Protein AF-A0A3M1R1G3-F1 (afdb_monomer)

Foldseek 3Di:
DDDDDDDDDDDDDPPDFDFPDLLDDVVNLCLLPFFFHRPLCLLLQLLLCVVVVFPPRSVLSVCLRVVRRFPLLFFFPDWDLADPDPQFPFQDLDDPPDDGPDLFLDSGQRWPLQVQVRPNDHDQSTDRPPPPDRDHGAFFDLPLPPDGDGRHTTRHTPPDPNSVVRGHHGFQVSVCSNVVNPLQQQFFFFDLDPQWFPQNPDQVCQVCLPHDRRNPCSQQPDDPSATQDALQFFDPDPDHSDDRPDPSNHGAPCVPDVLVPDDDPCSDCVQVVAAGPCVQQVFKTFFQAEWADFWFDIFTWGADAQRATFGDFDPPSRGDPPDPVSSVLRCLLHIYGFQWAWAQSDAANQLAHLDWFPDPNTHTFGFRNHKYFFKFQPCLLVQDWFFFPAPNRPAIFRCQFQLCLCLPDCNVVSCVSSVVAPDHSSLSRRQELVCLPPPDVSSVNSNLRRLHGHTFQFRNSLQQDDPQAGRQPDPQAPHSRRHGDAPDRTTGGRLSRRQVRQSVVLSSQSSNVHDSPDRSGDHDDDSLSMAGETDDQQQSSLQSQLLVLVPDDPVCSVLSNQRSVFGFGGNRRGGNDRTGTPPSCSRHCNVPDPCCAFACVHSQNRWTWHFDWDWDQDVPRGIGTFGKKAKKKFQNSVSSNVNVPDHSVCSSVVVDRRHLPPPLVGMFIQPDIAGCDSPRQNDDSHDDGCQDCNRCHRSPDHSCCEVSNVRRITIHIYGDIDIGGSCSNNSDDSVVGHDDPVD

Solvent-accessible surface area (backbone atoms only — not comparable to full-atom values): 40317 Å² total; per-residue (Å²): 133,84,88,82,88,84,90,78,95,73,76,92,70,95,78,82,87,63,79,55,68,88,53,66,52,76,71,55,63,36,31,84,84,30,23,32,35,53,66,64,46,29,57,41,42,18,52,30,27,49,74,74,62,29,56,64,18,58,60,53,20,50,49,54,31,64,72,25,54,49,61,43,67,49,22,17,76,46,65,44,77,59,64,97,56,96,62,56,57,47,65,64,80,62,56,101,86,53,84,71,94,62,91,42,50,56,74,51,52,38,37,38,34,48,20,84,89,53,85,74,53,62,40,53,68,37,32,68,87,61,83,83,54,53,73,36,55,60,55,38,34,80,88,68,85,82,56,65,78,35,55,44,82,24,54,40,69,42,78,45,68,64,19,66,76,29,59,51,78,64,32,39,69,41,56,36,76,62,67,57,77,39,78,54,10,66,78,49,29,59,61,84,32,77,68,43,16,55,53,60,73,29,67,71,42,10,52,68,32,73,31,87,58,8,40,59,44,42,69,33,41,70,56,97,91,32,46,32,79,29,33,73,54,39,54,88,60,97,73,66,77,42,58,81,81,38,83,77,14,66,57,60,72,66,80,81,41,59,55,91,75,46,78,66,85,70,51,33,63,91,38,59,73,44,36,36,70,44,43,36,30,41,52,58,25,36,22,40,29,32,42,37,41,40,55,35,44,75,50,51,25,17,36,48,94,84,61,47,68,20,58,58,61,57,68,51,81,60,53,43,95,75,61,73,67,59,55,54,45,47,42,68,65,16,45,37,70,52,48,49,37,31,36,62,45,53,52,46,100,66,14,31,52,78,40,41,69,84,40,86,84,31,20,35,33,33,14,45,61,31,39,31,25,43,41,29,38,38,56,32,40,69,49,50,68,39,66,37,59,28,80,88,37,75,43,70,39,39,61,36,12,37,30,35,50,48,36,36,83,66,37,18,53,51,35,36,67,50,68,73,38,103,43,56,38,69,56,54,25,36,55,41,72,71,26,64,76,46,94,48,66,69,47,26,52,52,21,52,25,36,43,32,57,19,74,58,59,59,30,54,37,65,31,39,60,58,96,78,30,32,18,52,86,43,95,51,35,62,40,83,79,4,40,67,38,75,87,52,86,74,73,27,44,46,56,62,4,32,44,46,28,53,50,58,56,33,50,46,19,58,42,65,74,42,58,77,85,51,70,77,61,86,80,76,90,49,68,80,44,46,37,23,33,48,33,42,37,30,43,72,58,40,39,52,50,50,58,57,37,70,74,43,60,81,89,52,30,65,62,50,53,50,20,49,68,40,40,45,37,33,18,46,15,41,40,55,58,93,66,41,38,28,59,60,70,68,20,62,49,57,83,74,42,73,46,55,42,24,20,87,82,8,62,38,46,38,63,41,48,20,46,39,64,46,80,45,81,39,91,100,69,48,76,44,58,31,38,30,26,27,46,34,32,35,23,50,50,60,47,51,34,56,28,77,71,52,58,61,69,41,44,64,69,61,75,48,79,61,62,41,66,89,34,75,77,36,31,37,53,26,74,44,73,32,47,58,35,55,90,51,28,53,44,90,56,39,76,69,59,74,62,37,71,67,40,29,31,81,44,85,58,54,48,55,42,23,34,95,49,72,40,46,27,32,63,33,40,32,65,40,64,47,73,41,32,25,37,39,37,46,41,46,54,68,82,80,61,39,64,53,98,89,114

Sequence (743 aa):
LRCDGRGRRSAPDARCRRNYTNDVELDECGKCHVGRYMPMMEGAFAGMFEQMGVPNAQQQATDLVNAGIDCLICHAENYRSVPDKPNMQVSVRATDEAPSPTATGDARLARDDTDFDGDGAPDPLLDMDGDGVADTPLMYDADGDGAPDTPWPTVAQDRSFQAVSSIGETNDETCLRCHEHARTGYKRGTLFREGHDIHATSDAVAALGGGEHRHCVACHTASHHKFVRGDLVGGDLMASDYEVGSAENQLTCESCHDASALPGIYHKTFHTDVIACETCHIPYATGTTYSLYGHGGQLNFGRNEQGMDTKLITADHYMTDLADEDVETDWQAFRLRPTLMWFDGRVSFLAQSLSVRGTPGAKITPFKPMANGMVFDARFFDGVMTSNAAMDGAYQYNAYSMYRFQAGGSNADIFAALDFLDLTPDEARSVTLNDFFSDNPDRQAMALMQIFPNMLLFEKTTYGYVRYIVGANQPWARDELGQIAPGQHFVFDMLAAANAGLRKLQGFNAPMGLPADYEWYPPLESTDQLITMKVPDGTLIKMFLGMQGMNLPADQQPAFFNAIASYPAFSNGITLGGHGVRPKEEALGAGVSCVDCHASGGALDHPVPVTQTVARDVPGMGTLEFPLYRWRYYNIHALTDLGVTTNDEDIAAGLVNIDVAGDANYVRDSENTIVVNYMNPAGEGSFRLPDHPDALAGTGLSAGDLIAGGGSWMPVLEPVVDYVPNYQILGYTKNEILFLDDQ

Secondary structure (DSSP, 8-state):
-------------S-----------HHHHHHHHH-SS-TTHHHHHHHHHHHHT-TTHHHHHHHHHHHT--SHHHHBSS--SS---TT--S-----TT---S-SS--S---B-TT-SS-SSSPPEEE-SSSSSS--EE-EE-SSSSSS--EEPP-B----SHHHHHTB----HHHHHHHH---SS-SS--S--STTTBSSTT-HHHHHHTTSTT--HHHHS-EETTEE---SS--SS-S--SS-TT-GGG---GGGTS-GGG--SSTTSHHHHTTB-HHHHH---B--EEEEEEETTEEEEEEE-TT--EEE---SSTT--SS-HHHHHHHHHHH-BPPEEEEESS-B-TTS-B---TT-TT-EEEEE--BEEEEEEEGGGGGT-EEE-SGGGGT-EEETTBHHHHHHSTTHHHHHHHTT--SS-HHHHHT--GGGGG-S-HHHHHHHHHTTSBPBPP--HHHHTEETTEE-TTSTTBSSTT-PBPTT------HHHHHHHHHHHHHTTTTTTT--TT--SSPPP-SGGGEEEEEE--SHHHHHHHHHHHHTS-TTTHHHHHHHHTT-BSSB---B--SPPBSSGGGSTTTTS-THHHHSTTSGGG-EEEEE-EEEEEETTTEEEEEEEEEEEEEEHHHHHHHHHH--HHHHHTTS-----TT-TTTEEE-SS-EE--TTSTTSTT----TTSHHHHTTTT--GGGBGGGTSSEEEEEEE-EEEEEHHHHTT--HHHH---TT-

Radius of gyration: 26.78 Å; Cα contacts (8 Å, |Δi|>4): 1505; chains: 1; bounding box: 81×79×65 Å

Nearest PDB structures (foldseek):
  7dfe-assembly1_B  TM=6.076E-01  e=7.559E+00  Trichonephila antipodiana

Structure (mmCIF, N/CA/C/O backbone):
data_AF-A0A3M1R1G3-F1
#
_entry.id   AF-A0A3M1R1G3-F1
#
loop_
_atom_site.group_PDB
_atom_site.id
_atom_site.type_symbol
_atom_site.label_atom_id
_atom_site.label_alt_id
_atom_site.label_comp_id
_atom_site.label_asym_id
_atom_site.label_entity_id
_atom_site.label_seq_id
_atom_site.pdbx_PDB_ins_code
_atom_site.Cartn_x
_atom_site.Cartn_y
_atom_site.Cartn_z
_atom_site.occupancy
_atom_site.B_iso_or_equiv
_atom_site.auth_seq_id
_atom_site.auth_comp_id
_atom_site.auth_asym_id
_atom_site.auth_atom_id
_atom_site.pdbx_PDB_model_num
ATOM 1 N N . LEU A 1 1 ? 49.928 -16.981 10.172 1.00 25.50 1 LEU A N 1
ATOM 2 C CA . LEU A 1 1 ? 50.699 -17.894 11.055 1.00 25.50 1 LEU A CA 1
ATOM 3 C C . LEU A 1 1 ? 49.706 -18.805 11.764 1.00 25.50 1 LEU A C 1
ATOM 5 O O . LEU A 1 1 ? 48.659 -18.321 12.163 1.00 25.50 1 LEU A O 1
ATOM 9 N N . ARG A 1 2 ? 50.000 -20.109 11.802 1.00 19.34 2 ARG A N 1
ATOM 10 C CA . ARG A 1 2 ? 49.109 -21.196 12.238 1.00 19.34 2 ARG A CA 1
ATOM 11 C C . ARG A 1 2 ? 48.547 -20.998 13.651 1.00 19.34 2 ARG A C 1
ATOM 13 O O . ARG A 1 2 ? 49.281 -20.604 14.551 1.00 19.34 2 ARG A O 1
ATOM 20 N N . CYS A 1 3 ? 47.282 -21.383 13.808 1.00 21.12 3 CYS A N 1
ATOM 21 C CA . CYS A 1 3 ? 46.650 -21.754 15.067 1.00 21.12 3 CYS A CA 1
ATOM 22 C C . CYS A 1 3 ? 47.476 -22.830 15.790 1.00 21.12 3 CYS A C 1
ATOM 24 O O . CYS A 1 3 ? 47.887 -23.807 15.163 1.00 21.12 3 CYS A O 1
ATOM 26 N N . ASP A 1 4 ? 47.649 -22.690 17.103 1.00 24.58 4 ASP A N 1
ATOM 27 C CA . ASP A 1 4 ? 47.930 -23.824 17.981 1.00 24.58 4 ASP A CA 1
ATOM 28 C C . ASP A 1 4 ? 47.122 -23.670 19.274 1.00 24.58 4 ASP A C 1
ATOM 30 O O . ASP A 1 4 ? 46.970 -22.570 19.811 1.00 24.58 4 ASP A O 1
ATOM 34 N N . GLY A 1 5 ? 46.520 -24.774 19.705 1.00 25.17 5 GLY A N 1
ATOM 35 C CA . GLY A 1 5 ? 45.484 -24.805 20.726 1.00 25.17 5 GLY A CA 1
ATOM 36 C C . GLY A 1 5 ? 46.002 -25.013 22.146 1.00 25.17 5 GLY A C 1
ATOM 37 O O . GLY A 1 5 ? 47.061 -25.599 22.373 1.00 25.17 5 GLY A O 1
ATOM 38 N N . ARG A 1 6 ? 45.179 -24.609 23.121 1.00 23.91 6 ARG A N 1
ATOM 39 C CA . ARG A 1 6 ? 44.843 -25.378 24.336 1.00 23.91 6 ARG A CA 1
ATOM 40 C C . ARG A 1 6 ? 43.815 -24.606 25.167 1.00 23.91 6 ARG A C 1
ATOM 42 O O . ARG A 1 6 ? 44.009 -23.439 25.478 1.00 23.91 6 ARG A O 1
ATOM 49 N N . GLY A 1 7 ? 42.699 -25.269 25.464 1.00 23.95 7 GLY A N 1
ATOM 50 C CA . GLY A 1 7 ? 41.468 -24.623 25.906 1.00 23.95 7 GLY A CA 1
ATOM 51 C C . GLY A 1 7 ? 41.298 -24.393 27.403 1.00 23.95 7 GLY A C 1
ATOM 52 O O . GLY A 1 7 ? 42.152 -24.735 28.217 1.00 23.95 7 GLY A O 1
ATOM 53 N N . ARG A 1 8 ? 40.105 -23.889 27.730 1.00 23.55 8 ARG A N 1
ATOM 54 C CA . ARG A 1 8 ? 39.291 -24.221 28.907 1.00 23.55 8 ARG A CA 1
ATOM 55 C C . ARG A 1 8 ? 37.874 -23.703 28.660 1.00 23.55 8 ARG A C 1
ATOM 57 O O . ARG A 1 8 ? 37.693 -22.558 28.276 1.00 23.55 8 ARG A O 1
ATOM 64 N N . ARG A 1 9 ? 36.890 -24.583 28.859 1.00 29.88 9 ARG A N 1
ATOM 65 C CA . ARG A 1 9 ? 35.465 -24.248 28.886 1.00 29.88 9 ARG A CA 1
ATOM 66 C C . ARG A 1 9 ? 35.179 -23.384 30.113 1.00 29.88 9 ARG A C 1
ATOM 68 O O . ARG A 1 9 ? 35.478 -23.812 31.226 1.00 29.88 9 ARG A O 1
ATOM 75 N N . SER A 1 10 ? 34.540 -22.246 29.897 1.00 23.59 10 SER A N 1
ATOM 76 C CA . SER A 1 10 ? 33.695 -21.555 30.871 1.00 23.59 10 SER A CA 1
ATOM 77 C C . SER A 1 10 ? 32.774 -20.622 30.090 1.00 23.59 10 SER A C 1
ATOM 79 O O . SER A 1 10 ? 33.305 -19.755 29.412 1.00 23.59 10 SER A O 1
ATOM 81 N N . ALA A 1 11 ? 31.463 -20.881 30.187 1.00 21.61 11 ALA A N 1
ATOM 82 C CA . ALA A 1 11 ? 30.292 -20.056 29.846 1.00 21.61 11 ALA A CA 1
ATOM 83 C C . ALA A 1 11 ? 30.330 -19.223 28.538 1.00 21.61 11 ALA A C 1
ATOM 85 O O . ALA A 1 11 ? 31.233 -18.407 28.374 1.00 21.61 11 ALA A O 1
ATOM 86 N N . PRO A 1 12 ? 29.336 -19.343 27.632 1.00 24.11 12 PRO A N 1
ATOM 87 C CA . PRO A 1 12 ? 29.182 -18.369 26.559 1.00 24.11 12 PRO A CA 1
ATOM 88 C C . PRO A 1 12 ? 28.838 -17.021 27.200 1.00 24.11 12 PRO A C 1
ATOM 90 O O . PRO A 1 12 ? 27.756 -16.812 27.742 1.00 24.11 12 PRO A O 1
ATOM 93 N N . ASP A 1 13 ? 29.838 -16.152 27.231 1.00 23.70 13 ASP A N 1
ATOM 94 C CA . ASP A 1 13 ? 29.730 -14.771 27.656 1.00 23.70 13 ASP A CA 1
ATOM 95 C C . ASP A 1 13 ? 28.913 -14.024 26.599 1.00 23.70 13 ASP A C 1
ATOM 97 O O . ASP A 1 13 ? 29.229 -14.065 25.408 1.00 23.70 13 ASP A O 1
ATOM 101 N N . ALA A 1 14 ? 27.834 -13.397 27.058 1.00 26.53 14 ALA A N 1
ATOM 102 C CA . ALA A 1 14 ? 26.826 -12.672 26.299 1.00 26.53 14 ALA A CA 1
ATOM 103 C C . ALA A 1 14 ? 27.389 -11.366 25.708 1.00 26.53 14 ALA A C 1
ATOM 105 O O . ALA A 1 14 ? 26.944 -10.267 26.032 1.00 26.53 14 ALA A O 1
ATOM 106 N N . ARG A 1 15 ? 28.401 -11.481 24.846 1.00 24.17 15 ARG A N 1
ATOM 107 C CA . ARG A 1 15 ? 29.099 -10.358 24.214 1.00 24.17 15 ARG A CA 1
ATOM 108 C C . ARG A 1 15 ? 29.243 -10.575 22.712 1.00 24.17 15 ARG A C 1
ATOM 110 O O . ARG A 1 15 ? 30.345 -10.674 22.192 1.00 24.17 15 ARG A O 1
ATOM 117 N N . CYS A 1 16 ? 28.102 -10.622 22.037 1.00 22.33 16 CYS A N 1
ATOM 118 C CA . CYS A 1 16 ? 27.921 -10.222 20.640 1.00 22.33 16 CYS A CA 1
ATOM 119 C C . CYS A 1 16 ? 26.430 -9.934 20.436 1.00 22.33 16 CYS A C 1
ATOM 121 O O . CYS A 1 16 ? 25.691 -10.756 19.921 1.00 22.33 16 CYS A O 1
ATOM 123 N N . ARG A 1 17 ? 25.972 -8.773 20.912 1.00 25.61 17 ARG A N 1
ATOM 124 C CA . ARG A 1 17 ? 24.694 -8.187 20.490 1.00 25.61 17 ARG A CA 1
ATOM 125 C C . ARG A 1 17 ? 25.028 -6.950 19.668 1.00 25.61 17 ARG A C 1
ATOM 127 O O . ARG A 1 17 ? 25.112 -5.849 20.205 1.00 25.61 17 ARG A O 1
ATOM 134 N N . ARG A 1 18 ? 25.366 -7.164 18.396 1.00 21.67 18 ARG A N 1
ATOM 135 C CA . ARG A 1 18 ? 25.371 -6.098 17.394 1.00 21.67 18 ARG A CA 1
ATOM 136 C C . ARG A 1 18 ? 24.011 -6.153 16.717 1.00 21.67 18 ARG A C 1
ATOM 138 O O . ARG A 1 18 ? 23.679 -7.161 16.114 1.00 21.67 18 ARG A O 1
ATOM 145 N N . ASN A 1 19 ? 23.235 -5.093 16.902 1.00 23.23 19 ASN A N 1
ATOM 146 C CA . ASN A 1 19 ? 21.949 -4.905 16.254 1.00 23.23 19 ASN A CA 1
ATOM 147 C C . ASN A 1 19 ? 22.237 -4.494 14.801 1.00 23.23 19 ASN A C 1
ATOM 149 O O . ASN A 1 19 ? 22.656 -3.360 14.553 1.00 23.23 19 ASN A O 1
ATOM 153 N N . TYR A 1 20 ? 22.107 -5.418 13.853 1.00 25.38 20 TYR A N 1
ATOM 154 C CA . TYR A 1 20 ? 22.136 -5.088 12.429 1.00 25.38 20 TYR A CA 1
ATOM 155 C C . TYR A 1 20 ? 20.715 -4.733 11.998 1.00 25.38 20 TYR A C 1
ATOM 157 O O . TYR A 1 20 ? 20.004 -5.536 11.405 1.00 25.38 20 TYR A O 1
ATOM 165 N N . THR A 1 21 ? 20.288 -3.519 12.342 1.00 26.19 21 THR A N 1
ATOM 166 C CA . THR A 1 21 ? 19.041 -2.952 11.834 1.00 26.19 21 THR A CA 1
ATOM 167 C C . THR A 1 21 ? 19.318 -2.218 10.525 1.00 26.19 21 THR A C 1
ATOM 169 O O . THR A 1 21 ? 20.059 -1.232 10.492 1.00 26.19 21 THR A O 1
ATOM 172 N N . ASN A 1 22 ? 18.714 -2.703 9.439 1.00 26.89 22 ASN A N 1
ATOM 173 C CA . ASN A 1 22 ? 18.411 -1.879 8.273 1.00 26.89 22 ASN A CA 1
ATOM 174 C C . ASN A 1 22 ? 17.196 -1.012 8.675 1.00 26.89 22 ASN A C 1
ATOM 176 O O . ASN A 1 22 ? 16.044 -1.351 8.396 1.00 26.89 22 ASN A O 1
ATOM 180 N N . ASP A 1 23 ? 17.457 0.034 9.466 1.00 35.44 23 ASP A N 1
ATOM 181 C CA . ASP A 1 23 ? 16.465 1.006 9.947 1.00 35.44 23 ASP A CA 1
ATOM 182 C C . ASP A 1 23 ? 16.187 2.048 8.872 1.00 35.44 23 ASP A C 1
ATOM 184 O O . ASP A 1 23 ? 16.581 3.205 8.967 1.00 35.44 23 ASP A O 1
ATOM 188 N N . VAL A 1 24 ? 15.485 1.616 7.837 1.00 32.50 24 VAL A N 1
ATOM 189 C CA . VAL A 1 24 ? 14.915 2.542 6.871 1.00 32.50 24 VAL A CA 1
ATOM 190 C C . VAL A 1 24 ? 13.449 2.719 7.220 1.00 32.50 24 VAL A C 1
ATOM 192 O O . VAL A 1 24 ? 12.569 1.911 6.881 1.00 32.50 24 VAL A O 1
ATOM 195 N N . GLU A 1 25 ? 13.197 3.772 7.992 1.00 37.00 25 GLU A N 1
ATOM 196 C CA . GLU A 1 25 ? 11.916 4.468 7.962 1.00 37.00 25 GLU A CA 1
ATOM 197 C C . GLU A 1 25 ? 11.614 4.845 6.501 1.00 37.00 25 GLU A C 1
ATOM 199 O O . GLU A 1 25 ? 12.535 5.080 5.729 1.00 37.00 25 GLU A O 1
ATOM 204 N N . LEU A 1 26 ? 10.346 4.904 6.082 1.00 37.00 26 LEU A N 1
ATOM 205 C CA . LEU A 1 26 ? 9.975 5.291 4.704 1.00 37.00 26 LEU A CA 1
ATOM 206 C C . LEU A 1 26 ? 10.676 6.585 4.231 1.00 37.00 26 LEU A C 1
ATOM 208 O O . LEU A 1 26 ? 10.920 6.749 3.037 1.00 37.00 26 LEU A O 1
ATOM 212 N N . ASP A 1 27 ? 11.059 7.438 5.178 1.00 41.59 27 ASP A N 1
ATOM 213 C CA . ASP A 1 27 ? 11.828 8.664 5.005 1.00 41.59 27 ASP A CA 1
ATOM 214 C C . ASP A 1 27 ? 13.227 8.428 4.384 1.00 41.59 27 ASP A C 1
ATOM 216 O O . ASP A 1 27 ? 13.694 9.271 3.618 1.00 41.59 27 ASP A O 1
ATOM 220 N N . GLU A 1 28 ? 13.899 7.283 4.613 1.00 44.19 28 GLU A N 1
ATOM 221 C CA . GLU A 1 28 ? 15.194 7.010 3.960 1.00 44.19 28 GLU A CA 1
ATOM 222 C C . GLU A 1 28 ? 15.057 6.557 2.505 1.00 44.19 28 GLU A C 1
ATOM 224 O O . GLU A 1 28 ? 15.927 6.875 1.696 1.00 44.19 28 GLU A O 1
ATOM 229 N N . CYS A 1 29 ? 13.943 5.906 2.136 1.00 48.19 29 CYS A N 1
ATOM 230 C CA . CYS A 1 29 ? 13.643 5.592 0.733 1.00 48.19 29 CYS A CA 1
ATOM 231 C C . CYS A 1 29 ? 13.535 6.871 -0.117 1.00 48.19 29 CYS A C 1
ATOM 233 O O . CYS A 1 29 ? 13.822 6.846 -1.313 1.00 48.19 29 CYS A O 1
ATOM 235 N N . GLY A 1 30 ? 13.146 7.989 0.505 1.00 53.34 30 GLY A N 1
ATOM 236 C CA . GLY A 1 30 ? 13.089 9.299 -0.130 1.00 53.34 30 GLY A CA 1
ATOM 237 C C . GLY A 1 30 ? 14.461 9.927 -0.389 1.00 53.34 30 GLY A C 1
ATOM 238 O O . GLY A 1 30 ? 14.586 10.662 -1.361 1.00 53.34 30 GLY A O 1
ATOM 239 N N . LYS A 1 31 ? 15.512 9.629 0.396 1.00 57.62 31 LYS A N 1
ATOM 240 C CA . LYS A 1 31 ? 16.801 10.368 0.354 1.00 57.62 31 LYS A CA 1
ATOM 241 C C . LYS A 1 31 ? 17.411 10.473 -1.051 1.00 57.62 31 LYS A C 1
ATOM 243 O O . LYS A 1 31 ? 17.992 11.507 -1.372 1.00 57.62 31 LYS A O 1
ATOM 248 N N . CYS A 1 32 ? 17.229 9.453 -1.895 1.00 59.41 32 CYS A N 1
ATOM 249 C CA . CYS A 1 32 ? 17.711 9.441 -3.281 1.00 59.41 32 CYS A CA 1
ATOM 250 C C . CYS A 1 32 ? 16.972 10.428 -4.209 1.00 59.41 32 CYS A C 1
ATOM 252 O O . CYS A 1 32 ? 17.592 10.995 -5.103 1.00 59.41 32 CYS A O 1
ATOM 254 N N . HIS A 1 33 ? 15.665 10.633 -4.014 1.00 58.47 33 HIS A N 1
ATOM 255 C CA . HIS A 1 33 ? 14.826 11.473 -4.886 1.00 58.47 33 HIS A CA 1
ATOM 256 C C . HIS A 1 33 ? 14.486 12.840 -4.276 1.00 58.47 33 HIS A C 1
ATOM 258 O O . HIS A 1 33 ? 14.041 13.743 -4.978 1.00 58.47 33 HIS A O 1
ATOM 264 N N . VAL A 1 34 ? 14.658 12.978 -2.963 1.00 62.62 34 VAL A N 1
ATOM 265 C CA . VAL A 1 34 ? 14.045 14.036 -2.159 1.00 62.62 34 VAL A CA 1
ATOM 266 C C . VAL A 1 34 ? 15.111 14.931 -1.517 1.00 62.62 34 VAL A C 1
ATOM 268 O O . VAL A 1 34 ? 14.917 16.133 -1.447 1.00 62.62 34 VAL A O 1
ATOM 271 N N . GLY A 1 35 ? 16.266 14.393 -1.102 1.00 68.06 35 GLY A N 1
ATOM 272 C CA . GLY A 1 35 ? 17.258 15.154 -0.330 1.00 68.06 35 GLY A CA 1
ATOM 273 C C . GLY A 1 35 ? 16.831 15.406 1.127 1.00 68.06 35 GLY A C 1
ATOM 274 O O . GLY A 1 35 ? 16.100 14.609 1.708 1.00 68.06 35 GLY A O 1
ATOM 275 N N . ARG A 1 36 ? 17.323 16.496 1.739 1.00 75.00 36 ARG A N 1
ATOM 276 C CA . ARG A 1 36 ? 17.031 16.919 3.129 1.00 75.00 36 ARG A CA 1
ATOM 277 C C . ARG A 1 36 ? 15.612 17.449 3.311 1.00 75.00 36 ARG A C 1
ATOM 279 O O . ARG A 1 36 ? 15.039 17.255 4.378 1.00 75.00 36 ARG A O 1
ATOM 286 N N . TYR A 1 37 ? 15.080 18.109 2.285 1.00 76.06 37 TYR A N 1
ATOM 287 C CA . TYR A 1 37 ? 13.740 18.690 2.253 1.00 76.06 37 TYR A CA 1
ATOM 288 C C . TYR A 1 37 ? 12.981 18.122 1.075 1.00 76.06 37 TYR A C 1
ATOM 290 O O . TYR A 1 37 ? 13.545 18.009 -0.006 1.00 76.06 37 TYR A O 1
ATOM 298 N N . MET A 1 38 ? 11.697 17.814 1.247 1.00 69.00 38 MET A N 1
ATOM 299 C CA . MET A 1 38 ? 10.936 17.281 0.124 1.00 69.00 38 MET A CA 1
ATOM 300 C C . MET A 1 38 ? 10.775 18.313 -0.994 1.00 69.00 38 MET A C 1
ATOM 302 O O . MET A 1 38 ? 10.485 19.461 -0.671 1.00 69.00 38 MET A O 1
ATOM 306 N N . PRO A 1 39 ? 10.897 17.938 -2.287 1.00 67.69 39 PRO A N 1
ATOM 307 C CA . PRO A 1 39 ? 10.723 18.874 -3.400 1.00 67.69 39 PRO A CA 1
ATOM 308 C C . PRO A 1 39 ? 9.412 19.668 -3.327 1.00 67.69 39 PRO A C 1
ATOM 310 O O . PRO A 1 39 ? 9.387 20.874 -3.538 1.00 67.69 39 PRO A O 1
ATOM 313 N N . MET A 1 40 ? 8.335 19.008 -2.897 1.00 65.56 40 MET A N 1
ATOM 314 C CA . MET A 1 40 ? 7.022 19.608 -2.615 1.00 65.56 40 MET A CA 1
ATOM 315 C C . MET A 1 40 ? 7.028 20.730 -1.564 1.00 65.56 40 MET A C 1
ATOM 317 O O . MET A 1 40 ? 6.108 21.541 -1.530 1.00 65.56 40 MET A O 1
ATOM 321 N N . MET A 1 41 ? 8.045 20.801 -0.703 1.00 71.94 41 MET A N 1
ATOM 322 C CA . MET A 1 41 ? 8.168 21.861 0.298 1.00 71.94 41 MET A CA 1
ATOM 323 C C . MET A 1 41 ? 8.597 23.191 -0.314 1.00 71.94 41 MET A C 1
ATOM 325 O O . MET A 1 41 ? 8.462 24.205 0.359 1.00 71.94 41 MET A O 1
ATOM 329 N N . GLU A 1 42 ? 9.069 23.224 -1.567 1.00 78.00 42 GLU A N 1
ATOM 330 C CA . GLU A 1 42 ? 9.498 24.466 -2.219 1.00 78.00 42 GLU A CA 1
ATOM 331 C C . GLU A 1 42 ? 8.386 25.521 -2.203 1.00 78.00 42 GLU A C 1
ATOM 333 O O . GLU A 1 42 ? 8.616 26.650 -1.775 1.00 78.00 42 GLU A O 1
ATOM 338 N N . GLY A 1 43 ? 7.162 25.151 -2.594 1.00 69.44 43 GLY A N 1
ATOM 339 C CA . GLY A 1 43 ? 6.023 26.073 -2.584 1.00 69.44 43 GLY A CA 1
ATOM 340 C C . GLY A 1 43 ? 5.652 26.542 -1.173 1.00 69.44 43 GLY A C 1
ATOM 341 O O . GLY A 1 43 ? 5.385 27.725 -0.960 1.00 69.44 43 GLY A O 1
ATOM 342 N N . ALA A 1 44 ? 5.695 25.632 -0.194 1.00 71.88 44 ALA A N 1
ATOM 343 C CA . ALA A 1 44 ? 5.425 25.957 1.206 1.00 71.88 44 ALA A CA 1
ATOM 344 C C . ALA A 1 44 ? 6.476 26.924 1.777 1.00 71.88 44 ALA A C 1
ATOM 346 O O . ALA A 1 44 ? 6.128 27.919 2.409 1.00 71.88 44 ALA A O 1
ATOM 347 N N . PHE A 1 45 ? 7.759 26.678 1.507 1.00 81.50 45 PHE A N 1
ATOM 348 C CA . PHE A 1 45 ? 8.844 27.563 1.914 1.00 81.50 45 PHE A CA 1
ATOM 349 C C . PHE A 1 45 ? 8.767 28.913 1.214 1.00 81.50 45 PHE A C 1
ATOM 351 O O . PHE A 1 45 ? 8.897 29.930 1.883 1.00 81.50 45 PHE A O 1
ATOM 358 N N . ALA A 1 46 ? 8.478 28.954 -0.087 1.00 80.25 46 ALA A N 1
ATOM 359 C CA . ALA A 1 46 ? 8.333 30.210 -0.815 1.00 80.25 46 ALA A CA 1
ATOM 360 C C . ALA A 1 46 ? 7.242 31.100 -0.197 1.00 80.25 46 ALA A C 1
ATOM 362 O O . ALA A 1 46 ? 7.486 32.280 0.064 1.00 80.25 46 ALA A O 1
ATOM 363 N N . GLY A 1 47 ? 6.074 30.524 0.109 1.00 70.62 47 GLY A N 1
ATOM 364 C CA . GLY A 1 47 ? 4.984 31.237 0.778 1.00 70.62 47 GLY A CA 1
ATOM 365 C C . GLY A 1 47 ? 5.348 31.699 2.192 1.00 70.62 47 GLY A C 1
ATOM 366 O O . GLY A 1 47 ? 5.070 32.843 2.560 1.00 70.62 47 GLY A O 1
ATOM 367 N N . MET A 1 48 ? 6.014 30.846 2.974 1.00 76.12 48 MET A N 1
ATOM 368 C CA . MET A 1 48 ? 6.481 31.185 4.322 1.00 76.12 48 MET A CA 1
ATOM 369 C C . MET A 1 48 ? 7.512 32.323 4.297 1.00 76.12 48 MET A C 1
ATOM 371 O O . MET A 1 48 ? 7.403 33.290 5.049 1.00 76.12 48 MET A O 1
ATOM 375 N N . PHE A 1 49 ? 8.486 32.246 3.394 1.00 86.19 49 PHE A N 1
ATOM 376 C CA . PHE A 1 49 ? 9.549 33.235 3.233 1.00 86.19 49 PHE A CA 1
ATOM 377 C C . PHE A 1 49 ? 8.986 34.587 2.790 1.00 86.19 49 PHE A C 1
ATOM 379 O O . PHE A 1 49 ? 9.395 35.625 3.310 1.00 86.19 49 PHE A O 1
ATOM 386 N N . GLU A 1 50 ? 7.986 34.592 1.905 1.00 79.88 50 GLU A N 1
ATOM 387 C CA . GLU A 1 50 ? 7.288 35.817 1.510 1.00 79.88 50 GLU A CA 1
ATOM 388 C C . GLU A 1 50 ? 6.589 36.484 2.707 1.00 79.88 50 GLU A C 1
ATOM 390 O O . GLU A 1 50 ? 6.716 37.695 2.900 1.00 79.88 50 GLU A O 1
ATOM 395 N N . GLN A 1 51 ? 5.921 35.706 3.565 1.00 74.00 51 GLN A N 1
ATOM 396 C CA . GLN A 1 51 ? 5.264 36.223 4.775 1.00 74.00 51 GLN A CA 1
ATOM 397 C C . GLN A 1 51 ? 6.256 36.757 5.812 1.00 74.00 51 GLN A C 1
ATOM 399 O O . GLN A 1 51 ? 5.985 37.764 6.471 1.00 74.00 51 GLN A O 1
ATOM 404 N N . MET A 1 52 ? 7.414 36.112 5.935 1.00 79.44 52 MET A N 1
ATOM 405 C CA . MET A 1 52 ? 8.512 36.553 6.798 1.00 79.44 52 MET A CA 1
ATOM 406 C C . MET A 1 52 ? 9.219 37.813 6.271 1.00 79.44 52 MET A C 1
ATOM 408 O O . MET A 1 52 ? 10.003 38.423 6.997 1.00 79.44 52 MET A O 1
ATOM 412 N N . GLY A 1 53 ? 8.943 38.225 5.028 1.00 84.19 53 GLY A N 1
ATOM 413 C CA . GLY A 1 53 ? 9.618 39.346 4.378 1.00 84.19 53 GLY A CA 1
ATOM 414 C C . GLY A 1 53 ? 11.036 39.017 3.906 1.00 84.19 53 GLY A C 1
ATOM 415 O O . GLY A 1 53 ? 11.829 39.938 3.713 1.00 84.19 53 GLY A O 1
ATOM 416 N N . VAL A 1 54 ? 11.348 37.732 3.719 1.00 88.88 54 VAL A N 1
ATOM 417 C CA . VAL A 1 54 ? 12.630 37.253 3.190 1.00 88.88 54 VAL A CA 1
ATOM 418 C C . VAL A 1 54 ? 12.816 37.780 1.756 1.00 88.88 54 VAL A C 1
ATOM 420 O O . VAL A 1 54 ? 11.949 37.567 0.896 1.00 88.88 54 VAL A O 1
ATOM 423 N N . PRO A 1 55 ? 13.932 38.459 1.442 1.00 90.88 55 PRO A N 1
ATOM 424 C CA . PRO A 1 55 ? 14.237 38.887 0.081 1.00 90.88 55 PRO A CA 1
ATOM 425 C C . PRO A 1 55 ? 14.336 37.702 -0.892 1.00 90.88 55 PRO A C 1
ATOM 427 O O . PRO A 1 55 ? 14.966 36.697 -0.595 1.00 90.88 55 PRO A O 1
ATOM 430 N N . ASN A 1 56 ? 13.771 37.818 -2.098 1.00 92.19 56 ASN A N 1
ATOM 431 C CA . ASN A 1 56 ? 13.805 36.747 -3.112 1.00 92.19 56 ASN A CA 1
ATOM 432 C C . ASN A 1 56 ? 13.269 35.387 -2.608 1.00 92.19 56 ASN A C 1
ATOM 434 O O . ASN A 1 56 ? 13.789 34.346 -3.002 1.00 92.19 56 ASN A O 1
ATOM 438 N N . ALA A 1 57 ? 12.224 35.404 -1.774 1.00 86.88 57 ALA A N 1
ATOM 439 C CA . ALA A 1 57 ? 11.599 34.237 -1.142 1.00 86.88 57 ALA A CA 1
ATOM 440 C C . ALA A 1 57 ? 11.514 32.977 -2.027 1.00 86.88 57 ALA A C 1
ATOM 442 O O . ALA A 1 57 ? 11.983 31.917 -1.623 1.00 86.88 57 ALA A O 1
ATOM 443 N N . GLN A 1 58 ? 10.994 33.095 -3.256 1.00 88.38 58 GLN A N 1
ATOM 444 C CA . GLN A 1 58 ? 10.914 31.960 -4.182 1.00 88.38 58 GLN A CA 1
ATOM 445 C C . GLN A 1 58 ? 12.291 31.359 -4.489 1.00 88.38 58 GLN A C 1
ATOM 447 O O . GLN A 1 58 ? 12.459 30.150 -4.416 1.00 88.38 58 GLN A O 1
ATOM 452 N N . GLN A 1 59 ? 13.278 32.197 -4.818 1.00 91.62 59 GLN A N 1
ATOM 453 C CA . GLN A 1 59 ? 14.620 31.726 -5.156 1.00 91.62 59 GLN A CA 1
ATOM 454 C C . GLN A 1 59 ? 15.288 31.062 -3.948 1.00 91.62 59 GLN A C 1
ATOM 456 O O . GLN A 1 59 ? 15.872 29.998 -4.106 1.00 91.62 59 GLN A O 1
ATOM 461 N N . GLN A 1 60 ? 15.156 31.640 -2.747 1.00 92.50 60 GLN A N 1
ATOM 462 C CA . GLN A 1 60 ? 15.708 31.032 -1.532 1.00 92.50 60 GLN A CA 1
ATOM 463 C C . GLN A 1 60 ? 15.054 29.677 -1.220 1.00 92.50 60 GLN A C 1
ATOM 465 O O . GLN A 1 60 ? 15.750 28.743 -0.838 1.00 92.50 60 GLN A O 1
ATOM 470 N N . ALA A 1 61 ? 13.741 29.532 -1.434 1.00 87.69 61 ALA A N 1
ATOM 471 C CA . ALA A 1 61 ? 13.047 28.253 -1.283 1.00 87.69 61 ALA A CA 1
ATOM 472 C C . ALA A 1 61 ? 13.546 27.199 -2.282 1.00 87.69 61 ALA A C 1
ATOM 474 O O . ALA A 1 61 ? 13.867 26.078 -1.881 1.00 87.69 61 ALA A O 1
ATOM 475 N N . THR A 1 62 ? 13.678 27.575 -3.558 1.00 86.88 62 THR A N 1
ATOM 476 C CA . THR A 1 62 ? 14.257 26.717 -4.599 1.00 86.88 62 THR A CA 1
ATOM 477 C C . THR A 1 62 ? 15.690 26.305 -4.242 1.00 86.88 62 THR A C 1
ATOM 479 O O . THR A 1 62 ? 16.046 25.131 -4.349 1.00 86.88 62 THR A O 1
ATOM 482 N N . ASP A 1 63 ? 16.527 27.243 -3.796 1.00 88.12 63 ASP A N 1
ATOM 483 C CA . ASP A 1 63 ? 17.927 26.977 -3.449 1.00 88.12 63 ASP A CA 1
ATOM 484 C C . ASP A 1 63 ? 18.041 26.064 -2.222 1.00 88.12 63 ASP A C 1
ATOM 486 O O . ASP A 1 63 ? 18.832 25.121 -2.235 1.00 88.12 63 ASP A O 1
ATOM 490 N N . LEU A 1 64 ? 17.214 26.288 -1.197 1.00 87.06 64 LEU A N 1
ATOM 491 C CA . LEU A 1 64 ? 17.172 25.483 0.022 1.00 87.06 64 LEU A CA 1
ATOM 492 C C . LEU A 1 64 ? 16.811 24.019 -0.264 1.00 87.06 64 LEU A C 1
ATOM 494 O O . LEU A 1 64 ? 17.498 23.105 0.197 1.00 87.06 64 LEU A O 1
ATOM 498 N N . VAL A 1 65 ? 15.750 23.791 -1.042 1.00 81.06 65 VAL A N 1
ATOM 499 C CA . VAL A 1 65 ? 15.309 22.441 -1.421 1.00 81.06 65 VAL A CA 1
ATOM 500 C C . VAL A 1 65 ? 16.383 21.743 -2.261 1.00 81.06 65 VAL A C 1
ATOM 502 O O . VAL A 1 65 ? 16.753 20.603 -1.971 1.00 81.06 65 VAL A O 1
ATOM 505 N N . ASN A 1 66 ? 16.974 22.442 -3.235 1.00 79.12 66 ASN A N 1
ATOM 506 C CA . ASN A 1 66 ? 18.007 21.876 -4.108 1.00 79.12 66 ASN A CA 1
ATOM 507 C C . ASN A 1 66 ? 19.347 21.613 -3.397 1.00 79.12 66 ASN A C 1
ATOM 509 O O . ASN A 1 66 ? 20.027 20.633 -3.707 1.00 79.12 66 ASN A O 1
ATOM 513 N N . ALA A 1 67 ? 19.737 22.446 -2.427 1.00 75.25 67 ALA A N 1
ATOM 514 C CA . ALA A 1 67 ? 20.953 22.256 -1.628 1.00 75.25 67 ALA A CA 1
ATOM 515 C C . ALA A 1 67 ? 20.877 21.024 -0.705 1.00 75.25 67 ALA A C 1
ATOM 517 O O . ALA A 1 67 ? 21.896 20.569 -0.174 1.00 75.25 67 ALA A O 1
ATOM 518 N N . GLY A 1 68 ? 19.672 20.475 -0.524 1.00 70.25 68 GLY A N 1
ATOM 519 C CA . GLY A 1 68 ? 19.397 19.321 0.314 1.00 70.25 68 GLY A CA 1
ATOM 520 C C . GLY A 1 68 ? 19.726 17.963 -0.304 1.00 70.25 68 GLY A C 1
ATOM 521 O O . GLY A 1 68 ? 19.701 16.980 0.427 1.00 70.25 68 GLY A O 1
ATOM 522 N N . ILE A 1 69 ? 20.024 17.851 -1.600 1.00 74.38 69 ILE A N 1
ATOM 523 C CA . ILE A 1 69 ? 20.205 16.544 -2.261 1.00 74.38 69 ILE A CA 1
ATOM 524 C C . ILE A 1 69 ? 21.421 15.795 -1.688 1.00 74.38 69 ILE A C 1
ATOM 526 O O . ILE A 1 69 ? 22.528 16.333 -1.619 1.00 74.38 69 ILE A O 1
ATOM 530 N N . ASP A 1 70 ? 21.228 14.536 -1.279 1.00 76.75 70 ASP A N 1
ATOM 531 C CA . ASP A 1 70 ? 22.320 13.682 -0.804 1.00 76.75 70 ASP A CA 1
ATOM 532 C C . ASP A 1 70 ? 22.977 12.945 -1.971 1.00 76.75 70 ASP A C 1
ATOM 534 O O . ASP A 1 70 ? 22.592 11.836 -2.324 1.00 76.75 70 ASP A O 1
ATOM 538 N N . CYS A 1 71 ? 23.998 13.529 -2.586 1.00 80.12 71 CYS A N 1
ATOM 539 C CA . CYS A 1 71 ? 24.726 12.813 -3.633 1.00 80.12 71 CYS A CA 1
ATOM 540 C C . CYS A 1 71 ? 25.544 11.633 -3.069 1.00 80.12 71 CYS A C 1
ATOM 542 O O . CYS A 1 71 ? 25.836 10.677 -3.789 1.00 80.12 71 CYS A O 1
ATOM 544 N N . LEU A 1 72 ? 25.949 11.680 -1.795 1.00 78.56 72 LEU A N 1
ATOM 545 C CA . LEU A 1 72 ? 26.851 10.690 -1.202 1.00 78.56 72 LEU A CA 1
ATOM 546 C C . LEU A 1 72 ? 26.135 9.374 -0.914 1.00 78.56 72 LEU A C 1
ATOM 548 O O . LEU A 1 72 ? 26.761 8.322 -1.040 1.00 78.56 72 LEU A O 1
ATOM 552 N N . ILE A 1 73 ? 24.825 9.402 -0.653 1.00 76.62 73 ILE A N 1
ATOM 553 C CA . ILE A 1 73 ? 24.035 8.170 -0.544 1.00 76.62 73 ILE A CA 1
ATOM 554 C C . ILE A 1 73 ? 24.117 7.318 -1.813 1.00 76.62 73 ILE A C 1
ATOM 556 O O . ILE A 1 73 ? 24.045 6.097 -1.712 1.00 76.62 73 ILE A O 1
ATOM 560 N N . CYS A 1 74 ? 24.334 7.946 -2.976 1.00 77.75 74 CYS A N 1
ATOM 561 C CA . CYS A 1 74 ? 24.424 7.287 -4.278 1.00 77.75 74 CYS A CA 1
ATOM 562 C C . CYS A 1 74 ? 25.866 7.061 -4.763 1.00 77.75 74 CYS A C 1
ATOM 564 O O . CYS A 1 74 ? 26.136 6.125 -5.522 1.00 77.75 74 CYS A O 1
ATOM 566 N N . HIS A 1 75 ? 26.789 7.929 -4.353 1.00 86.00 75 HIS A N 1
ATOM 567 C CA . HIS A 1 75 ? 28.141 7.967 -4.904 1.00 86.00 75 HIS A CA 1
ATOM 568 C C . HIS A 1 75 ? 29.233 7.539 -3.929 1.00 86.00 75 HIS A C 1
ATOM 570 O O . HIS A 1 75 ? 30.320 7.221 -4.382 1.00 86.00 75 HIS A O 1
ATOM 576 N N . ALA A 1 76 ? 29.005 7.507 -2.618 1.00 79.25 76 ALA A N 1
ATOM 577 C CA . ALA A 1 76 ? 30.023 7.044 -1.680 1.00 79.25 76 ALA A CA 1
ATOM 578 C C . ALA A 1 76 ? 30.000 5.514 -1.566 1.00 79.25 76 ALA A C 1
ATOM 580 O O . ALA A 1 76 ? 28.953 4.941 -1.268 1.00 79.25 76 ALA A O 1
ATOM 581 N N . GLU A 1 77 ? 31.148 4.849 -1.724 1.00 75.25 77 GLU A N 1
ATOM 582 C CA . GLU A 1 77 ? 31.300 3.415 -1.427 1.00 75.25 77 GLU A CA 1
ATOM 583 C C . GLU A 1 77 ? 31.125 3.147 0.074 1.00 75.25 77 GLU A C 1
ATOM 585 O O . GLU A 1 77 ? 30.474 2.187 0.479 1.00 75.25 77 GLU A O 1
ATOM 590 N N . ASN A 1 78 ? 31.661 4.035 0.913 1.00 70.56 78 ASN A N 1
ATOM 591 C CA . ASN A 1 78 ? 31.488 3.998 2.356 1.00 70.56 78 ASN A CA 1
ATOM 592 C C . ASN A 1 78 ? 30.462 5.053 2.746 1.00 70.56 78 ASN A C 1
ATOM 594 O O . ASN A 1 78 ? 30.779 6.232 2.780 1.00 70.56 78 ASN A O 1
ATOM 598 N N . TYR A 1 79 ? 29.247 4.645 3.071 1.00 68.94 79 TYR A N 1
ATOM 599 C CA . TYR A 1 79 ? 28.212 5.564 3.526 1.00 68.94 79 TYR A CA 1
ATOM 600 C C . TYR A 1 79 ? 27.579 5.007 4.786 1.00 68.94 79 TYR A C 1
ATOM 602 O O . TYR A 1 79 ? 27.281 3.814 4.869 1.00 68.94 79 TYR A O 1
ATOM 610 N N . ARG A 1 80 ? 27.365 5.865 5.772 1.00 60.59 80 ARG A N 1
ATOM 611 C CA . ARG A 1 80 ? 26.636 5.516 6.981 1.00 60.59 80 ARG A CA 1
ATOM 612 C C . ARG A 1 80 ? 25.252 6.130 6.889 1.00 60.59 80 ARG A C 1
ATOM 614 O O . ARG A 1 80 ? 25.127 7.335 6.743 1.00 60.59 80 ARG A O 1
ATOM 621 N N . SER A 1 81 ? 24.198 5.333 7.053 1.00 52.66 81 SER A N 1
ATOM 622 C CA . SER A 1 81 ? 22.841 5.889 7.186 1.00 52.66 81 SER A CA 1
ATOM 623 C C . SER A 1 81 ? 22.744 6.914 8.324 1.00 52.66 81 SER A C 1
ATOM 625 O O . SER A 1 81 ? 21.910 7.814 8.268 1.00 52.66 81 SER A O 1
ATOM 627 N N . VAL A 1 82 ? 23.661 6.816 9.298 1.00 48.50 82 VAL A N 1
ATOM 628 C CA . VAL A 1 82 ? 23.829 7.714 10.438 1.00 48.50 82 VAL A CA 1
ATOM 629 C C . VAL A 1 82 ? 25.325 8.041 10.652 1.00 48.50 82 VAL A C 1
ATOM 631 O O . VAL A 1 82 ? 26.113 7.118 10.877 1.00 48.50 82 VAL A O 1
ATOM 634 N N . PRO A 1 83 ? 25.760 9.313 10.602 1.00 48.22 83 PRO A N 1
ATOM 635 C CA . PRO A 1 83 ? 27.159 9.677 10.865 1.00 48.22 83 PRO A CA 1
ATOM 636 C C . PRO A 1 83 ? 27.615 9.415 12.321 1.00 48.22 83 PRO A C 1
ATOM 638 O O . PRO A 1 83 ? 26.855 9.604 13.264 1.00 48.22 83 PRO A O 1
ATOM 641 N N . ASP A 1 84 ? 28.891 9.057 12.539 1.00 50.22 84 ASP A N 1
ATOM 642 C CA . ASP A 1 84 ? 29.479 8.986 13.897 1.00 50.22 84 ASP A CA 1
ATOM 643 C C . ASP A 1 84 ? 29.733 10.410 14.424 1.00 50.22 84 ASP A C 1
ATOM 645 O O . ASP A 1 84 ? 30.773 11.003 14.115 1.00 50.22 84 ASP A O 1
ATOM 649 N N . LYS A 1 85 ? 28.818 10.978 15.223 1.00 49.97 85 LYS A N 1
ATOM 650 C CA . LYS A 1 85 ? 29.022 12.292 15.866 1.00 49.97 85 LYS A CA 1
ATOM 651 C C . LYS A 1 85 ? 28.582 12.314 17.345 1.00 49.97 85 LYS A C 1
ATOM 653 O O . LYS A 1 85 ? 27.607 11.652 17.687 1.00 49.97 85 LYS A O 1
ATOM 658 N N . PRO A 1 86 ? 29.252 13.097 18.224 1.00 40.47 86 PRO A N 1
ATOM 659 C CA . PRO A 1 86 ? 28.923 13.186 19.656 1.00 40.47 86 PRO A CA 1
ATOM 660 C C . PRO A 1 86 ? 27.559 13.815 19.985 1.00 40.47 86 PRO A C 1
ATOM 662 O O . PRO A 1 86 ? 27.005 13.502 21.033 1.00 40.47 86 PRO A O 1
ATOM 665 N N . ASN A 1 87 ? 27.046 14.691 19.113 1.00 39.38 87 ASN A N 1
ATOM 666 C CA . ASN A 1 87 ? 25.838 15.498 19.346 1.00 39.38 87 ASN A CA 1
ATOM 667 C C . ASN A 1 87 ? 24.671 15.123 18.425 1.00 39.38 87 ASN A C 1
ATOM 669 O O . ASN A 1 87 ? 23.619 15.751 18.475 1.00 39.38 87 ASN A O 1
ATOM 673 N N . MET A 1 88 ? 24.845 14.108 17.577 1.00 38.09 88 MET A N 1
ATOM 674 C CA . MET A 1 88 ? 23.769 13.661 16.709 1.00 38.09 88 MET A CA 1
ATOM 675 C C . MET A 1 88 ? 22.667 13.025 17.549 1.00 38.09 88 MET A C 1
ATOM 677 O O . MET A 1 88 ? 22.933 12.088 18.308 1.00 38.09 88 MET A O 1
ATOM 681 N N . GLN A 1 89 ? 21.431 13.487 17.358 1.00 34.16 89 GLN A N 1
ATOM 682 C CA . GLN A 1 89 ? 20.235 12.793 17.828 1.00 34.16 89 GLN A CA 1
ATOM 683 C C . GLN A 1 89 ? 19.965 11.580 16.934 1.00 34.16 89 GLN A C 1
ATOM 685 O O . GLN A 1 89 ? 18.947 11.445 16.272 1.00 34.16 89 GLN A O 1
ATOM 690 N N . VAL A 1 90 ? 20.918 10.654 16.924 1.00 33.38 90 VAL A N 1
ATOM 691 C CA . VAL A 1 90 ? 20.582 9.249 16.723 1.00 33.38 90 VAL A CA 1
ATOM 692 C C . VAL A 1 90 ? 19.733 8.873 17.927 1.00 33.38 90 VAL A C 1
ATOM 694 O O . VAL A 1 90 ? 19.949 9.435 19.000 1.00 33.38 90 VAL A O 1
ATOM 697 N N . SER A 1 91 ? 18.829 7.906 17.820 1.00 30.67 91 SER A N 1
ATOM 698 C CA . SER A 1 91 ? 18.336 7.209 19.009 1.00 30.67 91 SER A CA 1
ATOM 699 C C . SER A 1 91 ? 19.545 6.680 19.792 1.00 30.67 91 SER A C 1
ATOM 701 O O . SER A 1 91 ? 20.091 5.609 19.502 1.00 30.67 91 SER A O 1
ATOM 703 N N . VAL A 1 92 ? 20.065 7.485 20.715 1.00 28.03 92 VAL A N 1
ATOM 704 C CA . VAL A 1 92 ? 21.286 7.162 21.429 1.00 28.03 92 VAL A CA 1
ATOM 705 C C . VAL A 1 92 ? 20.884 6.021 22.332 1.00 28.03 92 VAL A C 1
ATOM 707 O O . VAL A 1 92 ? 19.896 6.121 23.062 1.00 28.03 92 VAL A O 1
ATOM 710 N N . ARG A 1 93 ? 21.642 4.928 22.294 1.00 30.58 93 ARG A N 1
ATOM 711 C CA . ARG A 1 93 ? 21.605 3.965 23.384 1.00 30.58 93 ARG A CA 1
ATOM 712 C C . ARG A 1 93 ? 21.757 4.774 24.671 1.00 30.58 93 ARG A C 1
ATOM 714 O O . ARG A 1 93 ? 22.791 5.424 24.846 1.00 30.58 93 ARG A O 1
ATOM 721 N N . ALA A 1 94 ? 20.708 4.822 25.490 1.00 27.11 94 ALA A N 1
ATOM 722 C CA . ALA A 1 94 ? 20.764 5.538 26.751 1.00 27.11 94 ALA A CA 1
ATOM 723 C C . ALA A 1 94 ? 21.994 5.027 27.510 1.00 27.11 94 ALA A C 1
ATOM 725 O O . ALA A 1 94 ? 22.247 3.822 27.545 1.00 27.11 94 ALA A O 1
ATOM 726 N N . THR A 1 95 ? 22.810 5.930 28.051 1.00 33.50 95 THR A N 1
ATOM 727 C CA . THR A 1 95 ? 23.793 5.503 29.046 1.00 33.50 95 THR A CA 1
ATOM 728 C C . THR A 1 95 ? 23.021 5.021 30.269 1.00 33.50 95 THR A C 1
ATOM 730 O O . THR A 1 95 ? 21.957 5.569 30.557 1.00 33.50 95 THR A O 1
ATOM 733 N N . ASP A 1 96 ? 23.558 4.030 30.989 1.00 31.50 96 ASP A N 1
ATOM 734 C CA . ASP A 1 96 ? 22.900 3.315 32.101 1.00 31.50 96 ASP A CA 1
ATOM 735 C C . ASP A 1 96 ? 22.226 4.210 33.177 1.00 31.50 96 ASP A C 1
ATOM 737 O O . ASP A 1 96 ? 21.482 3.702 34.014 1.00 31.50 96 ASP A O 1
ATOM 741 N N . GLU A 1 97 ? 22.462 5.531 33.187 1.00 29.80 97 GLU A N 1
ATOM 742 C CA . GLU A 1 97 ? 21.937 6.475 34.183 1.00 29.80 97 GLU A CA 1
ATOM 743 C C . GLU A 1 97 ? 21.318 7.785 33.620 1.00 29.80 97 GLU A C 1
ATOM 745 O O . GLU A 1 97 ? 20.975 8.665 34.412 1.00 29.80 97 GLU A O 1
ATOM 750 N N . ALA A 1 98 ? 21.132 7.958 32.300 1.00 28.64 98 ALA A N 1
ATOM 751 C CA . ALA A 1 98 ? 20.545 9.187 31.730 1.00 28.64 98 ALA A CA 1
ATOM 752 C C . ALA A 1 98 ? 19.098 8.991 31.213 1.00 28.64 98 ALA A C 1
ATOM 754 O O . ALA A 1 98 ? 18.847 8.039 30.474 1.00 28.64 98 ALA A O 1
ATOM 755 N N . PRO A 1 99 ? 18.141 9.896 31.521 1.00 25.14 99 PRO A N 1
ATOM 756 C CA . PRO A 1 99 ? 16.852 9.937 30.834 1.00 25.14 99 PRO A CA 1
ATOM 757 C C . PRO A 1 99 ? 17.066 10.242 29.346 1.00 25.14 99 PRO A C 1
ATOM 759 O O . PRO A 1 99 ? 17.823 11.145 28.995 1.00 25.14 99 PRO A O 1
ATOM 762 N N . SER A 1 100 ? 16.400 9.476 28.488 1.00 25.83 100 SER A N 1
ATOM 763 C CA . SER A 1 100 ? 16.433 9.599 27.029 1.00 25.83 100 SER A CA 1
ATOM 764 C C . SER A 1 100 ? 16.147 11.027 26.535 1.00 25.83 100 SER A C 1
ATOM 766 O O . SER A 1 100 ? 15.218 11.656 27.044 1.00 25.83 100 SER A O 1
ATOM 768 N N . PRO A 1 101 ? 16.916 11.549 25.558 1.00 23.38 101 PRO A N 1
ATOM 769 C CA . PRO A 1 101 ? 16.779 12.935 25.123 1.00 23.38 101 PRO A CA 1
ATOM 770 C C . PRO A 1 101 ? 15.681 13.174 24.074 1.00 23.38 101 PRO A C 1
ATOM 772 O O . PRO A 1 101 ? 15.480 14.325 23.704 1.00 23.38 101 PRO A O 1
ATOM 775 N N . THR A 1 102 ? 14.925 12.165 23.628 1.00 28.53 102 THR A N 1
ATOM 776 C CA . THR A 1 102 ? 13.747 12.386 22.772 1.00 28.53 102 THR A CA 1
ATOM 777 C C . THR A 1 102 ? 12.570 11.535 23.231 1.00 28.53 102 THR A C 1
ATOM 779 O O . THR A 1 102 ? 12.713 10.389 23.657 1.00 28.53 102 THR A O 1
ATOM 782 N N . ALA A 1 103 ? 11.367 12.098 23.152 1.00 22.50 103 ALA A N 1
ATOM 783 C CA . ALA A 1 103 ? 10.136 11.419 23.547 1.00 22.50 103 ALA A CA 1
ATOM 784 C C . ALA A 1 103 ? 9.716 10.284 22.577 1.00 22.50 103 ALA A C 1
ATOM 786 O O . ALA A 1 103 ? 8.630 9.742 22.754 1.00 22.50 103 ALA A O 1
ATOM 787 N N . THR A 1 104 ? 10.540 9.929 21.576 1.00 28.75 104 THR A N 1
ATOM 788 C CA . THR A 1 104 ? 10.111 9.369 20.278 1.00 28.75 104 THR A CA 1
ATOM 789 C C . THR A 1 104 ? 10.265 7.864 20.060 1.00 28.75 104 THR A C 1
ATOM 791 O O . THR A 1 104 ? 9.491 7.289 19.303 1.00 28.75 104 THR A O 1
ATOM 794 N N . GLY A 1 105 ? 11.150 7.167 20.777 1.00 29.72 105 GLY A N 1
ATOM 795 C CA . GLY A 1 105 ? 11.255 5.705 20.639 1.00 29.72 105 GLY A CA 1
ATOM 796 C C . GLY A 1 105 ? 11.683 5.241 19.238 1.00 29.72 105 GLY A C 1
ATOM 797 O O . GLY A 1 105 ? 11.099 4.307 18.694 1.00 29.72 105 GLY A O 1
ATOM 798 N N . ASP A 1 106 ? 12.696 5.889 18.665 1.00 35.91 106 ASP A N 1
ATOM 799 C CA . ASP A 1 106 ? 13.058 5.711 17.259 1.00 35.91 106 ASP A CA 1
ATOM 800 C C . ASP A 1 106 ? 13.773 4.376 16.969 1.00 35.91 106 ASP A C 1
ATOM 802 O O . ASP A 1 106 ? 14.858 4.097 17.481 1.00 35.91 106 ASP A O 1
ATOM 806 N N . ALA A 1 107 ? 13.184 3.594 16.059 1.00 33.00 107 ALA A N 1
ATOM 807 C CA . ALA A 1 107 ? 13.937 2.882 15.026 1.00 33.00 107 ALA A CA 1
ATOM 808 C C . ALA A 1 107 ? 14.657 3.956 14.188 1.00 33.00 107 ALA A C 1
ATOM 810 O O . ALA A 1 107 ? 13.991 4.908 13.792 1.00 33.00 107 ALA A O 1
ATOM 811 N N . ARG A 1 108 ? 15.988 3.877 14.007 1.00 36.75 108 ARG A N 1
ATOM 812 C CA . ARG A 1 108 ? 16.877 5.020 13.661 1.00 36.75 108 ARG A CA 1
ATOM 813 C C . ARG A 1 108 ? 16.236 6.062 12.724 1.00 36.75 108 ARG A C 1
ATOM 815 O O . ARG A 1 108 ? 16.346 5.970 11.506 1.00 36.75 108 ARG A O 1
ATOM 822 N N . LEU A 1 109 ? 15.671 7.123 13.295 1.00 41.34 109 LEU A N 1
ATOM 823 C CA . LEU A 1 109 ? 15.462 8.371 12.578 1.00 41.34 109 LEU A CA 1
ATOM 824 C C . LEU A 1 109 ? 16.815 9.077 12.538 1.00 41.34 109 LEU A C 1
ATOM 826 O O . LEU A 1 109 ? 17.246 9.684 13.514 1.00 41.34 109 LEU A O 1
ATOM 830 N N . ALA A 1 110 ? 17.532 8.947 11.425 1.00 51.53 110 ALA A N 1
ATOM 831 C CA . ALA A 1 110 ? 18.714 9.754 11.175 1.00 51.53 110 ALA A CA 1
ATOM 832 C C . ALA A 1 110 ? 18.235 11.182 10.880 1.00 51.53 110 ALA A C 1
ATOM 834 O O . ALA A 1 110 ? 17.956 11.506 9.726 1.00 51.53 110 ALA A O 1
ATOM 835 N N . ARG A 1 111 ? 18.068 12.008 11.915 1.00 59.06 111 ARG A N 1
ATOM 836 C CA . ARG A 1 111 ? 17.759 13.432 11.777 1.00 59.06 111 ARG A CA 1
ATOM 837 C C . ARG A 1 111 ? 18.920 14.272 12.262 1.00 59.06 111 ARG A C 1
ATOM 839 O O . ARG A 1 111 ? 19.611 13.907 13.212 1.00 59.06 111 ARG A O 1
ATOM 846 N N . ASP A 1 112 ? 19.154 15.367 11.564 1.00 63.56 112 ASP A N 1
ATOM 847 C CA . ASP A 1 112 ? 20.082 16.399 12.007 1.00 63.56 112 ASP A CA 1
ATOM 848 C C . ASP A 1 112 ? 19.394 17.751 12.206 1.00 63.56 112 ASP A C 1
ATOM 850 O O . ASP A 1 112 ? 20.055 18.669 12.649 1.00 63.56 112 ASP A O 1
ATOM 854 N N . ASP A 1 113 ? 18.077 17.858 11.969 1.00 74.00 113 ASP A N 1
ATOM 855 C CA . ASP A 1 113 ? 17.232 19.017 12.307 1.00 74.00 113 ASP A CA 1
ATOM 856 C C . ASP A 1 113 ? 17.907 20.373 12.029 1.00 74.00 113 ASP A C 1
ATOM 858 O O . ASP A 1 113 ? 17.989 21.252 12.884 1.00 74.00 113 ASP A O 1
ATOM 862 N N . THR A 1 114 ? 18.425 20.530 10.811 1.00 77.19 114 THR A N 1
ATOM 863 C CA . THR A 1 114 ? 19.196 21.687 10.318 1.00 77.19 114 THR A CA 1
ATOM 864 C C . THR A 1 114 ? 20.598 21.919 10.900 1.00 77.19 114 THR A C 1
ATOM 866 O O . THR A 1 114 ? 21.250 22.864 10.485 1.00 77.19 114 THR A O 1
ATOM 869 N N . ASP A 1 115 ? 21.110 21.052 11.771 1.00 75.81 115 ASP A N 1
ATOM 870 C CA . ASP A 1 115 ? 22.501 21.027 12.263 1.00 75.81 115 ASP A CA 1
ATOM 871 C C . ASP A 1 115 ? 23.394 20.178 11.330 1.00 75.81 115 ASP A C 1
ATOM 873 O O . ASP A 1 115 ? 23.724 19.010 11.581 1.00 75.81 115 ASP A O 1
ATOM 877 N N . PHE A 1 116 ? 23.745 20.728 10.167 1.00 78.31 116 PHE A N 1
ATOM 878 C CA . PHE A 1 116 ? 24.448 19.989 9.118 1.00 78.31 116 PHE A CA 1
ATOM 879 C C . PHE A 1 116 ? 25.911 19.725 9.485 1.00 78.31 116 PHE A C 1
ATOM 881 O O . PHE A 1 116 ? 26.478 18.680 9.112 1.00 78.31 116 PHE A O 1
ATOM 888 N N . ASP A 1 117 ? 26.547 20.652 10.200 1.00 71.94 117 ASP A N 1
ATOM 889 C CA . ASP A 1 117 ? 27.930 20.505 10.645 1.00 71.94 117 ASP A CA 1
ATOM 890 C C . ASP A 1 117 ? 28.060 19.656 11.929 1.00 71.94 117 ASP A C 1
ATOM 892 O O . ASP A 1 117 ? 29.051 18.926 12.090 1.00 71.94 117 ASP A O 1
ATOM 896 N N . GLY A 1 118 ? 26.984 19.517 12.703 1.00 67.06 118 GLY A N 1
ATOM 897 C CA . GLY A 1 118 ? 26.887 18.688 13.901 1.00 67.06 118 GLY A CA 1
ATOM 898 C C . GLY A 1 118 ? 27.429 19.370 15.156 1.00 67.06 118 GLY A C 1
ATOM 899 O O . GLY A 1 118 ? 27.913 18.663 16.054 1.00 67.06 118 GLY A O 1
ATOM 900 N N . ASP A 1 119 ? 27.453 20.701 15.200 1.00 73.62 119 ASP A N 1
ATOM 901 C CA . ASP A 1 119 ? 27.941 21.473 16.339 1.00 73.62 119 ASP A CA 1
ATOM 902 C C . ASP A 1 119 ? 26.925 21.569 17.496 1.00 73.62 119 ASP A C 1
ATOM 904 O O . ASP A 1 119 ? 27.305 21.905 18.626 1.00 73.62 119 ASP A O 1
ATOM 908 N N . GLY A 1 120 ? 25.684 21.126 17.269 1.00 71.50 120 GLY A N 1
ATOM 909 C CA . GLY A 1 120 ? 24.579 21.150 18.222 1.00 71.50 120 GLY A CA 1
ATOM 910 C C . GLY A 1 120 ? 23.678 22.382 18.104 1.00 71.50 120 GLY A C 1
ATOM 911 O O . GLY A 1 120 ? 22.821 22.568 18.975 1.00 71.50 120 GLY A O 1
ATOM 912 N N . ALA A 1 121 ? 23.863 23.219 17.082 1.00 80.88 121 ALA A N 1
ATOM 913 C CA . ALA A 1 121 ? 23.015 24.357 16.765 1.00 80.88 121 ALA A CA 1
ATOM 914 C C . ALA A 1 121 ? 22.476 24.272 15.320 1.00 80.88 121 ALA A C 1
ATOM 916 O O . ALA A 1 121 ? 23.174 23.819 14.421 1.00 80.88 121 ALA A O 1
ATOM 917 N N . PRO A 1 122 ? 21.237 24.735 15.070 1.00 83.75 122 PRO A N 1
ATOM 918 C CA . PRO A 1 122 ? 20.719 24.910 13.715 1.00 83.75 122 PRO A CA 1
ATOM 919 C C . PRO A 1 122 ? 21.609 25.827 12.870 1.00 83.75 122 PRO A C 1
ATOM 921 O O . PRO A 1 122 ? 21.897 26.959 13.280 1.00 83.75 122 PRO A O 1
ATOM 924 N N . ASP A 1 123 ? 21.983 25.377 11.674 1.00 87.81 123 ASP A N 1
ATOM 925 C CA . ASP A 1 123 ? 22.717 26.195 10.714 1.00 87.81 123 ASP A CA 1
ATOM 926 C C . ASP A 1 123 ? 21.841 27.344 10.177 1.00 87.81 123 ASP A C 1
ATOM 928 O O . ASP A 1 123 ? 20.626 27.189 10.003 1.00 87.81 123 ASP A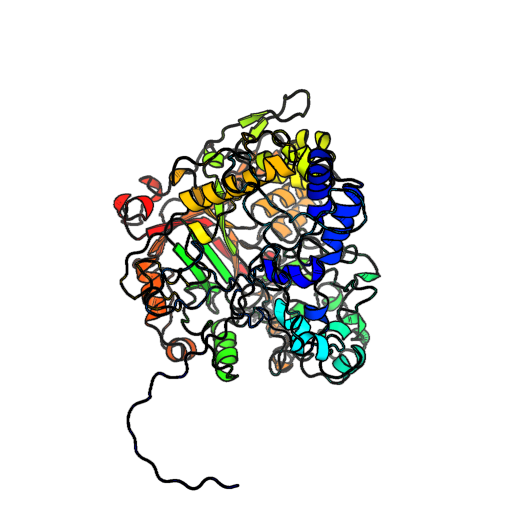 O 1
ATOM 932 N N . PRO A 1 124 ? 22.432 28.508 9.846 1.00 91.88 124 PRO A N 1
ATOM 933 C CA . PRO A 1 124 ? 21.759 29.534 9.062 1.00 91.88 124 PRO A CA 1
ATOM 934 C C . PRO A 1 124 ? 21.390 29.024 7.665 1.00 91.88 124 PRO A C 1
ATOM 936 O O . PRO A 1 124 ? 22.247 28.546 6.919 1.00 91.88 124 PRO A O 1
ATOM 939 N N . LEU A 1 125 ? 20.119 29.173 7.291 1.00 90.69 125 LEU A N 1
ATOM 940 C CA . LEU A 1 125 ? 19.577 28.712 6.006 1.00 90.69 125 LEU A CA 1
ATOM 941 C C . LEU A 1 125 ? 18.871 29.811 5.209 1.00 90.69 125 LEU A C 1
ATOM 943 O O . LEU A 1 125 ? 18.666 29.646 4.010 1.00 90.69 125 LEU A O 1
ATOM 947 N N . LEU A 1 126 ? 18.511 30.916 5.861 1.00 91.44 126 LEU A N 1
ATOM 948 C CA . LEU A 1 126 ? 17.815 32.050 5.262 1.00 91.44 126 LEU A CA 1
ATOM 949 C C . LEU A 1 126 ? 18.726 33.270 5.245 1.00 91.44 126 LEU A C 1
ATOM 951 O O . LEU A 1 126 ? 19.373 33.561 6.249 1.00 91.44 126 LEU A O 1
ATOM 955 N N . ASP A 1 127 ? 18.746 33.978 4.120 1.00 92.62 127 ASP A N 1
ATOM 956 C CA . ASP A 1 127 ? 19.373 35.291 3.958 1.00 92.62 127 ASP A CA 1
ATOM 957 C C . ASP A 1 127 ? 18.301 36.366 4.193 1.00 92.62 127 ASP A C 1
ATOM 959 O O . ASP A 1 127 ? 17.506 36.684 3.298 1.00 92.62 127 ASP A O 1
ATOM 963 N N . MET A 1 128 ? 18.209 36.863 5.430 1.00 92.25 128 MET A N 1
ATOM 964 C CA . MET A 1 128 ? 17.168 37.815 5.826 1.00 92.25 128 MET A CA 1
ATOM 965 C C . MET A 1 128 ? 17.468 39.254 5.397 1.00 92.25 128 MET A C 1
ATOM 967 O O . MET A 1 128 ? 16.531 40.048 5.253 1.00 92.25 128 MET A O 1
ATOM 971 N N . ASP A 1 129 ? 18.738 39.620 5.215 1.00 91.50 129 ASP A N 1
ATOM 972 C CA . ASP A 1 129 ? 19.146 40.986 4.872 1.00 91.50 129 ASP A CA 1
ATOM 973 C C . ASP A 1 129 ? 19.424 41.201 3.370 1.00 91.50 129 ASP A C 1
ATOM 975 O O . ASP A 1 129 ? 19.479 42.348 2.904 1.00 91.50 129 ASP A O 1
ATOM 979 N N . GLY A 1 130 ? 19.459 40.115 2.596 1.00 88.31 130 GLY A N 1
ATOM 980 C CA . GLY A 1 130 ? 19.605 40.096 1.147 1.00 88.31 130 GLY A CA 1
ATOM 981 C C . GLY A 1 130 ? 21.043 40.303 0.674 1.00 88.31 130 GLY A C 1
ATOM 982 O O . GLY A 1 130 ? 21.236 40.739 -0.470 1.00 88.31 130 GLY A O 1
ATOM 983 N N . ASP A 1 131 ? 22.043 40.074 1.529 1.00 91.62 131 ASP A N 1
ATOM 984 C CA . ASP A 1 131 ? 23.460 40.232 1.191 1.00 91.62 131 ASP A CA 1
ATOM 985 C C . ASP A 1 131 ? 24.066 39.021 0.450 1.00 91.62 131 ASP A C 1
ATOM 987 O O . ASP A 1 131 ? 25.188 39.100 -0.071 1.00 91.62 131 ASP A O 1
ATOM 991 N N . GLY A 1 132 ? 23.288 37.943 0.312 1.00 87.88 132 GLY A N 1
ATOM 992 C CA . GLY A 1 132 ? 23.666 36.685 -0.318 1.00 87.88 132 GLY A CA 1
ATOM 993 C C . GLY A 1 132 ? 24.264 35.655 0.642 1.00 87.88 132 GLY A C 1
ATOM 994 O O . GLY A 1 132 ? 24.773 34.634 0.167 1.00 87.88 132 GLY A O 1
ATOM 995 N N . VAL A 1 133 ? 24.249 35.900 1.955 1.00 90.94 133 VAL A N 1
ATOM 996 C CA . VAL A 1 133 ? 24.751 34.996 2.994 1.00 90.94 133 VAL A CA 1
ATOM 997 C C . VAL A 1 133 ? 23.614 34.629 3.941 1.00 90.94 133 VAL A C 1
ATOM 999 O O . VAL A 1 133 ? 22.962 35.488 4.517 1.00 90.94 133 VAL A O 1
ATOM 1002 N N . ALA A 1 134 ? 23.396 33.329 4.144 1.00 91.00 134 ALA A N 1
ATOM 1003 C CA . ALA A 1 134 ? 22.427 32.882 5.134 1.00 91.00 134 ALA A CA 1
ATOM 1004 C C . ALA A 1 134 ? 22.864 33.308 6.547 1.00 91.00 134 ALA A C 1
ATOM 1006 O O . ALA A 1 134 ? 23.989 33.028 6.973 1.00 91.00 134 ALA A O 1
ATOM 1007 N N . ASP A 1 135 ? 21.968 33.971 7.271 1.00 91.81 135 ASP A N 1
ATOM 1008 C CA . ASP A 1 135 ? 22.212 34.570 8.584 1.00 91.81 135 ASP A CA 1
ATOM 1009 C C . ASP A 1 135 ? 21.212 34.108 9.658 1.00 91.81 135 ASP A C 1
ATOM 1011 O O . ASP A 1 135 ? 21.442 34.321 10.852 1.00 91.81 135 ASP A O 1
ATOM 1015 N N . THR A 1 136 ? 20.141 33.422 9.247 1.00 91.06 136 THR A N 1
ATOM 1016 C CA . THR A 1 136 ? 19.037 33.009 10.118 1.00 91.06 136 THR A CA 1
ATOM 1017 C C . THR A 1 136 ? 18.687 31.529 9.911 1.00 91.06 136 THR A C 1
ATOM 1019 O O . THR A 1 136 ? 18.577 31.084 8.765 1.00 91.06 136 THR A O 1
ATOM 1022 N N . PRO A 1 137 ? 18.504 30.733 10.983 1.00 90.44 137 PRO A N 1
ATOM 1023 C CA . PRO A 1 137 ? 18.115 29.331 10.862 1.00 90.44 137 PRO A CA 1
ATOM 1024 C C . PRO A 1 137 ? 16.658 29.167 10.415 1.00 90.44 137 PRO A C 1
ATOM 1026 O O . PRO A 1 137 ? 15.811 30.035 10.643 1.00 90.44 137 PRO A O 1
ATOM 1029 N N . LEU A 1 138 ? 16.356 28.017 9.813 1.00 86.81 138 LEU A N 1
ATOM 1030 C CA . LEU A 1 138 ? 14.996 27.657 9.424 1.00 86.81 138 LEU A CA 1
ATOM 1031 C C . LEU A 1 138 ? 14.262 26.986 10.595 1.00 86.81 138 LEU A C 1
ATOM 1033 O O . LEU A 1 138 ? 14.484 25.814 10.900 1.00 86.81 138 LEU A O 1
ATOM 1037 N N . MET A 1 139 ? 13.343 27.724 11.212 1.00 82.81 139 MET A N 1
ATOM 1038 C CA . MET A 1 139 ? 12.601 27.294 12.400 1.00 82.81 139 MET A CA 1
ATOM 1039 C C . MET A 1 139 ? 11.094 27.214 12.109 1.00 82.81 139 MET A C 1
ATOM 1041 O O . MET A 1 139 ? 10.584 27.925 11.241 1.00 82.81 139 MET A O 1
ATOM 1045 N N . TYR A 1 140 ? 10.375 26.361 12.832 1.00 69.06 140 TYR A N 1
ATOM 1046 C CA . TYR A 1 140 ? 8.916 26.341 12.897 1.00 69.06 140 TYR A CA 1
ATOM 1047 C C . TYR A 1 140 ? 8.444 26.414 14.348 1.00 69.06 140 TYR A C 1
ATOM 1049 O O . TYR A 1 140 ? 9.181 26.118 15.287 1.00 69.06 140 TYR A O 1
ATOM 1057 N N . ASP A 1 141 ? 7.206 26.859 14.507 1.00 65.00 141 ASP A N 1
ATOM 1058 C CA . ASP A 1 141 ? 6.511 26.953 15.783 1.00 65.00 141 ASP A CA 1
ATOM 1059 C C . ASP A 1 141 ? 5.800 25.616 16.044 1.00 65.00 141 ASP A C 1
ATOM 1061 O O . ASP A 1 141 ? 4.735 25.340 15.482 1.00 65.00 141 ASP A O 1
ATOM 1065 N N . ALA A 1 142 ? 6.453 24.727 16.795 1.00 57.94 142 ALA A N 1
ATOM 1066 C CA . ALA A 1 142 ? 5.943 23.375 17.016 1.00 57.94 142 ALA A CA 1
ATOM 1067 C C . ALA A 1 142 ? 4.816 23.321 18.056 1.00 57.94 142 ALA A C 1
ATOM 1069 O O . ALA A 1 142 ? 4.018 22.377 18.032 1.00 57.94 142 ALA A O 1
ATOM 1070 N N . ASP A 1 143 ? 4.763 24.286 18.976 1.00 58.03 143 ASP A N 1
ATOM 1071 C CA . ASP A 1 143 ? 3.796 24.325 20.075 1.00 58.03 143 ASP A CA 1
ATOM 1072 C C . ASP A 1 143 ? 2.647 25.327 19.855 1.00 58.03 143 ASP A C 1
ATOM 1074 O O . ASP A 1 143 ? 1.639 25.279 20.571 1.00 58.03 143 ASP A O 1
ATOM 1078 N N . GLY A 1 144 ? 2.735 26.134 18.798 1.00 55.16 144 GLY A N 1
ATOM 1079 C CA . GLY A 1 144 ? 1.704 27.056 18.341 1.00 55.16 144 GLY A CA 1
ATOM 1080 C C . GLY A 1 144 ? 1.633 28.346 19.156 1.00 55.16 144 GLY A C 1
ATOM 1081 O O . GLY A 1 144 ? 0.567 28.974 19.188 1.00 55.16 144 GLY A O 1
ATOM 1082 N N . ASP A 1 145 ? 2.702 28.729 19.862 1.00 65.44 145 ASP A N 1
ATOM 1083 C CA . ASP A 1 145 ? 2.731 29.925 20.710 1.00 65.44 145 ASP A CA 1
ATOM 1084 C C . ASP A 1 145 ? 2.999 31.239 19.940 1.00 65.44 145 ASP A C 1
ATOM 1086 O O . ASP A 1 145 ? 2.879 32.341 20.496 1.00 65.44 145 ASP A O 1
ATOM 1090 N N . GLY A 1 146 ? 3.268 31.135 18.637 1.00 62.72 146 GLY A N 1
ATOM 1091 C CA . GLY A 1 146 ? 3.574 32.230 17.726 1.00 62.72 146 GLY A CA 1
ATOM 1092 C C . GLY A 1 146 ? 5.064 32.567 17.626 1.00 62.72 146 GLY A C 1
ATOM 1093 O O . GLY A 1 146 ? 5.407 33.527 16.926 1.00 62.72 146 GLY A O 1
ATOM 1094 N N . ALA A 1 147 ? 5.947 31.829 18.303 1.00 72.81 147 ALA A N 1
ATOM 1095 C CA . ALA A 1 147 ? 7.392 31.971 18.226 1.00 72.81 147 ALA A CA 1
ATOM 1096 C C . ALA A 1 147 ? 8.025 30.713 17.598 1.00 72.81 147 ALA A C 1
ATOM 1098 O O . ALA A 1 147 ? 7.947 29.629 18.161 1.00 72.81 147 ALA A O 1
ATOM 1099 N N . PRO A 1 148 ? 8.720 30.833 16.452 1.00 71.62 148 PRO A N 1
ATOM 1100 C CA . PRO A 1 148 ? 9.474 29.713 15.900 1.00 71.62 148 PRO A CA 1
ATOM 1101 C C . PRO A 1 148 ? 10.618 29.322 16.845 1.00 71.62 148 PRO A C 1
ATOM 1103 O O . PRO A 1 148 ? 11.585 30.073 16.997 1.00 71.62 148 PRO A O 1
ATOM 1106 N N . ASP A 1 149 ? 10.510 28.158 17.477 1.00 74.06 149 ASP A N 1
ATOM 1107 C CA . ASP A 1 149 ? 11.449 27.676 18.495 1.00 74.06 149 ASP A CA 1
ATOM 1108 C C . ASP A 1 149 ? 12.031 26.290 18.174 1.00 74.06 149 ASP A C 1
ATOM 1110 O O . ASP A 1 149 ? 13.010 25.864 18.793 1.00 74.06 149 ASP A O 1
ATOM 1114 N N . THR A 1 150 ? 11.481 25.620 17.159 1.00 70.31 150 THR A N 1
ATOM 1115 C CA . THR A 1 150 ? 11.843 24.257 16.790 1.00 70.31 150 THR A CA 1
ATOM 1116 C C . THR A 1 150 ? 12.502 24.232 15.408 1.00 70.31 150 THR A C 1
ATOM 1118 O O . THR A 1 150 ? 11.933 24.753 14.449 1.00 70.31 150 THR A O 1
ATOM 1121 N N . PRO A 1 151 ? 13.701 23.647 15.251 1.00 74.56 151 PRO A N 1
ATOM 1122 C CA . PRO A 1 151 ? 14.352 23.551 13.947 1.00 74.56 151 PRO A CA 1
ATOM 1123 C C . PRO A 1 151 ? 13.569 22.641 13.010 1.00 74.56 151 PRO A C 1
ATOM 1125 O O . PRO A 1 151 ? 13.037 21.619 13.443 1.00 74.56 151 PRO A O 1
ATOM 1128 N N . TRP A 1 152 ? 13.515 22.980 11.723 1.00 74.62 152 TRP A N 1
ATOM 1129 C CA . TRP A 1 152 ? 12.832 22.129 10.748 1.00 74.62 152 TRP A CA 1
ATOM 1130 C C . TRP A 1 152 ? 13.431 20.718 10.701 1.00 74.62 152 TRP A C 1
ATOM 1132 O O . TRP A 1 152 ? 14.650 20.579 10.599 1.00 74.62 152 TRP A O 1
ATOM 1142 N N . PRO A 1 153 ? 12.602 19.657 10.719 1.00 69.00 153 PRO A N 1
ATOM 1143 C CA . PRO A 1 153 ? 13.125 18.306 10.704 1.00 69.00 153 PRO A CA 1
ATOM 1144 C C . PRO A 1 153 ? 13.783 18.010 9.358 1.00 69.00 153 PRO A C 1
ATOM 1146 O O . PRO A 1 153 ? 13.147 18.136 8.308 1.00 69.00 153 PRO A O 1
ATOM 1149 N N . THR A 1 154 ? 15.042 17.582 9.394 1.00 69.88 154 THR A N 1
ATOM 1150 C CA . THR A 1 154 ? 15.799 17.189 8.201 1.00 69.88 154 THR A CA 1
ATOM 1151 C C . THR A 1 154 ? 16.335 15.785 8.329 1.00 69.88 154 THR A C 1
ATOM 1153 O O . THR A 1 154 ? 16.664 15.307 9.413 1.00 69.88 154 THR A O 1
ATOM 1156 N N . VAL A 1 155 ? 16.448 15.123 7.184 1.00 68.31 155 VAL A N 1
ATOM 1157 C CA . VAL A 1 155 ? 17.055 13.804 7.103 1.00 68.31 155 VAL A CA 1
ATOM 1158 C C . VAL A 1 155 ? 18.579 13.938 7.106 1.00 68.31 155 VAL A C 1
ATOM 1160 O O . VAL A 1 155 ? 19.154 14.606 6.245 1.00 68.31 155 VAL A O 1
ATOM 1163 N N . ALA A 1 156 ? 19.236 13.280 8.060 1.00 69.06 156 ALA A N 1
ATOM 1164 C CA . ALA A 1 156 ? 20.683 13.294 8.207 1.00 69.06 156 ALA A CA 1
ATOM 1165 C C . ALA A 1 156 ? 21.381 12.612 7.024 1.00 69.06 156 ALA A C 1
ATOM 1167 O O . ALA A 1 156 ? 20.910 11.603 6.479 1.00 69.06 156 ALA A O 1
ATOM 1168 N N . GLN A 1 157 ? 22.549 13.163 6.687 1.00 72.94 157 GLN A N 1
ATOM 1169 C CA . GLN A 1 157 ? 23.406 12.737 5.580 1.00 72.94 157 GLN A CA 1
ATOM 1170 C C . GLN A 1 157 ? 24.819 12.414 6.073 1.00 72.94 157 GLN A C 1
ATOM 1172 O O . GLN A 1 157 ? 25.377 13.150 6.895 1.00 72.94 157 GLN A O 1
ATOM 1177 N N . ASP A 1 158 ? 25.454 11.378 5.520 1.00 71.00 158 ASP A N 1
ATOM 1178 C CA . ASP A 1 158 ? 26.875 11.114 5.779 1.00 71.00 158 ASP A CA 1
ATOM 1179 C C . ASP A 1 158 ? 27.781 12.053 4.996 1.00 71.00 158 ASP A C 1
ATOM 1181 O O . ASP A 1 158 ? 28.110 11.828 3.835 1.00 71.00 158 ASP A O 1
ATOM 1185 N N . ARG A 1 159 ? 28.238 13.101 5.680 1.00 73.94 159 ARG A N 1
ATOM 1186 C CA . ARG A 1 159 ? 29.246 14.043 5.176 1.00 73.94 159 ARG A CA 1
ATOM 1187 C C . ARG A 1 159 ? 30.642 13.776 5.742 1.00 73.94 159 ARG A C 1
ATOM 1189 O O . ARG A 1 159 ? 31.506 14.653 5.700 1.00 73.94 159 ARG A O 1
ATOM 1196 N N . SER A 1 160 ? 30.882 12.594 6.315 1.00 70.38 160 SER A N 1
ATOM 1197 C CA . SER A 1 160 ? 32.188 12.250 6.870 1.00 70.38 160 SER A CA 1
ATOM 1198 C C . SER A 1 160 ? 33.268 12.268 5.791 1.00 70.38 160 SER A C 1
ATOM 1200 O O . SER A 1 160 ? 33.026 12.000 4.612 1.00 70.38 160 SER A O 1
ATOM 1202 N N . PHE A 1 161 ? 34.513 12.520 6.205 1.00 75.00 161 PHE A N 1
ATOM 1203 C CA . PHE A 1 161 ? 35.649 12.384 5.296 1.00 75.00 161 PHE A CA 1
ATOM 1204 C C . PHE A 1 161 ? 35.698 10.984 4.674 1.00 75.00 161 PHE A C 1
ATOM 1206 O O . PHE A 1 161 ? 36.094 10.858 3.524 1.00 75.00 161 PHE A O 1
ATOM 1213 N N . GLN A 1 162 ? 35.276 9.938 5.393 1.00 75.25 162 GLN A N 1
ATOM 1214 C CA . GLN A 1 162 ? 35.225 8.579 4.857 1.00 75.25 162 GLN A CA 1
ATOM 1215 C C . GLN A 1 162 ? 34.244 8.480 3.679 1.00 75.25 162 GLN A C 1
ATOM 1217 O O . GLN A 1 162 ? 34.641 7.976 2.633 1.00 75.25 162 GLN A O 1
ATOM 1222 N N . ALA A 1 163 ? 33.031 9.026 3.805 1.00 76.88 163 ALA A N 1
ATOM 1223 C CA . ALA A 1 163 ? 32.066 9.053 2.709 1.00 76.88 163 ALA A CA 1
ATOM 1224 C C . ALA A 1 163 ? 32.559 9.873 1.520 1.00 76.88 163 ALA A C 1
ATOM 1226 O O . ALA A 1 163 ? 32.671 9.348 0.411 1.00 76.88 163 ALA A O 1
ATOM 1227 N N . VAL A 1 164 ? 32.984 11.113 1.768 1.00 81.94 164 VAL A N 1
ATOM 1228 C CA . VAL A 1 164 ? 33.490 12.021 0.727 1.00 81.94 164 VAL A CA 1
ATOM 1229 C C . VAL A 1 164 ? 34.740 11.466 0.030 1.00 81.94 164 VAL A C 1
ATOM 1231 O O . VAL A 1 164 ? 34.882 11.583 -1.183 1.00 81.94 164 VAL A O 1
ATOM 1234 N N . SER A 1 165 ? 35.664 10.847 0.767 1.00 85.88 165 SER A N 1
ATOM 1235 C CA . SER A 1 165 ? 36.884 10.262 0.183 1.00 85.88 165 SER A CA 1
ATOM 1236 C C . SER A 1 165 ? 36.649 8.934 -0.534 1.00 85.88 165 SER A C 1
ATOM 1238 O O . SER A 1 165 ? 37.554 8.456 -1.213 1.00 85.88 165 SER A O 1
ATOM 1240 N N . SER A 1 166 ? 35.447 8.366 -0.412 1.00 83.12 166 SER A N 1
ATOM 1241 C CA . SER A 1 166 ? 35.041 7.122 -1.066 1.00 83.12 166 SER A CA 1
ATOM 1242 C C . SER A 1 166 ? 34.073 7.334 -2.229 1.00 83.12 166 SER A C 1
ATOM 1244 O O . SER A 1 166 ? 33.398 6.396 -2.642 1.00 83.12 166 SER A O 1
ATOM 1246 N N . ILE A 1 167 ? 33.974 8.566 -2.738 1.00 90.19 167 ILE A N 1
ATOM 1247 C CA . ILE A 1 167 ? 33.160 8.866 -3.916 1.00 90.19 167 ILE A CA 1
ATOM 1248 C C . ILE A 1 167 ? 33.648 8.031 -5.104 1.00 90.19 167 ILE A C 1
ATOM 1250 O O . ILE A 1 167 ? 34.820 8.077 -5.482 1.00 90.19 167 ILE A O 1
ATOM 1254 N N . GLY A 1 168 ? 32.708 7.327 -5.713 1.00 87.44 168 GLY A N 1
ATOM 1255 C CA . GLY A 1 168 ? 32.879 6.456 -6.853 1.00 87.44 168 GLY A CA 1
ATOM 1256 C C . GLY A 1 168 ? 31.590 6.341 -7.664 1.00 87.44 168 GLY A C 1
ATOM 1257 O O . GLY A 1 168 ? 30.643 7.128 -7.544 1.00 87.44 168 GLY A O 1
ATOM 1258 N N . GLU A 1 169 ? 31.584 5.359 -8.554 1.00 86.44 169 GLU A N 1
ATOM 1259 C CA . GLU A 1 169 ? 30.409 5.041 -9.350 1.00 86.44 169 GLU A CA 1
ATOM 1260 C C . GLU A 1 169 ? 29.363 4.307 -8.501 1.00 86.44 169 GLU A C 1
ATOM 1262 O O . GLU A 1 169 ? 29.702 3.510 -7.630 1.00 86.44 169 GLU A O 1
ATOM 1267 N N . THR A 1 170 ? 28.080 4.552 -8.771 1.00 82.25 170 THR A N 1
ATOM 1268 C CA . THR A 1 170 ? 26.979 3.841 -8.109 1.00 82.25 170 THR A CA 1
ATOM 1269 C C . THR A 1 170 ? 27.041 2.344 -8.408 1.00 82.25 170 THR A C 1
ATOM 1271 O O . THR A 1 170 ? 27.129 1.949 -9.577 1.00 82.25 170 THR A O 1
ATOM 1274 N N . ASN A 1 171 ? 26.949 1.531 -7.357 1.00 79.12 171 ASN A N 1
ATOM 1275 C CA . ASN A 1 171 ? 26.979 0.073 -7.407 1.00 79.12 171 ASN A CA 1
ATOM 1276 C C . ASN A 1 171 ? 25.724 -0.530 -6.737 1.00 79.12 171 ASN A C 1
ATOM 1278 O O . ASN A 1 171 ? 24.854 0.199 -6.258 1.00 79.12 171 ASN A O 1
ATOM 1282 N N . ASP A 1 172 ? 25.608 -1.855 -6.731 1.00 75.94 172 ASP A N 1
ATOM 1283 C CA . ASP A 1 172 ? 24.447 -2.575 -6.211 1.00 75.94 172 ASP A CA 1
ATOM 1284 C C . ASP A 1 172 ? 24.244 -2.305 -4.721 1.00 75.94 172 ASP A C 1
ATOM 1286 O O . ASP A 1 172 ? 23.129 -1.994 -4.318 1.00 75.94 172 ASP A O 1
ATOM 1290 N N . GLU A 1 173 ? 25.318 -2.317 -3.926 1.00 74.06 173 GLU A N 1
ATOM 1291 C CA . GLU A 1 173 ? 25.277 -2.009 -2.489 1.00 74.06 173 GLU A CA 1
ATOM 1292 C C . GLU A 1 173 ? 24.674 -0.627 -2.231 1.00 74.06 173 GLU A C 1
ATOM 1294 O O . GLU A 1 173 ? 23.875 -0.445 -1.314 1.00 74.06 173 GLU A O 1
ATOM 1299 N N . THR A 1 174 ? 24.993 0.356 -3.076 1.00 76.19 174 THR A N 1
ATOM 1300 C CA . THR A 1 174 ? 24.381 1.681 -3.014 1.00 76.19 174 THR A CA 1
ATOM 1301 C C . THR A 1 174 ? 22.861 1.619 -3.198 1.00 76.19 174 THR A C 1
ATOM 1303 O O . THR A 1 174 ? 22.127 2.217 -2.413 1.00 76.19 174 THR A O 1
ATOM 1306 N N . CYS A 1 175 ? 22.368 0.897 -4.209 1.00 74.69 175 CYS A N 1
ATOM 1307 C CA . CYS A 1 175 ? 20.931 0.738 -4.451 1.00 74.69 175 CYS A CA 1
ATOM 1308 C C . CYS A 1 175 ? 20.253 -0.036 -3.309 1.00 74.69 175 CYS A C 1
ATOM 1310 O O . CYS A 1 175 ? 19.138 0.283 -2.886 1.00 74.69 175 CYS A O 1
ATOM 1312 N N . LEU A 1 176 ? 20.941 -1.054 -2.797 1.00 71.62 176 LEU A N 1
ATOM 1313 C CA . LEU A 1 176 ? 20.470 -1.968 -1.765 1.00 71.62 176 LEU A CA 1
ATOM 1314 C C . LEU A 1 176 ? 20.369 -1.316 -0.377 1.00 71.62 176 LEU A C 1
ATOM 1316 O O . LEU A 1 176 ? 19.521 -1.739 0.409 1.00 71.62 176 LEU A O 1
ATOM 1320 N N . ARG A 1 177 ? 21.050 -0.184 -0.12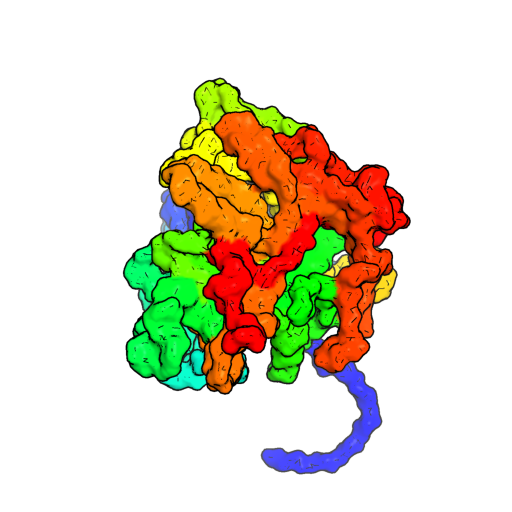6 1.00 70.25 177 ARG A N 1
ATOM 1321 C CA . ARG A 1 177 ? 20.806 0.680 1.057 1.00 70.25 177 ARG A CA 1
ATOM 1322 C C . ARG A 1 177 ? 19.323 0.971 1.289 1.00 70.25 177 ARG A C 1
ATOM 1324 O O . ARG A 1 177 ? 18.892 1.025 2.435 1.00 70.25 177 ARG A O 1
ATOM 1331 N N . CYS A 1 178 ? 18.552 1.129 0.210 1.00 66.12 178 CYS A N 1
ATOM 1332 C CA . CYS A 1 178 ? 17.113 1.404 0.260 1.00 66.12 178 CYS A CA 1
ATOM 1333 C C . CYS A 1 178 ? 16.255 0.323 -0.424 1.00 66.12 178 CYS A C 1
ATOM 1335 O O . CYS A 1 178 ? 15.052 0.227 -0.193 1.00 66.12 178 CYS A O 1
ATOM 1337 N N . HIS A 1 179 ? 16.822 -0.499 -1.309 1.00 67.81 179 HIS A N 1
ATOM 1338 C CA . HIS A 1 179 ? 16.054 -1.534 -2.007 1.00 67.81 179 HIS A CA 1
ATOM 1339 C C . HIS A 1 179 ? 16.164 -2.931 -1.373 1.00 67.81 179 HIS A C 1
ATOM 1341 O O . HIS A 1 179 ? 15.343 -3.784 -1.707 1.00 67.81 179 HIS A O 1
ATOM 1347 N N . GLU A 1 180 ? 17.074 -3.156 -0.415 1.00 55.69 180 GLU A N 1
ATOM 1348 C CA . GLU A 1 180 ? 17.290 -4.447 0.272 1.00 55.69 180 GLU A CA 1
ATOM 1349 C C . GLU A 1 180 ? 16.582 -4.559 1.636 1.00 55.69 180 GLU A C 1
ATOM 1351 O O . GLU A 1 180 ? 17.004 -5.295 2.526 1.00 55.69 180 GLU A O 1
ATOM 1356 N N . HIS A 1 181 ? 15.461 -3.865 1.853 1.00 48.75 181 HIS A N 1
ATOM 1357 C CA . HIS A 1 181 ? 14.688 -3.951 3.111 1.00 48.75 181 HIS A CA 1
ATOM 1358 C C . HIS A 1 181 ? 14.047 -5.325 3.397 1.00 48.75 181 HIS A C 1
ATOM 1360 O O . HIS A 1 181 ? 13.125 -5.430 4.206 1.00 48.75 181 HIS A O 1
ATOM 1366 N N . ALA A 1 182 ? 14.488 -6.387 2.729 1.00 44.56 182 ALA A N 1
ATOM 1367 C CA . ALA A 1 182 ? 13.718 -7.597 2.522 1.00 44.56 182 ALA A CA 1
ATOM 1368 C C . ALA A 1 182 ? 14.412 -8.891 2.972 1.00 44.56 182 ALA A C 1
ATOM 1370 O O . ALA A 1 182 ? 14.146 -9.921 2.369 1.00 44.56 182 ALA A O 1
ATOM 1371 N N . ARG A 1 183 ? 15.141 -8.912 4.103 1.00 45.66 183 ARG A N 1
ATOM 1372 C CA . ARG A 1 183 ? 15.118 -10.165 4.900 1.00 45.66 183 ARG A CA 1
ATOM 1373 C C . ARG A 1 183 ? 13.663 -10.525 5.249 1.00 45.66 183 ARG A C 1
ATOM 1375 O O . ARG A 1 183 ? 13.229 -11.652 5.083 1.00 45.66 183 ARG A O 1
ATOM 1382 N N . THR A 1 184 ? 12.855 -9.514 5.591 1.00 44.16 184 THR A N 1
ATOM 1383 C CA . THR A 1 184 ? 11.440 -9.678 5.984 1.00 44.16 184 THR A CA 1
ATOM 1384 C C . THR A 1 184 ? 10.447 -9.715 4.824 1.00 44.16 184 THR A C 1
ATOM 1386 O O . THR A 1 184 ? 9.256 -9.962 5.033 1.00 44.16 184 THR A O 1
ATOM 1389 N N . GLY A 1 185 ? 10.884 -9.405 3.602 1.00 46.78 185 GLY A N 1
ATOM 1390 C CA . GLY A 1 185 ? 10.005 -9.456 2.445 1.00 46.78 185 GLY A CA 1
ATOM 1391 C C . GLY A 1 185 ? 8.855 -8.448 2.411 1.00 46.78 185 GLY A C 1
ATOM 1392 O O . GLY A 1 185 ? 8.002 -8.582 1.545 1.00 46.78 185 GLY A O 1
ATOM 1393 N N . TYR A 1 186 ? 8.751 -7.475 3.333 1.00 49.91 186 TYR A N 1
ATOM 1394 C CA . TYR A 1 186 ? 7.550 -6.627 3.465 1.00 49.91 186 TYR A CA 1
ATOM 1395 C C . TYR A 1 186 ? 7.243 -5.804 2.199 1.00 49.91 186 TYR A C 1
ATOM 1397 O O . TYR A 1 186 ? 6.106 -5.843 1.737 1.00 49.91 186 TYR A O 1
ATOM 1405 N N . LYS A 1 187 ? 8.242 -5.141 1.590 1.00 55.09 187 LYS A N 1
ATOM 1406 C CA . LYS A 1 187 ? 8.064 -4.367 0.342 1.00 55.09 187 LYS A CA 1
ATOM 1407 C C . LYS A 1 187 ? 8.448 -5.143 -0.919 1.00 55.09 187 LYS A C 1
ATOM 1409 O O . LYS A 1 187 ? 7.585 -5.405 -1.744 1.00 55.09 187 LYS A O 1
ATOM 1414 N N . ARG A 1 188 ? 9.718 -5.540 -1.082 1.00 61.25 188 ARG A N 1
ATOM 1415 C CA . ARG A 1 188 ? 10.137 -6.407 -2.200 1.00 61.25 188 ARG A CA 1
ATOM 1416 C C . ARG A 1 188 ? 9.922 -7.870 -1.829 1.00 61.25 188 ARG A C 1
ATOM 1418 O O . ARG A 1 188 ? 10.302 -8.288 -0.743 1.00 61.25 188 ARG A O 1
ATOM 1425 N N . GLY A 1 189 ? 9.291 -8.615 -2.734 1.00 64.44 189 GLY A N 1
ATOM 1426 C CA . GLY A 1 189 ? 9.004 -10.039 -2.567 1.00 64.44 189 GLY A CA 1
ATOM 1427 C C . GLY A 1 189 ? 10.125 -10.969 -3.040 1.00 64.44 189 GLY A C 1
ATOM 1428 O O . GLY A 1 189 ? 9.990 -12.174 -2.893 1.00 64.44 189 GLY A O 1
ATOM 1429 N N . THR A 1 190 ? 11.196 -10.442 -3.633 1.00 72.00 190 THR A N 1
ATOM 1430 C CA . THR A 1 190 ? 12.274 -11.203 -4.284 1.00 72.00 190 THR A CA 1
ATOM 1431 C C . THR A 1 190 ? 13.639 -10.741 -3.774 1.00 72.00 190 THR A C 1
ATOM 1433 O O . THR A 1 190 ? 13.861 -9.543 -3.580 1.00 72.00 190 THR A O 1
ATOM 1436 N N . LEU A 1 191 ? 14.549 -11.689 -3.525 1.00 72.69 191 LEU A N 1
ATOM 1437 C CA . LEU A 1 191 ? 15.895 -11.417 -3.012 1.00 72.69 191 LEU A CA 1
ATOM 1438 C C . LEU A 1 191 ? 16.883 -11.223 -4.170 1.00 72.69 191 LEU A C 1
ATOM 1440 O O . LEU A 1 191 ? 17.110 -12.156 -4.934 1.00 72.69 191 LEU A O 1
ATOM 1444 N N . PHE A 1 192 ? 17.522 -10.053 -4.264 1.00 77.06 192 PHE A N 1
ATOM 1445 C CA . PHE A 1 192 ? 18.590 -9.800 -5.239 1.00 77.06 192 PHE A CA 1
ATOM 1446 C C . PHE A 1 192 ? 19.951 -10.221 -4.667 1.00 77.06 192 PHE A C 1
ATOM 1448 O O . PHE A 1 192 ? 20.703 -9.400 -4.151 1.00 77.06 192 PHE A O 1
ATOM 1455 N N . ARG A 1 193 ? 20.250 -11.522 -4.697 1.00 74.88 193 ARG A N 1
ATOM 1456 C CA . ARG A 1 193 ? 21.491 -12.089 -4.136 1.00 74.88 193 ARG A CA 1
ATOM 1457 C C . ARG A 1 193 ? 21.914 -13.363 -4.856 1.00 74.88 193 ARG A C 1
ATOM 1459 O O . ARG A 1 193 ? 21.107 -14.018 -5.524 1.00 74.88 193 ARG A O 1
ATOM 1466 N N . GLU A 1 194 ? 23.171 -13.762 -4.661 1.00 78.06 194 GLU A N 1
ATOM 1467 C CA . GLU A 1 194 ? 23.628 -15.081 -5.097 1.00 78.06 194 GLU A CA 1
ATOM 1468 C C . GLU A 1 194 ? 22.730 -16.182 -4.513 1.00 78.06 194 GLU A C 1
ATOM 1470 O O . GLU A 1 194 ? 22.339 -16.141 -3.346 1.00 78.06 194 GLU A O 1
ATOM 1475 N N . GLY A 1 195 ? 22.393 -17.162 -5.352 1.00 78.25 195 GLY A N 1
ATOM 1476 C CA . GLY A 1 195 ? 21.549 -18.295 -4.981 1.00 78.25 195 GLY A CA 1
ATOM 1477 C C . GLY A 1 195 ? 20.068 -18.100 -5.286 1.00 78.25 195 GLY A C 1
ATOM 1478 O O . GLY A 1 195 ? 19.444 -19.099 -5.605 1.00 78.25 195 GLY A O 1
ATOM 1479 N N . HIS A 1 196 ? 19.563 -16.861 -5.309 1.00 76.50 196 HIS A N 1
ATOM 1480 C CA . HIS A 1 196 ? 18.135 -16.554 -5.513 1.00 76.50 196 HIS A CA 1
ATOM 1481 C C . HIS A 1 196 ? 17.855 -15.778 -6.800 1.00 76.50 196 HIS A C 1
ATOM 1483 O O . HIS A 1 196 ? 16.789 -15.930 -7.395 1.00 76.50 196 HIS A O 1
ATOM 1489 N N . ASP A 1 197 ? 18.832 -14.991 -7.258 1.00 81.44 197 ASP A N 1
ATOM 1490 C CA . ASP A 1 197 ? 18.723 -14.175 -8.460 1.00 81.44 197 ASP A CA 1
ATOM 1491 C C . ASP A 1 197 ? 19.827 -14.512 -9.464 1.00 81.44 197 ASP A C 1
ATOM 1493 O O . ASP A 1 197 ? 21.014 -14.608 -9.124 1.00 81.44 197 ASP A O 1
ATOM 1497 N N . ILE A 1 198 ? 19.449 -14.716 -10.724 1.00 85.12 198 ILE A N 1
ATOM 1498 C CA . ILE A 1 198 ? 20.410 -15.031 -11.783 1.00 85.12 198 ILE A CA 1
ATOM 1499 C C . ILE A 1 198 ? 21.228 -13.807 -12.211 1.00 85.12 198 ILE A C 1
ATOM 1501 O O . ILE A 1 198 ? 22.359 -13.958 -12.675 1.00 85.12 198 ILE A O 1
ATOM 1505 N N . HIS A 1 199 ? 20.687 -12.601 -12.039 1.00 87.88 199 HIS A N 1
ATOM 1506 C CA . HIS A 1 199 ? 21.342 -11.358 -12.424 1.00 87.88 199 HIS A CA 1
ATOM 1507 C C . HIS A 1 199 ? 22.296 -10.843 -11.348 1.00 87.88 199 HIS A C 1
ATOM 1509 O O . HIS A 1 199 ? 23.282 -10.219 -11.716 1.00 87.88 199 HIS A O 1
ATOM 1515 N N . ALA A 1 200 ? 22.089 -11.165 -10.066 1.00 83.38 200 ALA A N 1
ATOM 1516 C CA . ALA A 1 200 ? 22.900 -10.651 -8.949 1.00 83.38 200 ALA A CA 1
ATOM 1517 C C . ALA A 1 200 ? 24.397 -11.025 -8.978 1.00 83.38 200 ALA A C 1
ATOM 1519 O O . ALA A 1 200 ? 25.190 -10.482 -8.218 1.00 83.38 200 ALA A O 1
ATOM 1520 N N . THR A 1 201 ? 24.797 -11.966 -9.837 1.00 84.19 201 THR A N 1
ATOM 1521 C CA . THR A 1 201 ? 26.198 -12.424 -9.976 1.00 84.19 201 THR A CA 1
ATOM 1522 C C . THR A 1 201 ? 26.648 -12.502 -11.436 1.00 84.19 201 THR A C 1
ATOM 1524 O O . THR A 1 201 ? 27.614 -13.189 -11.768 1.00 84.19 201 THR A O 1
ATOM 1527 N N . SER A 1 202 ? 25.904 -11.872 -12.346 1.00 89.38 202 SER A N 1
ATOM 1528 C CA . SER A 1 202 ? 26.154 -11.988 -13.778 1.00 89.38 202 SER A CA 1
ATOM 1529 C C . SER A 1 202 ? 27.159 -10.940 -14.248 1.00 89.38 202 SER A C 1
ATOM 1531 O O . SER A 1 202 ? 26.791 -9.793 -14.495 1.00 89.38 202 SER A O 1
ATOM 1533 N N . ASP A 1 203 ? 28.402 -11.363 -14.506 1.00 91.50 203 ASP A N 1
ATOM 1534 C CA . ASP A 1 203 ? 29.455 -10.508 -15.084 1.00 91.50 203 ASP A CA 1
ATOM 1535 C C . ASP A 1 203 ? 29.001 -9.783 -16.362 1.00 91.50 203 ASP A C 1
ATOM 1537 O O . ASP A 1 203 ? 29.404 -8.653 -16.627 1.00 91.50 203 ASP A O 1
ATOM 1541 N N . ALA A 1 204 ? 28.152 -10.426 -17.172 1.00 90.44 204 ALA A N 1
ATOM 1542 C CA . ALA A 1 204 ? 27.615 -9.826 -18.389 1.00 90.44 204 ALA A CA 1
ATOM 1543 C C . ALA A 1 204 ? 26.654 -8.668 -18.082 1.00 90.44 204 ALA A C 1
ATOM 1545 O O . ALA A 1 204 ? 26.704 -7.642 -18.756 1.00 90.44 204 ALA A O 1
ATOM 1546 N N . VAL A 1 205 ? 25.804 -8.818 -17.062 1.00 90.50 205 VAL A N 1
ATOM 1547 C CA . VAL A 1 205 ? 24.886 -7.761 -16.616 1.00 90.50 205 VAL A CA 1
ATOM 1548 C C . VAL A 1 205 ? 25.675 -6.637 -15.943 1.00 90.50 205 VAL A C 1
ATOM 1550 O O . VAL A 1 205 ? 25.496 -5.481 -16.310 1.00 90.50 205 VAL A O 1
ATOM 1553 N N . ALA A 1 206 ? 26.626 -6.959 -15.062 1.00 90.38 206 ALA A N 1
ATOM 1554 C CA . ALA A 1 206 ? 27.545 -5.981 -14.478 1.00 90.38 206 ALA A CA 1
ATOM 1555 C C . ALA A 1 206 ? 28.277 -5.162 -15.560 1.00 90.38 206 ALA A C 1
ATOM 1557 O O . ALA A 1 206 ? 28.310 -3.932 -15.516 1.00 90.38 206 ALA A O 1
ATOM 1558 N N . ALA A 1 207 ? 28.796 -5.828 -16.599 1.00 92.25 207 ALA A N 1
ATOM 1559 C CA . ALA A 1 207 ? 29.469 -5.164 -17.714 1.00 92.25 207 ALA A CA 1
ATOM 1560 C C . ALA A 1 207 ? 28.553 -4.198 -18.489 1.00 92.25 207 ALA A C 1
ATOM 1562 O O . ALA A 1 207 ? 29.024 -3.144 -18.917 1.00 92.25 207 ALA A O 1
ATOM 1563 N N . LEU A 1 208 ? 27.262 -4.518 -18.650 1.00 91.06 208 LEU A N 1
ATOM 1564 C CA . LEU A 1 208 ? 26.278 -3.612 -19.262 1.00 91.06 208 LEU A CA 1
ATOM 1565 C C . LEU A 1 208 ? 26.012 -2.374 -18.396 1.00 91.06 208 LEU A C 1
ATOM 1567 O O . LEU A 1 208 ? 25.849 -1.282 -18.934 1.00 91.06 208 LEU A O 1
ATOM 1571 N N . GLY A 1 209 ? 26.028 -2.527 -17.071 1.00 88.69 209 GLY A N 1
ATOM 1572 C CA . GLY A 1 209 ? 25.927 -1.419 -16.118 1.00 88.69 209 GLY A CA 1
ATOM 1573 C C . GLY A 1 209 ? 27.218 -0.618 -15.924 1.00 88.69 209 GLY A C 1
ATOM 1574 O O . GLY A 1 209 ? 27.242 0.335 -15.146 1.00 88.69 209 GLY A O 1
ATOM 1575 N N . GLY A 1 210 ? 28.290 -0.971 -16.640 1.00 89.38 210 GLY A N 1
ATOM 1576 C CA . GLY A 1 210 ? 29.550 -0.232 -16.654 1.00 89.38 210 GLY A CA 1
ATOM 1577 C C . GLY A 1 210 ? 30.665 -0.814 -15.787 1.00 89.38 210 GLY A C 1
ATOM 1578 O O . GLY A 1 210 ? 31.739 -0.219 -15.748 1.00 89.38 210 GLY A O 1
ATOM 1579 N N . GLY A 1 211 ? 30.477 -1.966 -15.134 1.00 86.25 211 GLY A N 1
ATOM 1580 C CA . GLY A 1 211 ? 31.551 -2.609 -14.375 1.00 86.25 211 GLY A CA 1
ATOM 1581 C C . GLY A 1 211 ? 31.093 -3.457 -13.192 1.00 86.25 211 GLY A C 1
ATOM 1582 O O . GLY A 1 211 ? 29.911 -3.733 -13.014 1.00 86.25 211 GLY A O 1
ATOM 1583 N N . GLU A 1 212 ? 32.065 -3.894 -12.395 1.00 84.62 212 GLU A N 1
ATOM 1584 C CA . GLU A 1 212 ? 31.875 -4.755 -11.222 1.00 84.62 212 GLU A CA 1
ATOM 1585 C C . GLU A 1 212 ? 30.848 -4.167 -10.239 1.00 84.62 212 GLU A C 1
ATOM 1587 O O . GLU A 1 212 ? 30.888 -2.975 -9.941 1.00 84.62 212 GLU A O 1
ATOM 1592 N N . HIS A 1 213 ? 29.930 -5.005 -9.742 1.00 80.50 213 HIS A N 1
ATOM 1593 C CA . HIS A 1 213 ? 28.843 -4.614 -8.832 1.00 80.50 213 HIS A CA 1
ATOM 1594 C C . HIS A 1 213 ? 27.887 -3.543 -9.383 1.00 80.50 213 HIS A C 1
ATOM 1596 O O . HIS A 1 213 ? 27.335 -2.768 -8.616 1.00 80.50 213 HIS A O 1
ATOM 1602 N N . ARG A 1 214 ? 27.681 -3.443 -10.700 1.00 88.75 214 ARG A N 1
ATOM 1603 C CA . ARG A 1 214 ? 26.762 -2.453 -11.299 1.00 88.75 214 ARG A CA 1
ATOM 1604 C C . ARG A 1 214 ? 25.572 -3.108 -11.994 1.00 88.75 214 ARG A C 1
ATOM 1606 O O . ARG A 1 214 ? 25.151 -2.668 -13.060 1.00 88.75 214 ARG A O 1
ATOM 1613 N N . HIS A 1 215 ? 25.025 -4.173 -11.418 1.00 89.69 215 HIS A N 1
ATOM 1614 C CA . HIS A 1 215 ? 23.949 -4.933 -12.049 1.00 89.69 215 HIS A CA 1
ATOM 1615 C C . HIS A 1 215 ? 22.633 -4.143 -12.106 1.00 89.69 215 HIS A C 1
ATOM 1617 O O . HIS A 1 215 ? 21.930 -4.195 -13.114 1.00 89.69 215 HIS A O 1
ATOM 1623 N N . CYS A 1 216 ? 22.314 -3.365 -11.068 1.00 86.12 216 CYS A N 1
ATOM 1624 C CA . CYS A 1 216 ? 21.069 -2.595 -10.993 1.00 86.12 216 CYS A CA 1
ATOM 1625 C C . CYS A 1 216 ? 20.945 -1.572 -12.138 1.00 86.12 216 CYS A C 1
ATOM 1627 O O . CYS A 1 216 ? 19.924 -1.520 -12.827 1.00 86.12 216 CYS A O 1
ATOM 1629 N N . VAL A 1 217 ? 22.007 -0.797 -12.388 1.00 89.88 217 VAL A N 1
ATOM 1630 C CA . VAL A 1 217 ? 22.045 0.262 -13.420 1.00 89.88 217 VAL A CA 1
ATOM 1631 C C . VAL A 1 217 ? 22.207 -0.269 -14.848 1.00 89.88 217 VAL A C 1
ATOM 1633 O O . VAL A 1 217 ? 22.113 0.505 -15.799 1.00 89.88 217 VAL A O 1
ATOM 1636 N N . ALA A 1 218 ? 22.415 -1.578 -15.018 1.00 89.88 218 ALA A N 1
ATOM 1637 C CA . ALA A 1 218 ? 22.374 -2.227 -16.327 1.00 89.88 218 ALA A CA 1
ATOM 1638 C C . ALA A 1 218 ? 20.957 -2.216 -16.923 1.00 89.88 218 ALA A C 1
ATOM 1640 O O . ALA A 1 218 ? 20.791 -2.057 -18.130 1.00 89.88 218 ALA A O 1
ATOM 1641 N N . CYS A 1 219 ? 19.948 -2.369 -16.061 1.00 87.94 219 CYS A N 1
ATOM 1642 C CA . CYS A 1 219 ? 18.531 -2.345 -16.420 1.00 87.94 219 CYS A CA 1
ATOM 1643 C C . CYS A 1 219 ? 17.905 -0.985 -16.096 1.00 87.94 219 CYS A C 1
ATOM 1645 O O . CYS A 1 219 ? 17.273 -0.363 -16.947 1.00 87.94 219 CYS A O 1
ATOM 1647 N N . HIS A 1 220 ? 18.126 -0.494 -14.875 1.00 87.94 220 HIS A N 1
ATOM 1648 C CA . HIS A 1 220 ? 17.669 0.815 -14.416 1.00 87.94 220 HIS A CA 1
ATOM 1649 C C . HIS A 1 220 ? 18.650 1.896 -14.868 1.00 87.94 220 HIS A C 1
ATOM 1651 O O . HIS A 1 220 ? 19.334 2.524 -14.057 1.00 87.94 220 HIS A O 1
ATOM 1657 N N . THR A 1 221 ? 18.774 2.068 -16.186 1.00 88.56 221 THR A N 1
ATOM 1658 C CA . THR A 1 221 ? 19.740 3.007 -16.758 1.00 88.56 221 THR A CA 1
ATOM 1659 C C . THR A 1 221 ? 19.484 4.411 -16.227 1.00 88.56 221 THR A C 1
ATOM 1661 O O . THR A 1 221 ? 18.336 4.855 -16.164 1.00 88.56 221 THR A O 1
ATOM 1664 N N . ALA A 1 222 ? 20.559 5.106 -15.866 1.00 85.75 222 ALA A N 1
ATOM 1665 C CA . ALA A 1 222 ? 20.493 6.448 -15.314 1.00 85.75 222 ALA A CA 1
ATOM 1666 C C . ALA A 1 222 ? 20.939 7.490 -16.346 1.00 85.75 222 ALA A C 1
ATOM 1668 O O . ALA A 1 222 ? 21.983 7.342 -16.985 1.00 85.75 222 ALA A O 1
ATOM 1669 N N . SER A 1 223 ? 20.186 8.580 -16.475 1.00 85.38 223 SER A N 1
ATOM 1670 C CA . SER A 1 223 ? 20.563 9.741 -17.284 1.00 85.38 223 SER A CA 1
ATOM 1671 C C . SER A 1 223 ? 20.156 11.017 -16.564 1.00 85.38 223 SER A C 1
ATOM 1673 O O . SER A 1 223 ? 18.991 11.197 -16.239 1.00 85.38 223 SER A O 1
ATOM 1675 N N . HIS A 1 224 ? 21.108 11.920 -16.310 1.00 85.69 224 HIS A N 1
ATOM 1676 C CA . HIS A 1 224 ? 20.850 13.183 -15.597 1.00 85.69 224 HIS A CA 1
ATOM 1677 C C . HIS A 1 224 ? 20.131 12.984 -14.243 1.00 85.69 224 HIS A C 1
ATOM 1679 O O . HIS A 1 224 ? 19.225 13.741 -13.916 1.00 85.69 224 HIS A O 1
ATOM 1685 N N . HIS A 1 225 ? 20.534 11.963 -13.473 1.00 82.94 225 HIS A N 1
ATOM 1686 C CA . HIS A 1 225 ? 19.917 11.556 -12.194 1.00 82.94 225 HIS A CA 1
ATOM 1687 C C . HIS A 1 225 ? 18.452 11.101 -12.284 1.00 82.94 225 HIS A C 1
ATOM 1689 O O . HIS A 1 225 ? 17.777 11.015 -11.267 1.00 82.94 225 HIS A O 1
ATOM 1695 N N . LYS A 1 226 ? 17.982 10.764 -13.489 1.00 82.94 226 LYS A N 1
ATOM 1696 C CA . LYS A 1 226 ? 16.715 10.070 -13.714 1.00 82.94 226 LYS A CA 1
ATOM 1697 C C . LYS A 1 226 ? 16.968 8.598 -13.979 1.00 82.94 226 LYS A C 1
ATOM 1699 O O . LYS A 1 226 ? 17.827 8.276 -14.804 1.00 82.94 226 LYS A O 1
ATOM 1704 N N . PHE A 1 227 ? 16.216 7.727 -13.322 1.00 84.12 227 PHE A N 1
ATOM 1705 C CA . PHE A 1 227 ? 16.319 6.281 -13.457 1.00 84.12 227 PHE A CA 1
ATOM 1706 C C . PHE A 1 227 ? 15.114 5.718 -14.202 1.00 84.12 227 PHE A C 1
ATOM 1708 O O . PHE A 1 227 ? 13.964 6.065 -13.939 1.00 84.12 227 PHE A O 1
ATOM 1715 N N . VAL A 1 228 ? 15.378 4.796 -15.126 1.00 86.38 228 VAL A N 1
ATOM 1716 C CA . VAL A 1 228 ? 14.312 4.015 -15.757 1.00 86.38 228 VAL A CA 1
ATOM 1717 C C . VAL A 1 228 ? 13.704 3.084 -14.714 1.00 86.38 228 VAL A C 1
ATOM 1719 O O . VAL A 1 228 ? 14.395 2.216 -14.179 1.00 86.38 228 VAL A O 1
ATOM 1722 N N . ARG A 1 229 ? 12.411 3.243 -14.423 1.00 79.94 229 ARG A N 1
ATOM 1723 C CA . ARG A 1 229 ? 11.697 2.397 -13.456 1.00 79.94 229 ARG A CA 1
ATOM 1724 C C . ARG A 1 229 ? 11.110 1.153 -14.114 1.00 79.94 229 ARG A C 1
ATOM 1726 O O . ARG A 1 229 ? 11.160 0.073 -13.529 1.00 79.94 229 ARG A O 1
ATOM 1733 N N . GLY A 1 230 ? 10.548 1.321 -15.309 1.00 80.62 230 GLY A N 1
ATOM 1734 C CA . GLY A 1 230 ? 9.662 0.346 -15.932 1.00 80.62 230 GLY A CA 1
ATOM 1735 C C . GLY A 1 230 ? 8.188 0.725 -15.795 1.00 80.62 230 GLY A C 1
ATOM 1736 O O . GLY A 1 230 ? 7.750 1.283 -14.780 1.00 80.62 230 GLY A O 1
ATOM 1737 N N . ASP A 1 231 ? 7.417 0.382 -16.826 1.00 74.94 231 ASP A N 1
ATOM 1738 C CA . ASP A 1 231 ? 5.965 0.592 -16.880 1.00 74.94 231 ASP A CA 1
ATOM 1739 C C . ASP A 1 231 ? 5.191 -0.477 -16.107 1.00 74.94 231 ASP A C 1
ATOM 1741 O O . ASP A 1 231 ? 4.109 -0.217 -15.592 1.00 74.94 231 ASP A O 1
ATOM 1745 N N . LEU A 1 232 ? 5.762 -1.677 -15.974 1.00 71.75 232 LEU A N 1
ATOM 1746 C CA . LEU A 1 232 ? 5.136 -2.822 -15.313 1.00 71.75 232 LEU A CA 1
ATOM 1747 C C . LEU A 1 232 ? 5.537 -2.938 -13.835 1.00 71.75 232 LEU A C 1
ATOM 1749 O O . LEU A 1 232 ? 5.711 -4.040 -13.324 1.00 71.75 232 LEU A O 1
ATOM 1753 N N . VAL A 1 233 ? 5.661 -1.804 -13.143 1.00 66.25 233 VAL A N 1
ATOM 1754 C CA . VAL A 1 233 ? 5.908 -1.742 -11.696 1.00 66.25 233 VAL A CA 1
ATOM 1755 C C . VAL A 1 233 ? 4.764 -0.976 -11.047 1.00 66.25 233 VAL A C 1
ATOM 1757 O O . VAL A 1 233 ? 4.533 0.185 -11.382 1.00 66.25 233 VAL A O 1
ATOM 1760 N N . GLY A 1 234 ? 4.017 -1.616 -10.149 1.00 56.47 234 GLY A N 1
ATOM 1761 C CA . GLY A 1 234 ? 2.849 -0.983 -9.540 1.00 56.47 234 GLY A CA 1
ATOM 1762 C C . GLY A 1 234 ? 3.128 -0.193 -8.246 1.00 56.47 234 GLY A C 1
ATOM 1763 O O . GLY A 1 234 ? 3.985 -0.534 -7.431 1.00 56.47 234 GLY A O 1
ATOM 1764 N N . GLY A 1 235 ? 2.338 0.870 -8.068 1.00 52.84 235 GLY A N 1
ATOM 1765 C CA . GLY A 1 235 ? 1.682 1.280 -6.818 1.00 52.84 235 GLY A CA 1
ATOM 1766 C C . GLY A 1 235 ? 2.458 1.955 -5.685 1.00 52.84 235 GLY A C 1
ATOM 1767 O O . GLY A 1 235 ? 1.999 2.983 -5.207 1.00 52.84 235 GLY A O 1
ATOM 1768 N N . ASP A 1 236 ? 3.565 1.395 -5.193 1.00 50.47 236 ASP A N 1
ATOM 1769 C CA . ASP A 1 236 ? 4.153 1.844 -3.903 1.00 50.47 236 ASP A CA 1
ATOM 1770 C C . ASP A 1 236 ? 5.067 3.084 -4.027 1.00 50.47 236 ASP A C 1
ATOM 1772 O O . ASP A 1 236 ? 5.698 3.497 -3.059 1.00 50.47 236 ASP A O 1
ATOM 1776 N N . LEU A 1 237 ? 5.168 3.691 -5.215 1.00 51.34 237 LEU A N 1
ATOM 1777 C CA . LEU A 1 237 ? 5.998 4.873 -5.455 1.00 51.34 237 LEU A CA 1
ATOM 1778 C C . LEU A 1 237 ? 5.204 5.913 -6.251 1.00 51.34 237 LEU A C 1
ATOM 1780 O O . LEU A 1 237 ? 4.916 5.722 -7.432 1.00 51.34 237 LEU A O 1
ATOM 1784 N N . MET A 1 238 ? 4.870 7.017 -5.579 1.00 47.56 238 MET A N 1
ATOM 1785 C CA . MET A 1 238 ? 4.112 8.156 -6.122 1.00 47.56 238 MET A CA 1
ATOM 1786 C C . MET A 1 238 ? 4.863 8.934 -7.217 1.00 47.56 238 MET A C 1
ATOM 1788 O O . MET A 1 238 ? 4.250 9.735 -7.909 1.00 47.56 238 MET A O 1
ATOM 1792 N N . ALA A 1 239 ? 6.165 8.697 -7.411 1.00 59.31 239 ALA A N 1
ATOM 1793 C CA . ALA A 1 239 ? 6.971 9.382 -8.417 1.00 59.31 239 ALA A CA 1
ATOM 1794 C C . ALA A 1 239 ? 7.662 8.382 -9.358 1.00 59.31 239 ALA A C 1
ATOM 1796 O O . ALA A 1 239 ? 8.227 7.374 -8.927 1.00 59.31 239 ALA A O 1
ATOM 1797 N N . SER A 1 240 ? 7.607 8.673 -10.657 1.00 68.88 240 SER A N 1
ATOM 1798 C CA . SER A 1 240 ? 8.399 8.026 -11.705 1.00 68.88 240 SER A CA 1
ATOM 1799 C C . SER A 1 240 ? 9.216 9.111 -12.395 1.00 68.88 240 SER A C 1
ATOM 1801 O O . SER A 1 240 ? 8.649 10.125 -12.797 1.00 68.88 240 SER A O 1
ATOM 1803 N N . ASP A 1 241 ? 10.527 8.920 -12.552 1.00 76.19 241 ASP A N 1
ATOM 1804 C CA . ASP A 1 241 ? 11.397 9.939 -13.170 1.00 76.19 241 ASP A CA 1
ATOM 1805 C C . ASP A 1 241 ? 11.067 10.187 -14.657 1.00 76.19 241 ASP A C 1
ATOM 1807 O O . ASP A 1 241 ? 11.351 11.263 -15.213 1.00 76.19 241 ASP A O 1
ATOM 1811 N N . TYR A 1 242 ? 10.462 9.173 -15.280 1.00 81.69 242 TYR A N 1
ATOM 1812 C CA . TYR A 1 242 ? 9.934 9.167 -16.637 1.00 81.69 242 TYR A CA 1
ATOM 1813 C C . TYR A 1 242 ? 8.441 8.832 -16.626 1.00 81.69 242 TYR A C 1
ATOM 1815 O O . TYR A 1 242 ? 7.976 8.031 -15.812 1.00 81.69 242 TYR A O 1
ATOM 1823 N N . GLU A 1 243 ? 7.695 9.434 -17.552 1.00 77.19 243 GLU A N 1
ATOM 1824 C CA . GLU A 1 243 ? 6.259 9.205 -17.716 1.00 77.19 243 GLU A CA 1
ATOM 1825 C C . GLU A 1 243 ? 5.972 7.720 -17.992 1.00 77.19 243 GLU A C 1
ATOM 1827 O O . GLU A 1 243 ? 6.655 7.081 -18.799 1.00 77.19 243 GLU A O 1
ATOM 1832 N N . VAL A 1 244 ? 4.958 7.163 -17.329 1.00 74.75 244 VAL A N 1
ATOM 1833 C CA . VAL A 1 244 ? 4.536 5.773 -17.547 1.00 74.75 244 VAL A CA 1
ATOM 1834 C C . VAL A 1 244 ? 4.019 5.613 -18.978 1.00 74.75 244 VAL A C 1
ATOM 1836 O O . VAL A 1 244 ? 3.148 6.354 -19.420 1.00 74.75 244 VAL A O 1
ATOM 1839 N N . GLY A 1 245 ? 4.554 4.633 -19.703 1.00 75.19 245 GLY A N 1
ATOM 1840 C CA . GLY A 1 245 ? 4.266 4.370 -21.113 1.00 75.19 245 GLY A CA 1
ATOM 1841 C C . GLY A 1 245 ? 5.171 5.124 -22.095 1.00 75.19 245 GLY A C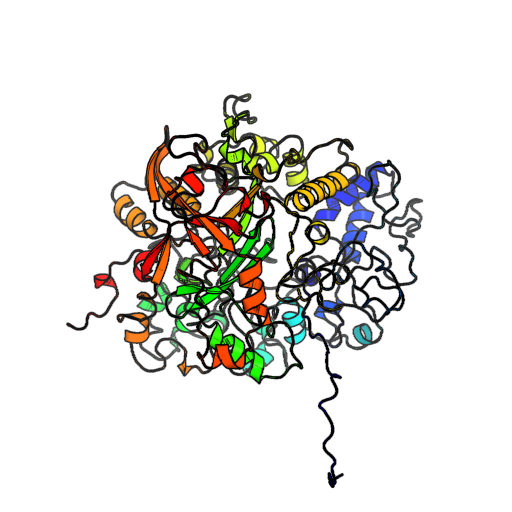 1
ATOM 1842 O O . GLY A 1 245 ? 5.086 4.876 -23.302 1.00 75.19 245 GLY A O 1
ATOM 1843 N N . SER A 1 246 ? 6.043 6.020 -21.616 1.00 83.25 246 SER A N 1
ATOM 1844 C CA . SER A 1 246 ? 7.057 6.670 -22.458 1.00 83.25 246 SER A CA 1
ATOM 1845 C C . SER A 1 246 ? 8.125 5.676 -22.913 1.00 83.25 246 SER A C 1
ATOM 1847 O O . SER A 1 246 ? 8.410 4.693 -22.233 1.00 83.25 246 SER A O 1
ATOM 1849 N N . ALA A 1 247 ? 8.755 5.936 -24.062 1.00 86.12 247 ALA A N 1
ATOM 1850 C CA . ALA A 1 247 ? 9.817 5.072 -24.579 1.00 86.12 247 ALA A CA 1
ATOM 1851 C C . ALA A 1 247 ? 11.021 5.007 -23.623 1.00 86.12 247 ALA A C 1
ATOM 1853 O O . ALA A 1 247 ? 11.679 3.977 -23.518 1.00 86.12 247 ALA A O 1
ATOM 1854 N N . GLU A 1 248 ? 11.288 6.100 -22.913 1.00 86.88 248 GLU A N 1
ATOM 1855 C CA . GLU A 1 248 ? 12.349 6.229 -21.923 1.00 86.88 248 GLU A CA 1
ATOM 1856 C C . GLU A 1 248 ? 12.082 5.396 -20.667 1.00 86.88 248 GLU A C 1
ATOM 1858 O O . GLU A 1 248 ? 13.035 4.922 -20.058 1.00 86.88 248 GLU A O 1
ATOM 1863 N N . ASN A 1 249 ? 10.818 5.177 -20.289 1.00 84.88 249 ASN A N 1
ATOM 1864 C CA . ASN A 1 249 ? 10.475 4.371 -19.117 1.00 84.88 249 ASN A CA 1
ATOM 1865 C C . ASN A 1 249 ? 10.333 2.866 -19.419 1.00 84.88 249 ASN A C 1
ATOM 1867 O O . ASN A 1 249 ? 10.097 2.077 -18.501 1.00 84.88 249 ASN A O 1
ATOM 1871 N N . GLN A 1 250 ? 10.476 2.442 -20.679 1.00 83.38 250 GLN A N 1
ATOM 1872 C CA . GLN A 1 250 ? 10.306 1.041 -21.063 1.00 83.38 250 GLN A CA 1
ATOM 1873 C C . GLN A 1 250 ? 11.442 0.166 -20.525 1.00 83.38 250 GLN A C 1
ATOM 1875 O O . GLN A 1 250 ? 12.582 0.222 -20.985 1.00 83.38 250 GLN A O 1
ATOM 1880 N N . LEU A 1 251 ? 11.093 -0.725 -19.597 1.00 84.44 251 LEU A N 1
ATOM 1881 C CA . LEU A 1 251 ? 11.968 -1.771 -19.080 1.00 84.44 251 LEU A CA 1
ATOM 1882 C C . LEU A 1 251 ? 11.253 -3.116 -19.185 1.00 84.44 251 LEU A C 1
ATOM 1884 O O . LEU A 1 251 ? 10.207 -3.315 -18.571 1.00 84.44 251 LEU A O 1
ATOM 1888 N N . THR A 1 252 ? 11.815 -4.031 -19.974 1.00 82.25 252 THR A N 1
ATOM 1889 C CA . THR A 1 252 ? 11.277 -5.383 -20.174 1.00 82.25 252 THR A CA 1
ATOM 1890 C C . THR A 1 252 ? 12.417 -6.391 -20.283 1.00 82.25 252 THR A C 1
ATOM 1892 O O . THR A 1 252 ? 13.546 -6.029 -20.620 1.00 82.25 252 THR A O 1
ATOM 1895 N N . CYS A 1 253 ? 12.126 -7.676 -20.077 1.00 85.31 253 CYS A N 1
ATOM 1896 C CA . CYS A 1 253 ? 13.107 -8.741 -20.299 1.00 85.31 253 CYS A CA 1
ATOM 1897 C C . CYS A 1 253 ? 13.614 -8.769 -21.753 1.00 85.31 253 CYS A C 1
ATOM 1899 O O . CYS A 1 253 ? 14.767 -9.119 -22.005 1.00 85.31 253 CYS A O 1
ATOM 1901 N N . GLU A 1 254 ? 12.778 -8.360 -22.711 1.00 84.88 254 GLU A N 1
ATOM 1902 C CA . GLU A 1 254 ? 13.104 -8.364 -24.141 1.00 84.88 254 GLU A CA 1
ATOM 1903 C C . GLU A 1 254 ? 14.139 -7.304 -24.539 1.00 84.88 254 GLU A C 1
ATOM 1905 O O . GLU A 1 254 ? 14.749 -7.412 -25.603 1.00 84.88 254 GLU A O 1
ATOM 1910 N N . SER A 1 255 ? 14.423 -6.333 -23.662 1.00 82.62 255 SER A N 1
ATOM 1911 C CA . SER A 1 255 ? 15.503 -5.361 -23.869 1.00 82.62 255 SER A CA 1
ATOM 1912 C C . SER A 1 255 ? 16.883 -6.029 -23.976 1.00 82.62 255 SER A C 1
ATOM 1914 O O . SER A 1 255 ? 17.765 -5.509 -24.658 1.00 82.62 255 SER A O 1
ATOM 1916 N N . CYS A 1 256 ? 17.061 -7.196 -23.343 1.00 85.62 256 CYS A N 1
ATOM 1917 C CA . CYS A 1 256 ? 18.310 -7.968 -23.358 1.00 85.62 256 CYS A CA 1
ATOM 1918 C C . CYS A 1 256 ? 18.129 -9.412 -23.860 1.00 85.62 256 CYS A C 1
ATOM 1920 O O . CYS A 1 256 ? 19.076 -10.008 -24.378 1.00 85.62 256 CYS A O 1
ATOM 1922 N N . HIS A 1 257 ? 16.933 -9.988 -23.715 1.00 85.88 257 HIS A N 1
ATOM 1923 C CA . HIS A 1 257 ? 16.633 -11.366 -24.098 1.00 85.88 257 HIS A CA 1
ATOM 1924 C C . HIS A 1 257 ? 15.780 -11.412 -25.365 1.00 85.88 257 HIS A C 1
ATOM 1926 O O . HIS A 1 257 ? 14.597 -11.096 -25.339 1.00 85.88 257 HIS A O 1
ATOM 1932 N N . ASP A 1 258 ? 16.343 -11.887 -26.475 1.00 85.25 258 ASP A N 1
ATOM 1933 C CA . ASP A 1 258 ? 15.557 -12.123 -27.688 1.00 85.25 258 ASP A CA 1
ATOM 1934 C C . ASP A 1 258 ? 14.573 -13.283 -27.464 1.00 85.25 258 ASP A C 1
ATOM 1936 O O . ASP A 1 258 ? 14.963 -14.454 -27.499 1.00 85.25 258 ASP A O 1
ATOM 1940 N N . ALA A 1 259 ? 13.293 -12.955 -27.260 1.00 79.19 259 ALA A N 1
ATOM 1941 C CA . ALA A 1 259 ? 12.224 -13.926 -27.043 1.00 79.19 259 ALA A CA 1
ATOM 1942 C C . ALA A 1 259 ? 12.143 -14.975 -28.165 1.00 79.19 259 ALA A C 1
ATOM 1944 O O . ALA A 1 259 ? 11.840 -16.139 -27.903 1.00 79.19 259 ALA A O 1
ATOM 1945 N N . SER A 1 260 ? 12.485 -14.605 -29.405 1.00 77.62 260 SER A N 1
ATOM 1946 C CA . SER A 1 260 ? 12.475 -15.521 -30.550 1.00 77.62 260 SER A CA 1
ATOM 1947 C C . SER A 1 260 ? 13.630 -16.529 -30.533 1.00 77.62 260 SER A C 1
ATOM 1949 O O . SER A 1 260 ? 13.534 -17.597 -31.146 1.00 77.62 260 SER A O 1
ATOM 1951 N N . ALA A 1 261 ? 14.703 -16.214 -29.805 1.00 80.56 261 ALA A N 1
ATOM 1952 C CA . ALA A 1 261 ? 15.864 -17.073 -29.615 1.00 80.56 261 ALA A CA 1
ATOM 1953 C C . ALA A 1 261 ? 15.760 -17.950 -28.354 1.00 80.56 261 ALA A C 1
ATOM 1955 O O . ALA A 1 261 ? 16.580 -18.859 -28.177 1.00 80.56 261 ALA A O 1
ATOM 1956 N N . LEU A 1 262 ? 14.771 -17.712 -27.483 1.00 75.75 262 LEU A N 1
ATOM 1957 C CA . LEU A 1 262 ? 14.599 -18.485 -26.258 1.00 75.75 262 LEU A CA 1
ATOM 1958 C C . LEU A 1 262 ? 14.100 -19.913 -26.565 1.00 75.75 262 LEU A C 1
ATOM 1960 O O . LEU A 1 262 ? 13.134 -20.107 -27.307 1.00 75.75 262 LEU A O 1
ATOM 1964 N N . PRO A 1 263 ? 14.742 -20.953 -26.002 1.00 69.12 263 PRO A N 1
ATOM 1965 C CA . PRO A 1 263 ? 14.368 -22.336 -26.265 1.00 69.12 263 PRO A CA 1
ATOM 1966 C C . PRO A 1 263 ? 13.064 -22.726 -25.552 1.00 69.12 263 PRO A C 1
ATOM 1968 O O . PRO A 1 263 ? 12.714 -22.194 -24.500 1.00 69.12 263 PRO A O 1
ATOM 1971 N N . GLY A 1 264 ? 12.386 -23.744 -26.085 1.00 69.56 264 GLY A N 1
ATOM 1972 C CA . GLY A 1 264 ? 11.232 -24.379 -25.442 1.00 69.56 264 GLY A CA 1
ATOM 1973 C C . GLY A 1 264 ? 9.878 -23.911 -25.973 1.00 69.56 264 GLY A C 1
ATOM 1974 O O . GLY A 1 264 ? 9.732 -22.859 -26.583 1.00 69.56 264 GLY A O 1
ATOM 1975 N N . ILE A 1 265 ? 8.852 -24.736 -25.762 1.00 72.94 265 ILE A N 1
ATOM 1976 C CA . ILE A 1 265 ? 7.480 -24.436 -26.204 1.00 72.94 265 ILE A CA 1
ATOM 1977 C C . ILE A 1 265 ? 6.821 -23.303 -25.400 1.00 72.94 265 ILE A C 1
ATOM 1979 O O . ILE A 1 265 ? 5.803 -22.772 -25.835 1.00 72.94 265 ILE A O 1
ATOM 1983 N N . TYR A 1 266 ? 7.405 -22.942 -24.257 1.00 74.94 266 TYR A N 1
ATOM 1984 C CA . TYR A 1 266 ? 6.883 -21.977 -23.289 1.00 74.94 266 TYR A CA 1
ATOM 1985 C C . TYR A 1 266 ? 7.178 -20.522 -23.676 1.00 74.94 266 TYR A C 1
ATOM 1987 O O . TYR A 1 266 ? 6.355 -19.659 -23.420 1.00 74.94 266 TYR A O 1
ATOM 1995 N N . HIS A 1 267 ? 8.275 -20.261 -24.395 1.00 81.94 267 HIS A N 1
ATOM 1996 C CA . HIS A 1 267 ? 8.621 -18.931 -24.924 1.00 81.94 267 HIS A CA 1
ATOM 1997 C C . HIS A 1 267 ? 8.006 -18.652 -26.308 1.00 81.94 267 HIS A C 1
ATOM 1999 O O . HIS A 1 267 ? 8.445 -17.769 -27.038 1.00 81.94 267 HIS A O 1
ATOM 2005 N N . LYS A 1 268 ? 7.006 -19.438 -26.719 1.00 81.00 268 LYS A N 1
ATOM 2006 C CA . LYS A 1 268 ? 6.286 -19.200 -27.974 1.00 81.00 268 LYS A CA 1
ATOM 2007 C C . LYS A 1 268 ? 5.298 -18.050 -27.811 1.00 81.00 268 LYS A C 1
ATOM 2009 O O . LYS A 1 268 ? 4.736 -17.869 -26.734 1.00 81.00 268 LYS A O 1
ATOM 2014 N N . THR A 1 269 ? 5.001 -17.383 -28.927 1.00 81.56 269 THR A N 1
ATOM 2015 C CA . THR A 1 269 ? 4.104 -16.215 -28.992 1.00 81.56 269 THR A CA 1
ATOM 2016 C C . THR A 1 269 ? 2.776 -16.435 -28.275 1.00 81.56 269 THR A C 1
ATOM 2018 O O . THR A 1 269 ? 2.342 -15.587 -27.517 1.00 81.56 269 THR A O 1
ATOM 2021 N N . PHE A 1 270 ? 2.176 -17.625 -28.376 1.00 83.31 270 PHE A N 1
ATOM 2022 C CA . PHE A 1 270 ? 0.903 -17.895 -27.697 1.00 83.31 270 PHE A CA 1
ATOM 2023 C C . PHE A 1 270 ? 0.949 -17.777 -26.157 1.00 83.31 270 PHE A C 1
ATOM 2025 O O . PHE A 1 270 ? -0.106 -17.604 -25.555 1.00 83.31 270 PHE A O 1
ATOM 2032 N N . HIS A 1 271 ? 2.126 -17.866 -25.525 1.00 88.25 271 HIS A N 1
ATOM 2033 C CA . HIS A 1 271 ? 2.316 -17.497 -24.120 1.00 88.25 271 HIS A CA 1
ATOM 2034 C C . HIS A 1 271 ? 2.823 -16.063 -23.987 1.00 88.25 271 HIS A C 1
ATOM 2036 O O . HIS A 1 271 ? 2.222 -15.292 -23.254 1.00 88.25 271 HIS A O 1
ATOM 2042 N N . THR A 1 272 ? 3.897 -15.678 -24.681 1.00 86.50 272 THR A N 1
ATOM 2043 C CA . THR A 1 272 ? 4.548 -14.365 -24.481 1.00 86.50 272 THR A CA 1
ATOM 2044 C C . THR A 1 272 ? 3.668 -13.176 -24.892 1.00 86.50 272 THR A C 1
ATOM 2046 O O . THR A 1 272 ? 3.897 -12.058 -24.426 1.00 86.50 272 THR A O 1
ATOM 2049 N N . ASP A 1 273 ? 2.633 -13.410 -25.705 1.00 87.44 273 ASP A N 1
ATOM 2050 C CA . ASP A 1 273 ? 1.613 -12.417 -26.065 1.00 87.44 273 ASP A CA 1
ATOM 2051 C C . ASP A 1 273 ? 0.656 -12.111 -24.896 1.00 87.44 273 ASP A C 1
ATOM 2053 O O . ASP A 1 273 ? 0.047 -11.045 -24.873 1.00 87.44 273 ASP A O 1
ATOM 2057 N N . VAL A 1 274 ? 0.510 -13.025 -23.924 1.00 90.00 274 VAL A N 1
ATOM 2058 C CA . VAL A 1 274 ? -0.487 -12.924 -22.836 1.00 90.00 274 VAL A CA 1
ATOM 2059 C C . VAL A 1 274 ? 0.079 -13.125 -21.428 1.00 90.00 274 VAL A C 1
ATOM 2061 O O . VAL A 1 274 ? -0.595 -12.788 -20.462 1.00 90.00 274 VAL A O 1
ATOM 2064 N N . ILE A 1 275 ? 1.296 -13.647 -21.281 1.00 89.94 275 ILE A N 1
ATOM 2065 C CA . ILE A 1 275 ? 1.980 -13.914 -20.010 1.00 89.94 275 ILE A CA 1
ATOM 2066 C C . ILE A 1 275 ? 3.249 -13.063 -19.948 1.00 89.94 275 ILE A C 1
ATOM 2068 O O . ILE A 1 275 ? 4.057 -13.074 -20.879 1.00 89.94 275 ILE A O 1
ATOM 2072 N N . ALA A 1 276 ? 3.422 -12.325 -18.852 1.00 89.75 276 ALA A N 1
ATOM 2073 C CA . ALA A 1 276 ? 4.654 -11.606 -18.553 1.00 89.75 276 ALA A CA 1
ATOM 2074 C C . ALA A 1 276 ? 5.779 -12.602 -18.220 1.00 89.75 276 ALA A C 1
ATOM 2076 O O . ALA A 1 276 ? 5.527 -13.634 -17.595 1.00 89.75 276 ALA A O 1
ATOM 2077 N N . CYS A 1 277 ? 7.018 -12.323 -18.629 1.00 87.62 277 CYS A N 1
ATOM 2078 C CA . CYS A 1 277 ? 8.153 -13.231 -18.418 1.00 87.62 277 CYS A CA 1
ATOM 2079 C C . CYS A 1 277 ? 8.329 -13.588 -16.933 1.00 87.62 277 CYS A C 1
ATOM 2081 O O . CYS A 1 277 ? 8.582 -14.742 -16.582 1.00 87.62 277 CYS A O 1
ATOM 2083 N N . GLU A 1 278 ? 8.108 -12.602 -16.072 1.00 87.50 278 GLU A N 1
ATOM 2084 C CA . GLU A 1 278 ? 8.154 -12.659 -14.618 1.00 87.50 278 GLU A CA 1
ATOM 2085 C C . GLU A 1 278 ? 7.227 -13.740 -14.056 1.00 87.50 278 GLU A C 1
ATOM 2087 O O . GLU A 1 278 ? 7.592 -14.418 -13.104 1.00 87.50 278 GLU A O 1
ATOM 2092 N N . THR A 1 279 ? 6.065 -13.987 -14.669 1.00 88.62 279 THR A N 1
ATOM 2093 C CA . THR A 1 279 ? 5.130 -15.030 -14.210 1.00 88.62 279 THR A CA 1
ATOM 2094 C C . THR A 1 279 ? 5.770 -16.418 -14.225 1.00 88.62 279 THR A C 1
ATOM 2096 O O . THR A 1 279 ? 5.492 -17.237 -13.352 1.00 88.62 279 THR A O 1
ATOM 2099 N N . CYS A 1 280 ? 6.627 -16.703 -15.211 1.00 86.44 280 CYS A N 1
ATOM 2100 C CA . CYS A 1 280 ? 7.316 -17.990 -15.314 1.00 86.44 280 CYS A CA 1
ATOM 2101 C C . CYS A 1 280 ? 8.672 -17.987 -14.607 1.00 86.44 280 CYS A C 1
ATOM 2103 O O . CYS A 1 280 ? 9.077 -19.011 -14.057 1.00 86.44 280 CYS A O 1
ATOM 2105 N N . HIS A 1 281 ? 9.370 -16.852 -14.635 1.00 87.19 281 HIS A N 1
ATOM 2106 C CA . HIS A 1 281 ? 10.737 -16.723 -14.129 1.00 87.19 281 HIS A CA 1
ATOM 2107 C C . HIS A 1 281 ? 10.817 -16.240 -12.677 1.00 87.19 281 HIS A C 1
ATOM 2109 O O . HIS A 1 281 ? 11.921 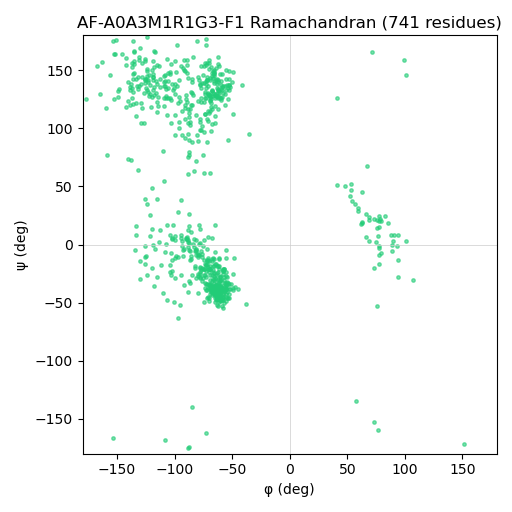-16.157 -12.151 1.00 87.19 281 HIS A O 1
ATOM 2115 N N . ILE A 1 282 ? 9.679 -15.964 -12.027 1.00 83.94 282 ILE A N 1
ATOM 2116 C CA . ILE A 1 282 ? 9.558 -15.576 -10.611 1.00 83.94 282 ILE A CA 1
ATOM 2117 C C . ILE A 1 282 ? 8.365 -16.317 -9.975 1.00 83.94 282 ILE A C 1
ATOM 2119 O O . ILE A 1 282 ? 7.298 -15.748 -9.730 1.00 83.94 282 ILE A O 1
ATOM 2123 N N . PRO A 1 283 ? 8.513 -17.629 -9.736 1.00 82.25 283 PRO A N 1
ATOM 2124 C CA . PRO A 1 283 ? 7.427 -18.488 -9.258 1.00 82.25 283 PRO A CA 1
ATOM 2125 C C . PRO A 1 283 ? 7.071 -18.279 -7.778 1.00 82.25 283 PRO A C 1
ATOM 2127 O O . PRO A 1 283 ? 6.007 -18.729 -7.344 1.00 82.25 283 PRO A O 1
ATOM 2130 N N . TYR A 1 284 ? 7.953 -17.633 -7.009 1.00 81.00 284 TYR A N 1
ATOM 2131 C CA . TYR A 1 284 ? 7.823 -17.465 -5.565 1.00 81.00 284 TYR A CA 1
ATOM 2132 C C . TYR A 1 284 ? 8.177 -16.047 -5.115 1.00 81.00 284 TYR A C 1
ATOM 2134 O O . TYR A 1 284 ? 8.985 -15.362 -5.741 1.00 81.00 284 TYR A O 1
ATOM 2142 N N . ALA A 1 285 ? 7.586 -15.642 -3.995 1.00 75.44 285 ALA A N 1
ATOM 2143 C CA . ALA A 1 285 ? 7.908 -14.428 -3.258 1.00 75.44 285 ALA A CA 1
ATOM 2144 C C . ALA A 1 285 ? 8.089 -14.725 -1.762 1.00 75.44 285 ALA A C 1
ATOM 2146 O O . ALA A 1 285 ? 7.592 -15.735 -1.282 1.00 75.44 285 ALA A O 1
ATOM 2147 N N . THR A 1 286 ? 8.733 -13.837 -1.007 1.00 68.06 286 THR A N 1
ATOM 2148 C CA . THR A 1 286 ? 8.805 -13.869 0.468 1.00 68.06 286 THR A CA 1
ATOM 2149 C C . THR A 1 286 ? 7.466 -13.543 1.138 1.00 68.06 286 THR A C 1
ATOM 2151 O O . THR A 1 286 ? 6.645 -12.811 0.572 1.00 68.06 286 THR A O 1
ATOM 2154 N N . GLY A 1 287 ? 7.300 -13.950 2.399 1.00 58.00 287 GLY A N 1
ATOM 2155 C CA . GLY A 1 287 ? 5.974 -14.106 2.997 1.00 58.00 287 GLY A CA 1
ATOM 2156 C C . GLY A 1 287 ? 5.653 -13.366 4.274 1.00 58.00 287 GLY A C 1
ATOM 2157 O O . GLY A 1 287 ? 4.820 -13.869 5.012 1.00 58.00 287 GLY A O 1
ATOM 2158 N N . THR A 1 288 ? 6.151 -12.147 4.497 1.00 60.59 288 THR A N 1
ATOM 2159 C CA . THR A 1 288 ? 5.300 -11.187 5.226 1.00 60.59 288 THR A CA 1
ATOM 2160 C C . THR A 1 288 ? 4.207 -10.720 4.274 1.00 60.59 288 THR A C 1
ATOM 2162 O O . THR A 1 288 ? 4.490 -10.036 3.287 1.00 60.59 288 THR A O 1
ATOM 2165 N N . THR A 1 289 ? 2.962 -11.091 4.558 1.00 60.94 289 THR A N 1
ATOM 2166 C CA . THR A 1 289 ? 1.815 -10.817 3.679 1.00 60.94 289 THR A CA 1
ATOM 2167 C C . THR A 1 289 ? 0.947 -9.665 4.168 1.00 60.94 289 THR A C 1
ATOM 2169 O O . THR A 1 289 ? 0.323 -9.011 3.339 1.00 60.94 289 THR A O 1
ATOM 2172 N N . TYR A 1 290 ? 0.909 -9.375 5.474 1.00 68.00 290 TYR A N 1
ATOM 2173 C CA . TYR A 1 290 ? 0.247 -8.171 5.982 1.00 68.00 290 TYR A CA 1
ATOM 2174 C C . TYR A 1 290 ? 0.643 -7.784 7.410 1.00 68.00 290 TYR A C 1
ATOM 2176 O O . TYR A 1 290 ? 1.034 -8.632 8.215 1.00 68.00 290 TYR A O 1
ATOM 2184 N N . SER A 1 291 ? 0.469 -6.500 7.731 1.00 73.75 291 SER A N 1
ATOM 2185 C CA . SER A 1 291 ? 0.581 -5.936 9.083 1.00 73.75 291 SER A CA 1
ATOM 2186 C C . SER A 1 291 ? -0.770 -5.394 9.548 1.00 73.75 291 SER A C 1
ATOM 2188 O O . SER A 1 291 ? -1.437 -4.733 8.767 1.00 73.75 291 SER A O 1
ATOM 2190 N N . LEU A 1 292 ? -1.185 -5.613 10.796 1.00 77.62 292 LEU A N 1
ATOM 2191 C CA . LEU A 1 292 ? -2.378 -5.015 11.406 1.00 77.62 292 LEU A CA 1
ATOM 2192 C C . LEU A 1 292 ? -1.971 -3.953 12.429 1.00 77.62 292 LEU A C 1
ATOM 2194 O O . LEU A 1 292 ? -1.206 -4.275 13.333 1.00 77.62 292 LEU A O 1
ATOM 2198 N N . TYR A 1 293 ? -2.509 -2.736 12.321 1.00 79.06 293 TYR A N 1
ATOM 2199 C CA . TYR A 1 293 ? -2.355 -1.668 13.317 1.00 79.06 293 TYR A CA 1
ATOM 2200 C C . TYR A 1 293 ? -3.674 -1.431 14.042 1.00 79.06 293 TYR A C 1
ATOM 2202 O O . TYR A 1 293 ? -4.678 -1.169 13.389 1.00 79.06 293 TYR A O 1
ATOM 2210 N N . GLY A 1 294 ? -3.698 -1.476 15.371 1.00 81.50 294 GLY A N 1
ATOM 2211 C CA . GLY A 1 294 ? -4.916 -1.189 16.125 1.00 81.50 294 GLY A CA 1
ATOM 2212 C C . GLY A 1 294 ? -4.667 -0.602 17.502 1.00 81.50 294 GLY A C 1
ATOM 2213 O O . GLY A 1 294 ? -3.530 -0.463 17.960 1.00 81.50 294 GLY A O 1
ATOM 2214 N N . HIS A 1 295 ? -5.759 -0.250 18.180 1.00 85.88 295 HIS A N 1
ATOM 2215 C CA . HIS A 1 295 ? -5.690 0.135 19.583 1.00 85.88 295 HIS A CA 1
ATOM 2216 C C . HIS A 1 295 ? -5.186 -1.064 20.394 1.00 85.88 295 HIS A C 1
ATOM 2218 O O . HIS A 1 295 ? -5.822 -2.120 20.417 1.00 85.88 295 HIS A O 1
ATOM 2224 N N . GLY A 1 296 ? -4.019 -0.907 21.016 1.00 79.25 296 GLY A N 1
ATOM 2225 C CA . GLY A 1 296 ? -3.347 -1.954 21.777 1.00 79.25 296 GLY A CA 1
ATOM 2226 C C . GLY A 1 296 ? -2.110 -2.567 21.128 1.00 79.25 296 GLY A C 1
ATOM 2227 O O . GLY A 1 296 ? -1.221 -2.948 21.879 1.00 79.25 296 GLY A O 1
ATOM 2228 N N . GLY A 1 297 ? -1.999 -2.657 19.795 1.00 78.44 297 GLY A N 1
ATOM 2229 C CA . GLY A 1 297 ? -0.976 -3.512 19.166 1.00 78.44 297 GLY A CA 1
ATOM 2230 C C . GLY A 1 297 ? -0.742 -3.314 17.667 1.00 78.44 297 GLY A C 1
ATOM 2231 O O . GLY A 1 297 ? -1.666 -2.980 16.926 1.00 78.44 297 GLY A O 1
ATOM 2232 N N . GLN A 1 298 ? 0.479 -3.639 17.218 1.00 76.88 298 GLN A N 1
ATOM 2233 C CA . GLN A 1 298 ? 0.770 -3.982 15.820 1.00 76.88 298 GLN A CA 1
ATOM 2234 C C . GLN A 1 298 ? 1.091 -5.481 15.712 1.00 76.88 298 GLN A C 1
ATOM 2236 O O . GLN A 1 298 ? 1.845 -6.020 16.520 1.00 76.88 298 GLN A O 1
ATOM 2241 N N . LEU A 1 299 ? 0.555 -6.158 14.700 1.00 74.62 299 LEU A N 1
ATOM 2242 C CA . LEU A 1 299 ? 0.822 -7.574 14.426 1.00 74.62 299 LEU A CA 1
ATOM 2243 C C . LEU A 1 299 ? 1.243 -7.762 12.966 1.00 74.62 299 LEU A C 1
ATOM 2245 O O . LEU A 1 299 ? 0.707 -7.095 12.094 1.00 74.62 299 LEU A O 1
ATOM 2249 N N . ASN A 1 300 ? 2.161 -8.682 12.683 1.00 72.50 300 ASN A N 1
ATOM 2250 C CA . ASN A 1 300 ? 2.580 -9.057 11.334 1.00 72.50 300 ASN A CA 1
ATOM 2251 C C . ASN A 1 300 ? 2.279 -10.536 11.081 1.00 72.50 300 ASN A C 1
ATOM 2253 O O . ASN A 1 300 ? 2.424 -11.384 11.968 1.00 72.50 300 ASN A O 1
ATOM 2257 N N . PHE A 1 301 ? 1.853 -10.832 9.859 1.00 71.25 301 PHE A N 1
ATOM 2258 C CA . PHE A 1 301 ? 1.390 -12.152 9.458 1.00 71.25 301 PHE A CA 1
ATOM 2259 C C . PHE A 1 301 ? 2.010 -12.569 8.134 1.00 71.25 301 PHE A C 1
ATOM 2261 O O . PHE A 1 301 ? 2.171 -11.768 7.204 1.00 71.25 301 PHE A O 1
ATOM 2268 N N . GLY A 1 302 ? 2.328 -13.855 8.057 1.00 68.00 302 GLY A N 1
ATOM 2269 C CA . GLY A 1 302 ? 2.698 -14.523 6.828 1.00 68.00 302 GLY A CA 1
ATOM 2270 C C . GLY A 1 302 ? 1.623 -15.472 6.340 1.00 68.00 302 GLY A C 1
ATOM 2271 O O . GLY A 1 302 ? 0.488 -15.443 6.815 1.00 68.00 302 GLY A O 1
ATOM 2272 N N . ARG A 1 303 ? 1.984 -16.294 5.356 1.00 68.31 303 ARG A N 1
ATOM 2273 C CA . ARG A 1 303 ? 1.129 -17.376 4.874 1.00 68.31 303 ARG A CA 1
ATOM 2274 C C . ARG A 1 303 ? 1.874 -18.682 4.772 1.00 68.31 303 ARG A C 1
ATOM 2276 O O . ARG A 1 303 ? 3.032 -18.700 4.372 1.00 68.31 303 ARG A O 1
ATOM 2283 N N . ASN A 1 304 ? 1.168 -19.763 5.075 1.00 62.66 304 ASN A N 1
ATOM 2284 C CA .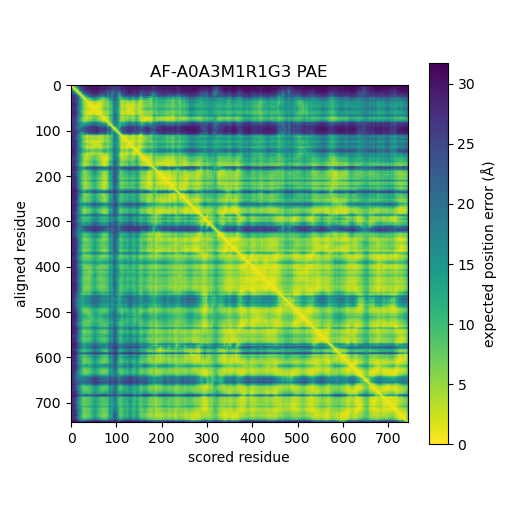 ASN A 1 304 ? 1.638 -21.112 4.781 1.00 62.66 304 ASN A CA 1
ATOM 2285 C C . ASN A 1 304 ? 1.388 -21.495 3.308 1.00 62.66 304 ASN A C 1
ATOM 2287 O O . ASN A 1 304 ? 0.742 -20.765 2.552 1.00 62.66 304 ASN A O 1
ATOM 2291 N N . GLU A 1 305 ? 1.867 -22.674 2.902 1.00 62.22 305 GLU A N 1
ATOM 2292 C CA . GLU A 1 305 ? 1.703 -23.207 1.539 1.00 62.22 305 GLU A CA 1
ATOM 2293 C C . GLU A 1 305 ? 0.229 -23.349 1.105 1.00 62.22 305 GLU A C 1
ATOM 2295 O O . GLU A 1 305 ? -0.070 -23.343 -0.090 1.00 62.22 305 GLU A O 1
ATOM 2300 N N . GLN A 1 306 ? -0.703 -23.455 2.060 1.00 62.06 306 GLN A N 1
ATOM 2301 C CA . GLN A 1 306 ? -2.147 -23.517 1.811 1.00 62.06 306 GLN A CA 1
ATOM 2302 C C . GLN A 1 306 ? -2.790 -22.129 1.630 1.00 62.06 306 GLN A C 1
ATOM 2304 O O . GLN A 1 306 ? -3.989 -22.046 1.370 1.00 62.06 306 GLN A O 1
ATOM 2309 N N . GLY A 1 307 ? -2.020 -21.045 1.759 1.00 61.91 307 GLY A N 1
ATOM 2310 C CA . GLY A 1 307 ? -2.504 -19.672 1.628 1.00 61.91 307 GLY A CA 1
ATOM 2311 C C . GLY A 1 307 ? -3.268 -19.155 2.854 1.00 61.91 307 GLY A C 1
ATOM 2312 O O . GLY A 1 307 ? -3.969 -18.144 2.748 1.00 61.91 307 GLY A O 1
ATOM 2313 N N . MET A 1 308 ? -3.158 -19.831 4.003 1.00 65.25 308 MET A N 1
ATOM 2314 C CA . MET A 1 308 ? -3.785 -19.401 5.256 1.00 65.25 308 MET A CA 1
ATOM 2315 C C . MET A 1 308 ? -2.864 -18.456 6.020 1.00 65.25 308 MET A C 1
ATOM 2317 O O . MET A 1 308 ? -1.646 -18.639 6.019 1.00 65.25 308 MET A O 1
ATOM 2321 N N . ASP A 1 309 ? -3.460 -17.458 6.668 1.00 64.62 309 ASP A N 1
ATOM 2322 C CA . ASP A 1 309 ? -2.735 -16.449 7.431 1.00 64.62 309 ASP 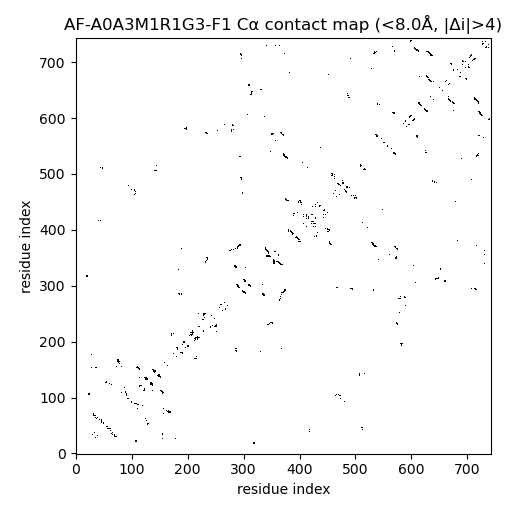A CA 1
ATOM 2323 C C . ASP A 1 309 ? -2.124 -17.083 8.698 1.00 64.62 309 ASP A C 1
ATOM 2325 O O . ASP A 1 309 ? -2.840 -17.533 9.592 1.00 64.62 309 ASP A O 1
ATOM 2329 N N . THR A 1 310 ? -0.796 -17.114 8.782 1.00 63.38 310 THR A N 1
ATOM 2330 C CA . THR A 1 310 ? -0.046 -17.605 9.944 1.00 63.38 310 THR A CA 1
ATOM 2331 C C . THR A 1 310 ? 0.618 -16.434 10.647 1.00 63.38 310 THR A C 1
ATOM 2333 O O . THR A 1 310 ? 1.032 -15.457 10.015 1.00 63.38 310 THR A O 1
ATOM 2336 N N . LYS A 1 311 ? 0.711 -16.480 11.981 1.00 59.25 311 LYS A N 1
ATOM 2337 C CA . LYS A 1 311 ? 1.440 -15.425 12.685 1.00 59.25 311 LYS A CA 1
ATOM 2338 C C . LYS A 1 311 ? 2.901 -15.522 12.273 1.00 59.25 311 LYS A C 1
ATOM 2340 O O . LYS A 1 311 ? 3.514 -16.576 12.430 1.00 59.25 311 LYS A O 1
ATOM 2345 N N . LEU A 1 312 ? 3.453 -14.410 11.798 1.00 51.62 312 LEU A N 1
ATOM 2346 C CA . LEU A 1 312 ? 4.879 -14.337 11.560 1.00 51.62 312 LEU A CA 1
ATOM 2347 C C . LEU A 1 312 ? 5.566 -14.277 12.922 1.00 51.62 312 LEU A C 1
ATOM 2349 O O . LEU A 1 312 ? 5.438 -13.294 13.658 1.00 51.62 312 LEU A O 1
ATOM 2353 N N . ILE A 1 313 ? 6.218 -15.368 13.296 1.00 49.62 313 ILE A N 1
ATOM 2354 C CA . ILE A 1 313 ? 7.099 -15.401 14.452 1.00 49.62 313 ILE A CA 1
ATOM 2355 C C . ILE A 1 313 ? 8.475 -15.654 13.923 1.00 49.62 313 ILE A C 1
ATOM 2357 O O . ILE A 1 313 ? 8.731 -16.747 13.452 1.00 49.62 313 ILE A O 1
ATOM 2361 N N . THR A 1 314 ? 9.325 -14.664 14.086 1.00 41.00 314 THR A N 1
ATOM 2362 C CA . THR A 1 314 ? 10.725 -14.883 14.401 1.00 41.00 314 THR A CA 1
ATOM 2363 C C . THR A 1 314 ? 11.147 -13.681 15.237 1.00 41.00 314 THR A C 1
ATOM 2365 O O . THR A 1 314 ? 10.825 -12.527 14.929 1.00 41.00 314 THR A O 1
ATOM 2368 N N . ALA A 1 315 ? 11.810 -13.943 16.358 1.00 35.34 315 ALA A N 1
ATOM 2369 C CA . ALA A 1 315 ? 12.559 -12.904 17.054 1.00 35.34 315 ALA A CA 1
ATOM 2370 C C . ALA A 1 315 ? 13.835 -12.530 16.261 1.00 35.34 315 ALA A C 1
ATOM 2372 O O . ALA A 1 315 ? 14.439 -11.496 16.553 1.00 35.34 315 ALA A O 1
ATOM 2373 N N . ASP A 1 316 ? 14.211 -13.352 15.266 1.00 36.78 316 ASP A N 1
ATOM 2374 C CA . ASP A 1 316 ? 15.503 -13.333 14.570 1.00 36.78 316 ASP A CA 1
ATOM 2375 C C . ASP A 1 316 ? 15.506 -12.674 13.183 1.00 36.78 316 ASP A C 1
ATOM 2377 O O . ASP A 1 316 ? 16.559 -12.239 12.729 1.00 36.78 316 ASP A O 1
ATOM 2381 N N . HIS A 1 317 ? 14.348 -12.408 12.559 1.00 40.00 317 HIS A N 1
ATOM 2382 C CA . HIS A 1 317 ? 14.288 -11.549 11.356 1.00 40.00 317 HIS A CA 1
ATOM 2383 C C . HIS A 1 317 ? 14.916 -10.150 11.559 1.00 40.00 317 HIS A C 1
ATOM 2385 O O . HIS A 1 317 ? 15.106 -9.394 10.602 1.00 40.00 317 HIS A O 1
ATOM 2391 N N . TYR A 1 318 ? 15.208 -9.788 12.813 1.00 38.25 318 TYR A N 1
ATOM 2392 C CA . TYR A 1 318 ? 15.738 -8.504 13.258 1.00 38.25 318 TYR A CA 1
ATOM 2393 C C . TYR A 1 318 ? 17.131 -8.587 13.899 1.00 38.25 318 TYR A C 1
ATOM 2395 O O . TYR A 1 318 ? 17.698 -7.550 14.244 1.00 38.25 318 TYR A O 1
ATOM 2403 N N . MET A 1 319 ? 17.700 -9.780 14.072 1.00 35.53 319 MET A N 1
ATOM 2404 C CA . MET A 1 319 ? 18.955 -9.987 14.793 1.00 35.53 319 MET A CA 1
ATOM 2405 C C . MET A 1 319 ? 19.871 -10.816 13.911 1.00 35.53 319 MET A C 1
ATOM 2407 O O . MET A 1 319 ? 19.664 -11.999 13.738 1.00 35.53 319 MET A O 1
ATOM 2411 N N . THR A 1 320 ? 20.875 -10.205 13.290 1.00 42.31 320 THR A N 1
ATOM 2412 C CA . THR A 1 320 ? 21.732 -10.968 12.375 1.00 42.31 320 THR A CA 1
ATOM 2413 C C . THR A 1 320 ? 23.160 -10.570 12.627 1.00 42.31 320 THR A C 1
ATOM 2415 O O . THR A 1 320 ? 23.501 -9.399 12.588 1.00 42.31 320 THR A O 1
ATOM 2418 N N . ASP A 1 321 ? 24.031 -11.527 12.887 1.00 40.09 321 ASP A N 1
ATOM 2419 C CA . ASP A 1 321 ? 25.474 -11.324 12.805 1.00 40.09 321 ASP A CA 1
ATOM 2420 C C . ASP A 1 321 ? 25.977 -11.358 11.343 1.00 40.09 321 ASP A C 1
ATOM 2422 O O . ASP A 1 321 ? 27.185 -11.429 11.107 1.00 40.09 321 ASP A O 1
ATOM 2426 N N . LEU A 1 322 ? 25.046 -11.215 10.385 1.00 44.69 322 LEU A N 1
ATOM 2427 C CA . LEU A 1 322 ? 25.213 -11.260 8.933 1.00 44.69 322 LEU A CA 1
ATOM 2428 C C . LEU A 1 322 ? 25.560 -12.643 8.351 1.00 44.69 322 LEU A C 1
ATOM 2430 O O . LEU A 1 322 ? 26.111 -12.702 7.253 1.00 44.69 322 LEU A O 1
ATOM 2434 N N . ALA A 1 323 ? 25.237 -13.753 9.020 1.00 51.75 323 ALA A N 1
ATOM 2435 C CA . ALA A 1 323 ? 25.405 -15.075 8.415 1.00 51.75 323 ALA A CA 1
ATOM 2436 C C . ALA A 1 323 ? 24.410 -15.323 7.254 1.00 51.75 323 ALA A C 1
ATOM 2438 O O . ALA A 1 323 ? 23.245 -14.927 7.308 1.00 51.75 323 ALA A O 1
ATOM 2439 N N . ASP A 1 324 ? 24.876 -15.993 6.192 1.00 55.78 324 ASP A N 1
ATOM 2440 C CA . ASP A 1 324 ? 24.066 -16.387 5.023 1.00 55.78 324 ASP A CA 1
ATOM 2441 C C . ASP A 1 324 ? 22.983 -17.435 5.346 1.00 55.78 324 ASP A C 1
ATOM 2443 O O . ASP A 1 324 ? 22.008 -17.557 4.607 1.00 55.78 324 ASP A O 1
ATOM 2447 N N . GLU A 1 325 ? 23.152 -18.186 6.437 1.00 59.09 325 GLU A N 1
ATOM 2448 C CA . GLU A 1 325 ? 22.280 -19.296 6.853 1.00 59.09 325 GLU A CA 1
ATOM 2449 C C . GLU A 1 325 ? 20.894 -18.815 7.328 1.00 59.09 325 GLU A C 1
ATOM 2451 O O . GLU A 1 325 ? 19.884 -19.450 7.016 1.00 59.09 325 GLU A O 1
ATOM 2456 N N . ASP A 1 326 ? 20.825 -17.649 7.977 1.00 54.91 326 ASP A N 1
ATOM 2457 C CA . ASP A 1 326 ? 19.568 -17.083 8.489 1.00 54.91 326 ASP A CA 1
ATOM 2458 C C . ASP A 1 326 ? 18.648 -16.637 7.343 1.00 54.91 326 ASP A C 1
ATOM 2460 O O . ASP A 1 326 ? 17.459 -16.932 7.327 1.00 54.91 326 ASP A O 1
ATOM 2464 N N . VAL A 1 327 ? 19.202 -15.987 6.311 1.00 61.53 327 VAL A N 1
ATOM 2465 C CA . VAL A 1 327 ? 18.396 -15.464 5.191 1.00 61.53 327 VAL A CA 1
ATOM 2466 C C . VAL A 1 327 ? 17.774 -16.583 4.358 1.00 61.53 327 VAL A C 1
ATOM 2468 O O . VAL A 1 327 ? 16.643 -16.452 3.892 1.00 61.53 327 VAL A O 1
ATOM 2471 N N . GLU A 1 328 ? 18.507 -17.678 4.151 1.00 67.88 328 GLU A N 1
ATOM 2472 C CA . GLU A 1 328 ? 17.960 -18.850 3.463 1.00 67.88 328 GLU A CA 1
ATOM 2473 C C . GLU A 1 328 ? 16.820 -19.469 4.281 1.00 67.88 328 GLU A C 1
ATOM 2475 O O . GLU A 1 328 ? 15.785 -19.842 3.729 1.00 67.88 328 GLU A O 1
ATOM 2480 N N . THR A 1 329 ? 16.982 -19.528 5.603 1.00 63.16 329 THR A N 1
ATOM 2481 C CA . THR A 1 329 ? 15.965 -20.044 6.523 1.00 63.16 329 THR A CA 1
ATOM 2482 C C . THR A 1 329 ? 14.681 -19.211 6.461 1.00 63.16 329 THR A C 1
ATOM 2484 O O . THR A 1 329 ? 13.598 -19.774 6.270 1.00 63.16 329 THR A O 1
ATOM 2487 N N . ASP A 1 330 ? 14.801 -17.881 6.496 1.00 62.53 330 ASP A N 1
ATOM 2488 C CA . ASP A 1 330 ? 13.684 -16.938 6.362 1.00 62.53 330 ASP A CA 1
ATOM 2489 C C . ASP A 1 330 ? 12.971 -17.092 5.011 1.00 62.53 330 ASP A C 1
ATOM 2491 O O . ASP A 1 330 ? 11.742 -17.187 4.931 1.00 62.53 330 ASP A O 1
ATOM 2495 N N . TRP A 1 331 ? 13.740 -17.162 3.918 1.00 70.25 331 TRP A N 1
ATOM 2496 C CA . TRP A 1 331 ? 13.187 -17.361 2.580 1.00 70.25 331 TRP A CA 1
ATOM 2497 C C . TRP A 1 331 ? 12.369 -18.653 2.504 1.00 70.25 331 TRP A C 1
ATOM 2499 O O . TRP A 1 331 ? 11.233 -18.631 2.031 1.00 70.25 331 TRP A O 1
ATOM 2509 N N . GLN A 1 332 ? 12.900 -19.773 3.002 1.00 70.31 332 GLN A N 1
ATOM 2510 C CA . GLN A 1 332 ? 12.195 -21.057 2.956 1.00 70.31 332 GLN A CA 1
ATOM 2511 C C . GLN A 1 332 ? 10.947 -21.081 3.843 1.00 70.31 332 GLN A C 1
ATOM 2513 O O . GLN A 1 332 ? 9.933 -21.648 3.434 1.00 70.31 332 GLN A O 1
ATOM 2518 N N . ALA A 1 333 ? 10.992 -20.453 5.020 1.00 62.91 333 ALA A N 1
ATOM 2519 C CA . ALA A 1 333 ? 9.856 -20.395 5.936 1.00 62.91 333 ALA A CA 1
ATOM 2520 C C . ALA A 1 333 ? 8.677 -19.589 5.368 1.00 62.91 333 ALA A C 1
ATOM 2522 O O . ALA A 1 333 ? 7.519 -19.895 5.663 1.00 62.91 333 ALA A O 1
ATOM 2523 N N . PHE A 1 334 ? 8.961 -18.583 4.533 1.00 65.06 334 PHE A N 1
ATOM 2524 C CA . PHE A 1 334 ? 7.961 -17.617 4.078 1.00 65.06 334 PHE A CA 1
ATOM 2525 C C . PHE A 1 334 ? 7.775 -17.565 2.559 1.00 65.06 334 PHE A C 1
ATOM 2527 O O . PHE A 1 334 ? 7.038 -16.716 2.063 1.00 65.06 334 PHE A O 1
ATOM 2534 N N . ARG A 1 335 ? 8.389 -18.458 1.783 1.00 73.69 335 ARG A N 1
ATOM 2535 C CA . ARG A 1 335 ? 8.146 -18.506 0.336 1.00 73.69 335 ARG A CA 1
ATOM 2536 C C . ARG A 1 335 ? 6.673 -18.815 0.030 1.00 73.69 335 ARG A C 1
ATOM 2538 O O . ARG A 1 335 ? 6.093 -19.764 0.551 1.00 73.69 335 ARG A O 1
ATOM 2545 N N . LEU A 1 336 ? 6.067 -18.042 -0.863 1.00 76.44 336 LEU A N 1
ATOM 2546 C CA . LEU A 1 336 ? 4.676 -18.184 -1.299 1.00 76.44 336 LEU A CA 1
ATOM 2547 C C . LEU A 1 336 ? 4.554 -18.014 -2.808 1.00 76.44 336 LEU A C 1
ATOM 2549 O O . LEU A 1 336 ? 5.390 -17.367 -3.436 1.00 76.44 336 LEU A O 1
ATOM 2553 N N . ARG A 1 337 ? 3.497 -18.576 -3.400 1.00 81.62 337 ARG A N 1
ATOM 2554 C CA . ARG A 1 337 ? 3.181 -18.338 -4.814 1.00 81.62 337 ARG A CA 1
ATOM 2555 C C . ARG A 1 337 ? 2.479 -16.989 -4.995 1.00 81.62 337 ARG A C 1
ATOM 2557 O O . ARG A 1 337 ? 1.682 -16.603 -4.139 1.00 81.62 337 ARG A O 1
ATOM 2564 N N . PRO A 1 338 ? 2.742 -16.277 -6.102 1.00 83.44 338 PRO A N 1
ATOM 2565 C CA . PRO A 1 338 ? 2.099 -15.001 -6.368 1.00 83.44 338 PRO A CA 1
ATOM 2566 C C . PRO A 1 338 ? 0.611 -15.143 -6.697 1.00 83.44 338 PRO A C 1
ATOM 2568 O O . PRO A 1 338 ? 0.149 -16.153 -7.243 1.00 83.44 338 PRO A O 1
ATOM 2571 N N . THR A 1 339 ? -0.118 -14.056 -6.457 1.00 87.06 339 THR A N 1
ATOM 2572 C CA . THR A 1 339 ? -1.415 -13.819 -7.092 1.00 87.06 339 THR A CA 1
ATOM 2573 C C . THR A 1 339 ? -1.168 -13.443 -8.550 1.00 87.06 339 THR A C 1
ATOM 2575 O O . THR A 1 339 ? -0.366 -12.552 -8.829 1.00 87.06 339 THR A O 1
ATOM 2578 N N . LEU A 1 340 ? -1.854 -14.090 -9.489 1.00 90.62 340 LEU A N 1
ATOM 2579 C CA . LEU A 1 340 ? -1.756 -13.750 -10.907 1.00 90.62 340 LEU A CA 1
ATOM 2580 C C . LEU A 1 340 ? -2.903 -12.822 -11.302 1.00 90.62 340 LEU A C 1
ATOM 2582 O O . LEU A 1 340 ? -4.072 -13.145 -11.089 1.00 90.62 340 LEU A O 1
ATOM 2586 N N . MET A 1 341 ? -2.578 -11.682 -11.910 1.00 90.62 341 MET A N 1
ATOM 2587 C CA . MET A 1 341 ? -3.570 -10.731 -12.415 1.00 90.62 341 MET A CA 1
ATOM 2588 C C . MET A 1 341 ? -3.211 -10.229 -13.808 1.00 90.62 341 MET A C 1
ATOM 2590 O O . MET A 1 341 ? -2.043 -10.194 -14.188 1.00 90.62 341 MET A O 1
ATOM 2594 N N . TRP A 1 342 ? -4.224 -9.790 -14.552 1.00 92.19 342 TRP A N 1
ATOM 2595 C CA . TRP A 1 342 ? -4.019 -8.983 -15.752 1.00 92.19 342 TRP A CA 1
ATOM 2596 C C . TRP A 1 342 ? -3.469 -7.615 -15.362 1.00 92.19 342 TRP A C 1
ATOM 2598 O O . TRP A 1 342 ? -4.006 -6.993 -14.448 1.00 92.19 342 TRP A O 1
ATOM 2608 N N . PHE A 1 343 ? -2.431 -7.138 -16.042 1.00 88.75 343 PHE A N 1
ATOM 2609 C CA . PHE A 1 343 ? -1.794 -5.860 -15.741 1.00 88.75 343 PHE A CA 1
ATOM 2610 C C . PHE A 1 343 ? -1.230 -5.190 -16.992 1.00 88.75 343 PHE A C 1
ATOM 2612 O O . PHE A 1 343 ? -0.563 -5.837 -17.797 1.00 88.75 343 PHE A O 1
ATOM 2619 N N . ASP A 1 344 ? -1.494 -3.894 -17.129 1.00 84.56 344 ASP A N 1
ATOM 2620 C CA . ASP A 1 344 ? -1.065 -3.026 -18.232 1.00 84.56 344 ASP A CA 1
ATOM 2621 C C . ASP A 1 344 ? -0.178 -1.862 -17.752 1.00 84.56 344 ASP A C 1
ATOM 2623 O O . ASP A 1 344 ? 0.032 -0.903 -18.488 1.00 84.56 344 ASP A O 1
ATOM 2627 N N . GLY A 1 345 ? 0.310 -1.916 -16.508 1.00 79.50 345 GLY A N 1
ATOM 2628 C CA . GLY A 1 345 ? 1.088 -0.843 -15.883 1.00 79.50 345 GLY A CA 1
ATOM 2629 C C . GLY A 1 345 ? 0.264 0.136 -15.040 1.00 79.50 345 GLY A C 1
ATOM 2630 O O . GLY A 1 345 ? 0.830 0.878 -14.239 1.00 79.50 345 GLY A O 1
ATOM 2631 N N . ARG A 1 346 ? -1.073 0.123 -15.151 1.00 78.19 346 ARG A N 1
ATOM 2632 C CA . ARG A 1 346 ? -1.947 1.043 -14.406 1.00 78.19 346 ARG A CA 1
ATOM 2633 C C . ARG A 1 346 ? -2.525 0.397 -13.151 1.00 78.19 346 ARG A C 1
ATOM 2635 O O . ARG A 1 346 ? -3.027 -0.729 -13.174 1.00 78.19 346 ARG A O 1
ATOM 2642 N N . VAL A 1 347 ? -2.517 1.153 -12.058 1.00 79.31 347 VAL A N 1
ATOM 2643 C CA . VAL A 1 347 ? -3.100 0.760 -10.771 1.00 79.31 347 VAL A CA 1
ATOM 2644 C C . VAL A 1 347 ? -4.047 1.836 -10.246 1.00 79.31 347 VAL A C 1
ATOM 2646 O O . VAL A 1 347 ? -3.939 3.003 -10.608 1.00 79.31 347 VAL A O 1
ATOM 2649 N N . SER A 1 348 ? -4.981 1.443 -9.386 1.00 79.69 348 SER A N 1
ATOM 2650 C CA . SER A 1 348 ? -5.813 2.365 -8.612 1.00 79.69 348 SER A CA 1
ATOM 2651 C C . SER A 1 348 ? -5.025 3.046 -7.484 1.00 79.69 348 SER A C 1
ATOM 2653 O O . SER A 1 348 ? -3.920 2.621 -7.148 1.00 79.69 348 SER A O 1
ATOM 2655 N N . PHE A 1 349 ? -5.635 4.031 -6.812 1.00 74.31 349 PHE A N 1
ATOM 2656 C CA . PHE A 1 349 ? -5.069 4.648 -5.599 1.00 74.31 349 PHE A CA 1
ATOM 2657 C C . PHE A 1 349 ? -4.885 3.654 -4.432 1.00 74.31 349 PHE A C 1
ATOM 2659 O O . PHE A 1 349 ? -4.115 3.904 -3.513 1.00 74.31 349 PHE A O 1
ATOM 2666 N N . LEU A 1 350 ? -5.575 2.508 -4.476 1.00 75.12 350 LEU A N 1
ATOM 2667 C CA . LEU A 1 350 ? -5.395 1.384 -3.551 1.00 75.12 350 LEU A CA 1
ATOM 2668 C C . LEU A 1 350 ? -4.319 0.397 -4.031 1.00 75.12 350 LEU A C 1
ATOM 2670 O O . LEU A 1 350 ? -4.223 -0.723 -3.527 1.00 75.12 350 LEU A O 1
ATOM 2674 N N . ALA A 1 351 ? -3.535 0.782 -5.038 1.00 76.06 351 ALA A N 1
ATOM 2675 C CA . ALA A 1 351 ? -2.521 -0.044 -5.666 1.00 76.06 351 ALA A CA 1
ATOM 2676 C C . ALA A 1 351 ? -3.098 -1.398 -6.129 1.00 76.06 351 ALA A C 1
ATOM 2678 O O . ALA A 1 351 ? -2.611 -2.464 -5.764 1.00 76.06 351 ALA A O 1
ATOM 2679 N N . GLN A 1 352 ? -4.193 -1.381 -6.893 1.00 81.31 352 GLN A N 1
ATOM 2680 C CA . GLN A 1 352 ? -4.769 -2.592 -7.493 1.00 81.31 352 GLN A CA 1
ATOM 2681 C C . GLN A 1 352 ? -4.856 -2.448 -9.007 1.00 81.31 352 GLN A C 1
ATOM 2683 O O . GLN A 1 352 ? -5.176 -1.368 -9.500 1.00 81.31 352 GLN A O 1
ATOM 2688 N N . SER A 1 353 ? -4.589 -3.528 -9.744 1.00 84.94 353 SER A N 1
ATOM 2689 C CA . SER A 1 353 ? -4.651 -3.507 -11.208 1.00 84.94 353 SER A CA 1
ATOM 2690 C C . SER A 1 353 ? -6.042 -3.123 -11.717 1.00 84.94 353 SER A C 1
ATOM 2692 O O . SER A 1 353 ? -7.055 -3.676 -11.289 1.00 84.94 353 SER A O 1
ATOM 2694 N N . LEU A 1 354 ? -6.092 -2.216 -12.687 1.00 85.50 354 LEU A N 1
ATOM 2695 C CA . LEU A 1 354 ? -7.334 -1.833 -13.367 1.00 85.50 354 LEU A CA 1
ATOM 2696 C C . LEU A 1 354 ? -7.620 -2.690 -14.615 1.00 85.50 354 LEU A C 1
ATOM 2698 O O . LEU A 1 354 ? -8.579 -2.430 -15.342 1.00 85.50 354 LEU A O 1
ATOM 2702 N N . SER A 1 355 ? -6.792 -3.705 -14.874 1.00 88.31 355 SER A N 1
ATOM 2703 C CA . SER A 1 355 ? -6.863 -4.557 -16.062 1.00 88.31 355 SER A CA 1
ATOM 2704 C C . SER A 1 355 ? -7.582 -5.882 -15.812 1.00 88.31 355 SER A C 1
ATOM 2706 O O . SER A 1 355 ? -7.512 -6.462 -14.729 1.00 88.31 355 SER A O 1
ATOM 2708 N N . VAL A 1 356 ? -8.250 -6.388 -16.851 1.00 90.44 356 VAL A N 1
ATOM 2709 C CA . VAL A 1 356 ? -9.019 -7.642 -16.841 1.00 90.44 356 VAL A CA 1
ATOM 2710 C C . VAL A 1 356 ? -8.736 -8.449 -18.112 1.00 90.44 356 VAL A C 1
ATOM 2712 O O . VAL A 1 356 ? -8.049 -7.981 -19.024 1.00 90.44 356 VAL A O 1
ATOM 2715 N N . ARG A 1 357 ? -9.279 -9.670 -18.208 1.00 91.81 357 ARG A N 1
ATOM 2716 C CA . ARG A 1 357 ? -9.133 -10.513 -19.406 1.00 91.81 357 ARG A CA 1
ATOM 2717 C C . ARG A 1 357 ? -9.630 -9.770 -20.646 1.00 91.81 357 ARG A C 1
ATOM 2719 O O . ARG A 1 357 ? -10.804 -9.424 -20.739 1.00 91.81 357 ARG A O 1
ATOM 2726 N N . GLY A 1 358 ? -8.738 -9.579 -21.616 1.00 88.12 358 GLY A N 1
ATOM 2727 C CA . GLY A 1 358 ? -9.037 -8.885 -22.870 1.00 88.12 358 GLY A CA 1
ATOM 2728 C C . GLY A 1 358 ? -8.731 -7.385 -22.871 1.00 88.12 358 GLY A C 1
ATOM 2729 O O . GLY A 1 358 ? -8.893 -6.764 -23.921 1.00 88.12 358 GLY A O 1
ATOM 2730 N N . THR A 1 359 ? -8.255 -6.804 -21.762 1.00 89.19 359 THR A N 1
ATOM 2731 C CA . THR A 1 359 ? -7.717 -5.436 -21.771 1.00 89.19 359 THR A CA 1
ATOM 2732 C C . THR A 1 359 ? -6.534 -5.353 -22.750 1.00 89.19 359 THR A C 1
ATOM 2734 O O . THR A 1 359 ? -5.597 -6.147 -22.635 1.00 89.19 359 THR A O 1
ATOM 2737 N N . PRO A 1 360 ? -6.544 -4.421 -23.724 1.00 88.50 360 PRO A N 1
ATOM 2738 C CA . PRO A 1 360 ? -5.448 -4.277 -24.677 1.00 88.50 360 PRO A CA 1
ATOM 2739 C C . PRO A 1 360 ? -4.109 -4.017 -23.981 1.00 88.50 360 PRO A C 1
ATOM 2741 O O . PRO A 1 360 ? -4.016 -3.141 -23.130 1.00 88.50 360 PRO A O 1
ATOM 2744 N N . GLY A 1 361 ? -3.075 -4.771 -24.355 1.00 85.06 361 GLY A N 1
ATOM 2745 C CA . GLY A 1 361 ? -1.724 -4.622 -23.802 1.00 85.06 361 GLY A CA 1
ATOM 2746 C C . GLY A 1 361 ? -1.518 -5.232 -22.412 1.00 85.06 361 GLY A C 1
ATOM 2747 O O . GLY A 1 361 ? -0.373 -5.340 -21.982 1.00 85.06 361 GLY A O 1
ATOM 2748 N N . ALA A 1 362 ? -2.578 -5.684 -21.734 1.00 90.06 362 ALA A N 1
ATOM 2749 C CA . ALA A 1 362 ? -2.442 -6.336 -20.440 1.00 90.06 362 ALA A CA 1
ATOM 2750 C C . ALA A 1 362 ? -1.852 -7.747 -20.582 1.00 90.06 362 ALA A C 1
ATOM 2752 O O . ALA A 1 362 ? -2.264 -8.521 -21.450 1.00 90.06 362 ALA A O 1
ATOM 2753 N N . LYS A 1 363 ? -0.938 -8.109 -19.680 1.00 91.88 363 LYS A N 1
ATOM 2754 C CA . LYS A 1 363 ? -0.398 -9.471 -19.547 1.00 91.88 363 LYS A CA 1
ATOM 2755 C C . LYS A 1 363 ? -0.719 -10.049 -18.170 1.00 91.88 363 LYS A C 1
ATOM 2757 O O . LYS A 1 363 ? -0.996 -9.310 -17.230 1.00 91.88 363 LYS A O 1
ATOM 2762 N N . ILE A 1 364 ? -0.698 -11.375 -18.060 1.00 93.00 364 ILE A N 1
ATOM 2763 C CA . ILE A 1 364 ? -0.754 -12.094 -16.787 1.00 93.00 364 ILE A CA 1
ATOM 2764 C C . ILE A 1 364 ? 0.585 -11.881 -16.079 1.00 93.00 364 ILE A C 1
ATOM 2766 O O . ILE A 1 364 ? 1.616 -12.350 -16.573 1.00 93.00 364 ILE A O 1
ATOM 2770 N N . THR A 1 365 ? 0.544 -11.199 -14.938 1.00 90.06 365 THR A N 1
ATOM 2771 C CA . THR A 1 365 ? 1.707 -10.718 -14.178 1.00 90.06 365 THR A CA 1
ATOM 2772 C C . THR A 1 365 ? 1.630 -11.211 -12.728 1.00 90.06 365 THR A C 1
ATOM 2774 O O . THR A 1 365 ? 0.522 -11.264 -12.175 1.00 90.06 365 THR A O 1
ATOM 2777 N N . PRO A 1 366 ? 2.763 -11.575 -12.089 1.00 87.31 366 PRO A N 1
ATOM 2778 C CA . PRO A 1 366 ? 2.767 -12.042 -10.715 1.00 87.31 366 PRO A CA 1
ATOM 2779 C C . PRO A 1 366 ? 2.822 -10.870 -9.732 1.00 87.31 366 PRO A C 1
ATOM 2781 O O . PRO A 1 366 ? 3.684 -9.989 -9.808 1.00 87.31 366 PRO A O 1
ATOM 2784 N N . PHE A 1 367 ? 1.922 -10.904 -8.759 1.00 84.00 367 PHE A N 1
ATOM 2785 C CA . PHE A 1 367 ? 1.844 -9.937 -7.679 1.00 84.00 367 PHE A CA 1
ATOM 2786 C C . PHE A 1 367 ? 2.107 -10.597 -6.342 1.00 84.00 367 PHE A C 1
ATOM 2788 O O . PHE A 1 367 ? 1.625 -11.698 -6.053 1.00 84.00 367 PHE A O 1
ATOM 2795 N N . LYS A 1 368 ? 2.836 -9.876 -5.493 1.00 78.50 368 LYS A N 1
ATOM 2796 C CA . LYS A 1 368 ? 2.908 -10.230 -4.086 1.00 78.50 368 LYS A CA 1
ATOM 2797 C C . LYS A 1 368 ? 1.538 -9.953 -3.451 1.00 78.50 368 LYS A C 1
ATOM 2799 O O . LYS A 1 368 ? 1.087 -8.808 -3.512 1.00 78.50 368 LYS A O 1
ATOM 2804 N N . PRO A 1 369 ? 0.885 -10.938 -2.812 1.00 72.94 369 PRO A N 1
ATOM 2805 C CA . PRO A 1 369 ? -0.326 -10.673 -2.052 1.00 72.94 369 PRO A CA 1
ATOM 2806 C C . PRO A 1 369 ? 0.028 -9.820 -0.832 1.00 72.94 369 PRO A C 1
ATOM 2808 O O . PRO A 1 369 ? 0.768 -10.271 0.046 1.00 72.94 369 PRO A O 1
ATOM 2811 N N . MET A 1 370 ? -0.503 -8.597 -0.773 1.00 71.12 370 MET A N 1
ATOM 2812 C CA . MET A 1 370 ? -0.339 -7.724 0.387 1.00 71.12 370 MET A CA 1
ATOM 2813 C C . MET A 1 370 ? -1.669 -7.162 0.874 1.00 71.12 370 MET A C 1
ATOM 2815 O O . MET A 1 370 ? -2.365 -6.459 0.148 1.00 71.12 370 MET A O 1
ATOM 2819 N N . ALA A 1 371 ? -2.009 -7.421 2.130 1.00 68.62 371 ALA A N 1
ATOM 2820 C CA . ALA A 1 371 ? -3.035 -6.658 2.839 1.00 68.62 371 ALA A CA 1
ATOM 2821 C C . ALA A 1 371 ? -2.337 -5.763 3.860 1.00 68.62 371 ALA A C 1
ATOM 2823 O O . ALA A 1 371 ? -1.231 -6.078 4.267 1.00 68.62 371 ALA A O 1
ATOM 2824 N N . ASN A 1 372 ? -2.963 -4.699 4.339 1.00 71.69 372 ASN A N 1
ATOM 2825 C CA . ASN A 1 372 ? -2.561 -4.092 5.603 1.00 71.69 372 ASN A CA 1
ATOM 2826 C C . ASN A 1 372 ? -3.820 -3.734 6.397 1.00 71.69 372 ASN A C 1
ATOM 2828 O O . ASN A 1 372 ? -4.816 -3.260 5.858 1.00 71.69 372 ASN A O 1
ATOM 2832 N N . GLY A 1 373 ? -3.796 -3.990 7.698 1.00 76.62 373 GLY A N 1
ATOM 2833 C CA . GLY A 1 373 ? -4.734 -3.413 8.643 1.00 76.62 373 GLY A CA 1
ATOM 2834 C C . GLY A 1 373 ? -4.443 -1.927 8.744 1.00 76.62 373 GLY A C 1
ATOM 2835 O O . GLY A 1 373 ? -3.515 -1.534 9.447 1.00 76.62 373 GLY A O 1
ATOM 2836 N N . MET A 1 374 ? -5.205 -1.126 8.011 1.00 80.69 374 MET A N 1
ATOM 2837 C CA . MET A 1 374 ? -5.120 0.328 8.033 1.00 80.69 374 MET A CA 1
ATOM 2838 C C . MET A 1 374 ? -6.143 0.888 9.022 1.00 80.69 374 MET A C 1
ATOM 2840 O O . MET A 1 374 ? -7.161 0.254 9.315 1.00 80.69 374 MET A O 1
ATOM 2844 N N . VAL A 1 375 ? -5.849 2.071 9.554 1.00 86.81 375 VAL A N 1
ATOM 2845 C CA . VAL A 1 375 ? -6.698 2.752 10.533 1.00 86.81 375 VAL A CA 1
ATOM 2846 C C . VAL A 1 375 ? -7.524 3.817 9.821 1.00 86.81 375 VAL A C 1
ATOM 2848 O O . VAL A 1 375 ? -6.983 4.648 9.090 1.00 86.81 375 VAL A O 1
ATOM 2851 N N . PHE A 1 376 ? -8.832 3.795 10.057 1.00 91.38 376 PHE A N 1
ATOM 2852 C CA . PHE A 1 376 ? -9.798 4.687 9.425 1.00 91.38 376 PHE A CA 1
ATOM 2853 C C . PHE A 1 376 ? -10.645 5.435 10.441 1.00 91.38 376 PHE A C 1
ATOM 2855 O O . PHE A 1 376 ? -10.818 4.997 11.581 1.00 91.38 376 PHE A O 1
ATOM 2862 N N . ASP A 1 377 ? -11.223 6.539 9.977 1.00 93.69 377 ASP A N 1
ATOM 2863 C CA . ASP A 1 377 ? -12.278 7.255 10.682 1.00 93.69 377 ASP A CA 1
ATOM 2864 C C . ASP A 1 377 ? -13.591 6.453 10.647 1.00 93.69 377 ASP A C 1
ATOM 2866 O O . ASP A 1 377 ? -14.270 6.367 9.619 1.00 93.69 377 ASP A O 1
ATOM 2870 N N . ALA A 1 378 ? -13.960 5.860 11.783 1.00 93.38 378 ALA A N 1
ATOM 2871 C CA . ALA A 1 378 ? -15.169 5.049 11.900 1.00 93.38 378 ALA A CA 1
AT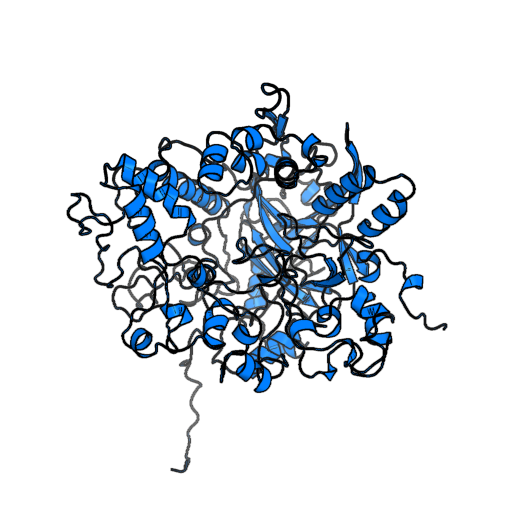OM 2872 C C . ALA A 1 378 ? -16.456 5.884 11.802 1.00 93.38 378 ALA A C 1
ATOM 2874 O O . ALA A 1 378 ? -17.504 5.331 11.464 1.00 93.38 378 ALA A O 1
ATOM 2875 N N . ARG A 1 379 ? -16.390 7.213 12.003 1.00 94.00 379 ARG A N 1
ATOM 2876 C CA . ARG A 1 379 ? -17.546 8.117 11.848 1.00 94.00 379 ARG A CA 1
ATOM 2877 C C . ARG A 1 379 ? -18.082 8.124 10.419 1.00 94.00 379 ARG A C 1
ATOM 2879 O O . ARG A 1 379 ? -19.242 8.464 10.195 1.00 94.00 379 ARG A O 1
ATOM 2886 N N . PHE A 1 380 ? -17.288 7.677 9.440 1.00 93.62 380 PHE A N 1
ATOM 2887 C CA . PHE A 1 380 ? -17.771 7.403 8.084 1.00 93.62 380 PHE A CA 1
ATOM 2888 C C . PHE A 1 380 ? -19.032 6.528 8.095 1.00 93.62 380 PHE A C 1
ATOM 2890 O O . PHE A 1 380 ? -19.962 6.767 7.321 1.00 93.62 380 PHE A O 1
ATOM 2897 N N . PHE A 1 381 ? -19.105 5.564 9.014 1.00 92.00 381 PHE A N 1
ATOM 2898 C CA . PHE A 1 381 ? -20.239 4.658 9.136 1.00 92.00 381 PHE A CA 1
ATOM 2899 C C . PHE A 1 381 ? -21.489 5.257 9.788 1.00 92.00 381 PHE A C 1
ATOM 2901 O O . PHE A 1 381 ? -22.569 4.684 9.644 1.00 92.00 381 PHE A O 1
ATOM 2908 N N . ASP A 1 382 ? -21.390 6.445 10.387 1.00 91.50 382 ASP A N 1
ATOM 2909 C CA . ASP A 1 382 ? -22.552 7.192 10.882 1.00 91.50 382 ASP A CA 1
ATOM 2910 C C . ASP A 1 382 ? -23.387 7.779 9.730 1.00 91.50 382 ASP A C 1
ATOM 2912 O O . ASP A 1 382 ? -24.527 8.202 9.927 1.00 91.50 382 ASP A O 1
ATOM 2916 N N . GLY A 1 383 ? -22.834 7.802 8.507 1.00 89.38 383 GLY A N 1
ATOM 2917 C CA . GLY A 1 383 ? -23.523 8.282 7.307 1.00 89.38 383 GLY A CA 1
ATOM 2918 C C . GLY A 1 383 ? -23.834 9.777 7.340 1.00 89.38 383 GLY A C 1
ATOM 2919 O O . GLY A 1 383 ? -24.791 10.224 6.707 1.00 89.38 383 GLY A O 1
ATOM 2920 N N . VAL A 1 384 ? -23.053 10.557 8.091 1.00 92.62 384 VAL A N 1
ATOM 2921 C CA . VAL A 1 384 ? -23.190 12.015 8.132 1.00 92.62 384 VAL A CA 1
ATOM 2922 C C . VAL A 1 384 ? -22.778 12.587 6.780 1.00 92.62 384 VAL A C 1
ATOM 2924 O O . VAL A 1 384 ? -21.653 12.392 6.323 1.00 92.62 384 VAL A O 1
ATOM 2927 N N . MET A 1 385 ? -23.693 13.311 6.144 1.00 92.81 385 MET A N 1
ATOM 2928 C CA . MET A 1 385 ? -23.493 13.891 4.818 1.00 92.81 385 MET A CA 1
ATOM 2929 C C . MET A 1 385 ? -23.263 15.402 4.901 1.00 92.81 385 MET A C 1
ATOM 2931 O O . MET A 1 385 ? -23.844 16.085 5.744 1.00 92.81 385 MET A O 1
ATOM 2935 N N . THR A 1 386 ? -22.459 15.935 3.984 1.00 92.50 386 THR A N 1
ATOM 2936 C CA . THR A 1 386 ? -22.227 17.375 3.798 1.00 92.50 386 THR A CA 1
ATOM 2937 C C . THR A 1 386 ? -22.268 17.741 2.312 1.00 92.50 386 THR A C 1
ATOM 2939 O O . THR A 1 386 ? -22.103 16.871 1.458 1.00 92.50 386 THR A O 1
ATOM 2942 N N . SER A 1 387 ? -22.529 19.007 1.983 1.00 92.94 387 SER A N 1
ATOM 2943 C CA . SER A 1 387 ? -22.627 19.473 0.591 1.00 92.94 387 SER A CA 1
ATOM 2944 C C . SER A 1 387 ? -21.250 19.688 -0.043 1.00 92.94 387 SER A C 1
ATOM 2946 O O . SER A 1 387 ? -20.339 20.202 0.608 1.00 92.94 387 SER A O 1
ATOM 2948 N N . ASN A 1 388 ? -21.102 19.331 -1.323 1.00 90.50 388 ASN A N 1
ATOM 2949 C CA . ASN A 1 388 ? -19.942 19.713 -2.141 1.00 90.50 388 ASN A CA 1
ATOM 2950 C C . ASN A 1 388 ? -20.165 21.080 -2.824 1.00 90.50 388 ASN A C 1
ATOM 2952 O O . ASN A 1 388 ? -21.154 21.753 -2.551 1.00 90.50 388 ASN A O 1
ATOM 2956 N N . ALA A 1 389 ? -19.256 21.516 -3.704 1.00 90.56 389 ALA A N 1
ATOM 2957 C CA . ALA A 1 389 ? -19.435 22.757 -4.472 1.00 90.56 389 ALA A CA 1
ATOM 2958 C C . ALA A 1 389 ? -20.233 22.561 -5.776 1.00 90.56 389 ALA A C 1
ATOM 2960 O O . ALA A 1 389 ? -20.551 23.529 -6.468 1.00 90.56 389 ALA A O 1
ATOM 2961 N N . ALA A 1 390 ? -20.568 21.319 -6.138 1.00 88.00 390 ALA A N 1
ATOM 2962 C CA . ALA A 1 390 ? -21.251 21.021 -7.388 1.00 88.00 390 ALA A CA 1
ATOM 2963 C C . ALA A 1 390 ? -22.682 21.570 -7.378 1.00 88.00 390 ALA A C 1
ATOM 2965 O O . ALA A 1 390 ? -23.447 21.335 -6.439 1.00 88.00 390 ALA A O 1
ATOM 2966 N N . MET A 1 391 ? -23.054 22.263 -8.460 1.00 84.50 391 MET A N 1
ATOM 2967 C CA . MET A 1 391 ? -24.392 22.837 -8.651 1.00 84.50 391 MET A CA 1
ATOM 2968 C C . MET A 1 391 ? -24.883 23.630 -7.424 1.00 84.50 391 MET A C 1
ATOM 2970 O O . MET A 1 391 ? -25.976 23.378 -6.920 1.00 84.50 391 MET A O 1
ATOM 2974 N N . ASP A 1 392 ? -24.057 24.553 -6.924 1.00 83.75 392 ASP A N 1
ATOM 2975 C CA . ASP A 1 392 ? -24.356 25.391 -5.751 1.00 83.75 392 ASP A CA 1
ATOM 2976 C C . ASP A 1 392 ? -24.697 24.580 -4.480 1.00 83.75 392 ASP A C 1
ATOM 2978 O O . ASP A 1 392 ? -25.537 24.975 -3.670 1.00 83.75 392 ASP A O 1
ATOM 2982 N N . GLY A 1 393 ? -24.052 23.421 -4.304 1.00 84.44 393 GLY A N 1
ATOM 2983 C CA . GLY A 1 393 ? -24.223 22.557 -3.132 1.00 84.44 393 GLY A CA 1
ATOM 2984 C C . GLY A 1 393 ? -25.397 21.587 -3.198 1.00 84.44 393 GLY A C 1
ATOM 2985 O O . GLY A 1 393 ? -25.823 21.070 -2.160 1.00 84.44 393 GLY A O 1
ATOM 2986 N N . ALA A 1 394 ? -25.913 21.320 -4.402 1.00 88.06 394 ALA A N 1
ATOM 2987 C CA . ALA A 1 394 ? -27.013 20.383 -4.618 1.00 88.06 394 ALA A CA 1
ATOM 2988 C C . ALA A 1 394 ? -26.630 18.910 -4.386 1.00 88.06 394 ALA A C 1
ATOM 2990 O O . ALA A 1 394 ? -27.519 18.088 -4.156 1.00 88.06 394 ALA A O 1
ATOM 2991 N N . TYR A 1 395 ? -25.340 18.570 -4.440 1.00 90.62 395 TYR A N 1
ATOM 2992 C CA . TYR A 1 395 ? -24.851 17.215 -4.185 1.00 90.62 395 TYR A CA 1
ATOM 2993 C C . TYR A 1 395 ? -24.210 17.102 -2.805 1.00 90.62 395 TYR A C 1
ATOM 2995 O O . TYR A 1 395 ? -23.616 18.047 -2.286 1.00 90.62 395 TYR A O 1
ATOM 3003 N N . GLN A 1 396 ? -24.336 15.913 -2.219 1.00 91.00 396 GLN A N 1
ATOM 3004 C CA . GLN A 1 396 ? -23.795 15.590 -0.907 1.00 91.00 396 GLN A CA 1
ATOM 3005 C C . GLN A 1 396 ? -22.793 14.441 -0.991 1.00 91.00 396 GLN A C 1
ATOM 3007 O O . GLN A 1 396 ? -22.939 13.547 -1.822 1.00 91.00 396 GLN A O 1
ATOM 3012 N N . TYR A 1 397 ? -21.823 14.452 -0.084 1.00 92.88 397 TYR A N 1
ATOM 3013 C CA . TYR A 1 397 ? -20.842 13.390 0.127 1.00 92.88 397 TYR A CA 1
ATOM 3014 C C . TYR A 1 397 ? -20.678 13.116 1.628 1.00 92.88 397 TYR A C 1
ATOM 3016 O O . TYR A 1 397 ? -21.129 13.905 2.464 1.00 92.88 397 TYR A O 1
ATOM 3024 N N . ASN A 1 398 ? -20.054 11.993 1.980 1.00 93.56 398 ASN A N 1
ATOM 3025 C CA . ASN A 1 398 ? -19.842 11.621 3.376 1.00 93.56 398 ASN A CA 1
ATOM 3026 C C . ASN A 1 398 ? -18.814 12.555 4.040 1.00 93.56 398 ASN A C 1
ATOM 3028 O O . ASN A 1 398 ? -17.696 12.721 3.544 1.00 93.56 398 ASN A O 1
ATOM 3032 N N . ALA A 1 399 ? -19.183 13.145 5.177 1.00 94.25 399 ALA A N 1
ATOM 3033 C CA . ALA A 1 399 ? -18.389 14.136 5.897 1.00 94.25 399 ALA A CA 1
ATOM 3034 C C . ALA A 1 399 ? -17.076 13.587 6.483 1.00 94.25 399 ALA A C 1
ATOM 3036 O O . ALA A 1 399 ? -16.227 14.381 6.874 1.00 94.25 399 ALA A O 1
ATOM 3037 N N . TYR A 1 400 ? -16.896 12.265 6.510 1.00 94.62 400 TYR A N 1
ATOM 3038 C CA . TYR A 1 400 ? -15.711 11.586 7.041 1.00 94.62 400 TYR A CA 1
ATOM 3039 C C . TYR A 1 400 ? -15.018 10.697 5.993 1.00 94.62 400 TYR A C 1
ATOM 3041 O O . TYR A 1 400 ? -14.364 9.701 6.307 1.00 94.62 400 TYR A O 1
ATOM 3049 N N . SER A 1 401 ? -15.208 11.030 4.716 1.00 93.69 401 SER A N 1
ATOM 3050 C CA . SER A 1 401 ? -14.551 10.371 3.585 1.00 93.69 401 SER A CA 1
ATOM 3051 C C . SER A 1 401 ? -13.154 10.937 3.315 1.00 93.69 401 SER A C 1
ATOM 3053 O O . SER A 1 401 ? -12.854 12.071 3.695 1.00 93.69 401 SER A O 1
ATOM 3055 N N . MET A 1 402 ? -12.315 10.200 2.582 1.00 92.62 402 MET A N 1
ATOM 3056 C CA . MET A 1 402 ? -11.038 10.733 2.076 1.00 92.62 402 MET A CA 1
ATOM 3057 C C . MET A 1 402 ? -11.228 12.003 1.239 1.00 92.62 402 MET A C 1
ATOM 3059 O O . MET A 1 402 ? -10.417 12.927 1.305 1.00 92.62 402 MET A O 1
ATOM 3063 N N . TYR A 1 403 ? -12.333 12.092 0.496 1.00 94.44 403 TYR A N 1
ATOM 3064 C CA . TYR A 1 403 ? -12.660 13.287 -0.276 1.00 94.44 403 TYR A CA 1
ATOM 3065 C C . TYR A 1 403 ? -12.814 14.530 0.610 1.00 94.44 403 TYR A C 1
ATOM 3067 O O . TYR A 1 403 ? -12.390 15.609 0.208 1.00 94.44 403 TYR A O 1
ATOM 3075 N N . ARG A 1 404 ? -13.345 14.415 1.841 1.00 94.00 404 ARG A N 1
ATOM 3076 C CA . ARG A 1 404 ? -13.405 15.555 2.779 1.00 94.00 404 ARG A CA 1
ATOM 3077 C C . ARG A 1 404 ? -12.015 16.103 3.089 1.00 94.00 404 ARG A C 1
ATOM 3079 O O . ARG A 1 404 ? -11.873 17.319 3.244 1.00 94.00 404 ARG A O 1
ATOM 3086 N N . PHE A 1 405 ? -11.027 15.226 3.238 1.00 92.25 405 PHE A N 1
ATOM 3087 C CA . PHE A 1 405 ? -9.657 15.639 3.505 1.00 92.25 405 PHE A CA 1
ATOM 3088 C C . PHE A 1 405 ? -9.070 16.367 2.296 1.00 92.25 405 PHE A C 1
ATOM 3090 O O . PHE A 1 405 ? -8.496 17.429 2.471 1.00 92.25 405 PHE A O 1
ATOM 3097 N N . GLN A 1 406 ? -9.286 15.881 1.075 1.00 91.38 406 GLN A N 1
ATOM 3098 C CA . GLN A 1 406 ? -8.696 16.505 -0.116 1.00 91.38 406 GLN A CA 1
ATOM 3099 C C . GLN A 1 406 ? -9.437 17.757 -0.600 1.00 91.38 406 GLN A C 1
ATOM 3101 O O . GLN A 1 406 ? -8.815 18.755 -0.943 1.00 91.38 406 GLN A O 1
ATOM 3106 N N . ALA A 1 407 ? -10.768 17.736 -0.603 1.00 93.81 407 ALA A N 1
ATOM 3107 C CA . ALA A 1 407 ? -11.590 18.785 -1.201 1.00 93.81 407 ALA A CA 1
ATOM 3108 C C . ALA A 1 407 ? -12.159 19.797 -0.185 1.00 93.81 407 ALA A C 1
ATOM 3110 O O . ALA A 1 407 ? -12.729 20.818 -0.570 1.00 93.81 407 ALA A O 1
ATOM 3111 N N . GLY A 1 408 ? -12.074 19.519 1.119 1.00 90.50 408 GLY A N 1
ATOM 3112 C CA . GLY A 1 408 ? -12.734 20.326 2.146 1.00 90.50 408 GLY A CA 1
ATOM 3113 C C . GLY A 1 408 ? -12.006 21.631 2.476 1.00 90.50 408 GLY A C 1
ATOM 3114 O O . GLY A 1 408 ? -10.795 21.644 2.662 1.00 90.50 408 GLY A O 1
ATOM 3115 N N . GLY A 1 409 ? -12.756 22.726 2.628 1.00 87.62 409 GLY A N 1
ATOM 3116 C CA . GLY A 1 409 ? -12.187 24.018 3.028 1.00 87.62 409 GLY A CA 1
ATOM 3117 C C . GLY A 1 409 ? -11.102 24.486 2.058 1.00 87.62 409 GLY A C 1
ATOM 3118 O O . GLY A 1 409 ? -11.282 24.376 0.844 1.00 87.62 409 GLY A O 1
ATOM 3119 N N . SER A 1 410 ? -9.982 24.966 2.593 1.00 89.06 410 SER A N 1
ATOM 3120 C CA . SER A 1 410 ? -8.810 25.392 1.818 1.00 89.06 410 SER A CA 1
ATOM 3121 C C . SER A 1 410 ? -7.908 24.227 1.391 1.00 89.06 410 SER A C 1
ATOM 3123 O O . SER A 1 410 ? -6.953 24.454 0.656 1.00 89.06 410 SER A O 1
ATOM 3125 N N . ASN A 1 411 ? -8.199 22.979 1.796 1.00 91.44 411 ASN A N 1
ATOM 3126 C CA . ASN A 1 411 ? -7.331 21.831 1.498 1.00 91.44 411 ASN A CA 1
ATOM 3127 C C . ASN A 1 411 ? -7.137 21.638 -0.011 1.00 91.44 411 ASN A C 1
ATOM 3129 O O . ASN A 1 411 ? -6.021 21.377 -0.439 1.00 91.44 411 ASN A O 1
ATOM 3133 N N . ALA A 1 412 ? -8.181 21.838 -0.824 1.00 92.12 412 ALA A N 1
ATOM 3134 C CA . ALA A 1 412 ? -8.066 21.692 -2.277 1.00 92.12 412 ALA A CA 1
ATOM 3135 C C . ALA A 1 412 ? -7.123 22.733 -2.899 1.00 92.12 412 ALA A C 1
ATOM 3137 O O . ALA A 1 412 ? -6.386 22.408 -3.823 1.00 92.12 412 ALA A O 1
ATOM 3138 N N . ASP A 1 413 ? -7.124 23.970 -2.385 1.00 87.81 413 ASP A N 1
ATOM 3139 C CA . ASP A 1 413 ? -6.213 25.017 -2.863 1.00 87.81 413 ASP A CA 1
ATOM 3140 C C . ASP A 1 413 ? -4.768 24.659 -2.521 1.00 87.81 413 ASP A C 1
ATOM 3142 O O . ASP A 1 413 ? -3.875 24.815 -3.349 1.00 87.81 413 ASP A O 1
ATOM 3146 N N . ILE A 1 414 ? -4.553 24.131 -1.315 1.00 83.88 414 ILE A N 1
ATOM 3147 C CA . ILE A 1 414 ? -3.225 23.755 -0.840 1.00 83.88 414 ILE A CA 1
ATOM 3148 C C . ILE A 1 414 ? -2.707 22.537 -1.601 1.00 83.88 414 ILE A C 1
ATOM 3150 O O . ILE A 1 414 ? -1.578 22.550 -2.074 1.00 83.88 414 ILE A O 1
ATOM 3154 N N . PHE A 1 415 ? -3.526 21.500 -1.774 1.00 86.12 415 PHE A N 1
ATOM 3155 C CA . PHE A 1 415 ? -3.117 20.316 -2.522 1.00 86.12 415 PHE A CA 1
ATOM 3156 C C . PHE A 1 415 ? -2.873 20.612 -3.998 1.00 86.12 415 PHE A C 1
ATOM 3158 O O . PHE A 1 415 ? -1.917 20.082 -4.551 1.00 86.12 415 PHE A O 1
ATOM 3165 N N . ALA A 1 416 ? -3.645 21.504 -4.620 1.00 83.25 416 ALA A N 1
ATOM 3166 C CA . ALA A 1 416 ? -3.324 21.976 -5.964 1.00 83.25 416 ALA A CA 1
ATOM 3167 C C . ALA A 1 416 ? -2.010 22.780 -5.994 1.00 83.25 416 ALA A C 1
ATOM 3169 O O . ALA A 1 416 ? -1.212 22.614 -6.908 1.00 83.25 416 ALA A O 1
ATOM 3170 N N . ALA A 1 417 ? -1.746 23.621 -4.987 1.00 75.81 417 ALA A N 1
ATOM 3171 C CA . ALA A 1 417 ? -0.493 24.376 -4.893 1.00 75.81 417 ALA A CA 1
ATOM 3172 C C . ALA A 1 417 ? 0.741 23.486 -4.645 1.00 75.81 417 ALA A C 1
ATOM 3174 O O . ALA A 1 417 ? 1.847 23.861 -5.026 1.00 75.81 417 ALA A O 1
ATOM 3175 N N . LEU A 1 418 ? 0.549 22.319 -4.022 1.00 74.06 418 LEU A N 1
ATOM 3176 C CA . LEU A 1 418 ? 1.576 21.295 -3.796 1.00 74.06 418 LEU A CA 1
ATOM 3177 C C . LEU A 1 418 ? 1.684 20.275 -4.941 1.00 74.06 418 LEU A C 1
ATOM 3179 O O . LEU A 1 418 ? 2.435 19.311 -4.805 1.00 74.06 418 LEU A O 1
ATOM 3183 N N . ASP A 1 419 ? 0.940 20.464 -6.036 1.00 73.06 419 ASP A N 1
ATOM 3184 C CA . ASP A 1 419 ? 0.906 19.546 -7.185 1.00 73.06 419 ASP A CA 1
ATOM 3185 C C . ASP A 1 419 ? 0.442 18.119 -6.809 1.00 73.06 419 ASP A C 1
ATOM 3187 O O . ASP A 1 419 ? 0.863 17.116 -7.376 1.00 73.06 419 ASP A O 1
ATOM 3191 N N . PHE A 1 420 ? -0.434 18.010 -5.802 1.00 76.25 420 PHE A N 1
ATOM 3192 C CA . PHE A 1 420 ? -1.078 16.755 -5.380 1.00 76.25 420 PHE A CA 1
ATOM 3193 C C . PHE A 1 420 ? -2.424 16.506 -6.058 1.00 76.25 420 PHE A C 1
ATOM 3195 O O . PHE A 1 420 ? -3.051 15.473 -5.818 1.00 76.25 420 PHE A O 1
ATOM 3202 N N . LEU A 1 421 ? -2.887 17.452 -6.874 1.00 81.38 421 LEU A N 1
ATOM 3203 C CA . LEU A 1 421 ? -4.115 17.347 -7.646 1.00 81.38 421 LEU A CA 1
ATOM 3204 C C . LEU A 1 421 ? -3.849 17.792 -9.083 1.00 81.38 421 LEU A C 1
ATOM 3206 O O . LEU A 1 421 ? -3.548 18.957 -9.318 1.00 81.38 421 LEU A O 1
ATOM 3210 N N . ASP A 1 422 ? -4.114 16.904 -10.039 1.00 84.06 422 ASP A N 1
ATOM 3211 C CA . ASP A 1 422 ? -4.194 17.239 -11.470 1.00 84.06 422 ASP A CA 1
ATOM 3212 C C . ASP A 1 422 ? -5.501 17.988 -11.835 1.00 84.06 422 ASP A C 1
ATOM 3214 O O . ASP A 1 422 ? -5.784 18.284 -12.997 1.00 84.06 422 ASP A O 1
ATOM 3218 N N . LEU A 1 423 ? -6.325 18.307 -10.829 1.00 90.75 423 LEU A N 1
ATOM 3219 C CA . LEU A 1 423 ? -7.556 19.089 -10.936 1.00 90.75 423 LEU A CA 1
ATOM 3220 C C . LEU A 1 423 ? -7.363 20.468 -10.309 1.00 90.75 423 LEU A C 1
ATOM 3222 O O . LEU A 1 423 ? -6.730 20.602 -9.260 1.00 90.75 423 LEU A O 1
ATOM 3226 N N . THR A 1 424 ? -8.010 21.493 -10.871 1.00 94.31 424 THR A N 1
ATOM 3227 C CA . THR A 1 424 ? -8.102 22.779 -10.167 1.00 94.31 424 THR A CA 1
ATOM 3228 C C . THR A 1 424 ? -8.874 22.617 -8.849 1.00 94.31 424 THR A C 1
ATOM 3230 O O . THR A 1 424 ? -9.730 21.731 -8.735 1.00 94.31 424 THR A O 1
ATOM 3233 N N . PRO A 1 425 ? -8.660 23.491 -7.849 1.00 93.94 425 PRO A N 1
ATOM 3234 C CA . PRO A 1 425 ? -9.374 23.400 -6.575 1.00 93.94 425 PRO A CA 1
ATOM 3235 C C . PRO A 1 425 ? -10.904 23.398 -6.718 1.00 93.94 425 PRO A C 1
ATOM 3237 O O . PRO A 1 425 ? -11.604 22.666 -6.016 1.00 93.94 425 PRO A O 1
ATOM 3240 N N . ASP A 1 426 ? -11.442 24.184 -7.654 1.00 94.56 426 ASP A N 1
ATOM 3241 C CA . ASP A 1 426 ? -12.882 24.246 -7.929 1.00 94.56 426 ASP A CA 1
ATOM 3242 C C . ASP A 1 426 ? -13.402 22.973 -8.612 1.00 94.56 426 ASP A C 1
ATOM 3244 O O . ASP A 1 426 ? -14.497 22.490 -8.300 1.00 94.56 426 ASP A O 1
ATOM 3248 N N . GLU A 1 427 ? -12.618 22.381 -9.514 1.00 95.31 427 GLU A N 1
ATOM 3249 C CA . GLU A 1 427 ? -12.940 21.081 -10.107 1.00 95.31 427 GLU A CA 1
ATOM 3250 C C . GLU A 1 427 ? -12.939 19.987 -9.043 1.00 95.31 427 GLU A C 1
ATOM 3252 O O . GLU A 1 427 ? -13.923 19.257 -8.939 1.00 95.31 427 GLU A O 1
ATOM 3257 N N . ALA A 1 428 ? -11.903 19.932 -8.201 1.00 95.06 428 ALA A N 1
ATOM 3258 C CA . ALA A 1 428 ? -11.794 18.980 -7.102 1.00 95.06 428 ALA A CA 1
ATOM 3259 C C . ALA A 1 428 ? -13.004 19.060 -6.159 1.00 95.06 428 ALA A C 1
ATOM 3261 O O . ALA A 1 428 ? -13.597 18.034 -5.840 1.00 95.06 428 ALA A O 1
ATOM 3262 N N . ARG A 1 429 ? -13.435 20.273 -5.778 1.00 95.38 429 ARG A N 1
ATOM 3263 C CA . ARG A 1 429 ? -14.610 20.512 -4.914 1.00 95.38 429 ARG A CA 1
ATOM 3264 C C . ARG A 1 429 ? -15.955 20.200 -5.561 1.00 95.38 429 ARG A C 1
ATOM 3266 O O . ARG A 1 429 ? -16.949 20.040 -4.842 1.00 95.38 429 ARG A O 1
ATOM 3273 N N . SER A 1 430 ? -16.018 20.176 -6.889 1.00 95.00 430 SER A N 1
ATOM 3274 C CA . SER A 1 430 ? -17.251 19.955 -7.651 1.00 95.00 430 SER A CA 1
ATOM 3275 C C . SER A 1 430 ? -17.410 18.520 -8.152 1.00 95.00 430 SER A C 1
ATOM 3277 O O . SER A 1 430 ? -18.400 18.225 -8.825 1.00 95.00 430 SER A O 1
ATOM 3279 N N . VAL A 1 431 ? -16.497 17.610 -7.800 1.00 95.88 431 VAL A N 1
ATOM 3280 C CA . VAL A 1 431 ? -16.650 16.185 -8.112 1.00 95.88 431 VAL A CA 1
ATOM 3281 C C . VAL A 1 431 ? -17.869 15.608 -7.387 1.00 95.88 431 VAL A C 1
ATOM 3283 O O . VAL A 1 431 ? -18.179 15.931 -6.235 1.00 95.88 431 VAL A O 1
ATOM 3286 N N . THR A 1 432 ? -18.576 14.721 -8.071 1.00 93.88 432 THR A N 1
ATOM 3287 C CA . THR A 1 432 ? -19.749 13.982 -7.607 1.00 93.88 432 THR A CA 1
ATOM 3288 C C . THR A 1 432 ? -19.570 12.494 -7.886 1.00 93.88 432 THR A C 1
ATOM 3290 O O . THR A 1 432 ? -18.726 12.087 -8.678 1.00 93.88 432 THR A O 1
ATOM 3293 N N . LEU A 1 433 ? -20.448 11.659 -7.335 1.00 90.56 433 LEU A N 1
ATOM 3294 C CA . LEU A 1 433 ? -20.465 10.233 -7.671 1.00 90.56 433 LEU A CA 1
ATOM 3295 C C . LEU A 1 433 ? -20.812 9.948 -9.147 1.00 90.56 433 LEU A C 1
ATOM 3297 O O . LEU A 1 433 ? -20.535 8.858 -9.633 1.00 90.56 433 LEU A O 1
ATOM 3301 N N . ASN A 1 434 ? -21.376 10.906 -9.896 1.00 89.81 434 ASN A N 1
ATOM 3302 C CA . ASN A 1 434 ? -21.573 10.730 -11.342 1.00 89.81 434 ASN A CA 1
ATOM 3303 C C . ASN A 1 434 ? -20.244 10.732 -12.110 1.00 89.81 434 ASN A C 1
ATOM 3305 O O . ASN A 1 434 ? -20.179 10.191 -13.213 1.00 89.81 434 ASN A O 1
ATOM 3309 N N . ASP A 1 435 ? -19.182 11.297 -11.532 1.00 92.62 435 ASP A N 1
ATOM 3310 C CA . ASP A 1 435 ? -17.862 11.338 -12.153 1.00 92.62 435 ASP A CA 1
ATOM 3311 C C . ASP A 1 435 ? -17.172 9.961 -12.185 1.00 92.62 435 ASP A C 1
ATOM 3313 O O . ASP A 1 435 ? -16.156 9.816 -12.858 1.00 92.62 435 ASP A O 1
ATOM 3317 N N . PHE A 1 436 ? -17.764 8.905 -11.602 1.00 88.94 436 PHE A N 1
ATOM 3318 C CA . PHE A 1 436 ? -17.379 7.521 -11.927 1.00 88.94 436 PHE A CA 1
ATOM 3319 C C . PHE A 1 436 ? -17.477 7.206 -13.423 1.00 88.94 436 PHE A C 1
ATOM 3321 O O . PHE A 1 436 ? -16.759 6.340 -13.919 1.00 88.94 436 PHE A O 1
ATOM 3328 N N . PHE A 1 437 ? -18.355 7.908 -14.140 1.00 87.56 437 PHE A N 1
ATOM 3329 C CA . PHE A 1 437 ? -18.562 7.757 -15.579 1.00 87.56 437 PHE A CA 1
ATOM 3330 C C . PHE A 1 437 ? -17.842 8.832 -16.406 1.00 87.56 437 PHE A C 1
ATOM 3332 O O . PHE A 1 437 ? -18.073 8.936 -17.607 1.00 87.56 437 PHE A O 1
ATOM 3339 N N . SER A 1 438 ? -17.010 9.659 -15.769 1.00 90.44 438 SER A N 1
ATOM 3340 C CA . SER A 1 438 ? -16.151 10.629 -16.449 1.00 90.44 438 SER A CA 1
ATOM 3341 C C . SER A 1 438 ? -15.104 9.908 -17.300 1.00 90.44 438 SER A C 1
ATOM 3343 O O . SER A 1 438 ? -14.618 8.860 -16.894 1.00 90.44 438 SER A O 1
ATOM 3345 N N . ASP A 1 439 ? -14.682 10.493 -18.421 1.00 89.44 439 ASP A N 1
ATOM 3346 C CA . ASP A 1 439 ? -13.507 10.018 -19.174 1.00 89.44 439 ASP A CA 1
ATOM 3347 C C . ASP A 1 439 ? -12.176 10.488 -18.545 1.00 89.44 439 ASP A C 1
ATOM 3349 O O . ASP A 1 439 ? -11.100 10.061 -18.960 1.00 89.44 439 ASP A O 1
ATOM 3353 N N . ASN A 1 440 ? -12.237 11.387 -17.555 1.00 91.00 440 ASN A N 1
ATOM 3354 C CA . ASN A 1 440 ? -11.076 11.887 -16.819 1.00 91.00 440 ASN A CA 1
ATOM 3355 C C . ASN A 1 440 ? -10.812 11.002 -15.571 1.00 91.00 440 ASN A C 1
ATOM 3357 O O . ASN A 1 440 ? -11.678 10.969 -14.685 1.00 91.00 440 ASN A O 1
ATOM 3361 N N . PRO A 1 441 ? -9.643 10.329 -15.477 1.00 86.56 441 PRO A N 1
ATOM 3362 C CA . PRO A 1 441 ? -9.297 9.429 -14.372 1.00 86.56 441 PRO A CA 1
ATOM 3363 C C . PRO A 1 441 ? -9.129 10.136 -13.018 1.00 86.56 441 PRO A C 1
ATOM 3365 O O . PRO A 1 441 ? -9.459 9.548 -11.991 1.00 86.56 441 PRO A O 1
ATOM 3368 N N . ASP A 1 442 ? -8.713 11.399 -12.992 1.00 88.81 442 ASP A N 1
ATOM 3369 C CA . ASP A 1 442 ? -8.541 12.179 -11.758 1.00 88.81 442 ASP A CA 1
ATOM 3370 C C . ASP A 1 442 ? -9.901 12.473 -11.118 1.00 88.81 442 ASP A C 1
ATOM 3372 O O . ASP A 1 442 ? -10.093 12.339 -9.907 1.00 88.81 442 ASP A O 1
ATOM 3376 N N . ARG A 1 443 ? -10.915 12.767 -11.946 1.00 93.56 443 ARG A N 1
ATOM 3377 C CA . ARG A 1 443 ? -12.304 12.906 -11.474 1.00 93.56 443 ARG A CA 1
ATOM 3378 C C . ARG A 1 443 ? -12.878 11.572 -10.997 1.00 93.56 443 ARG A C 1
ATOM 3380 O O . ARG A 1 443 ? -13.582 11.552 -9.988 1.00 93.56 443 ARG A O 1
ATOM 3387 N N . GLN A 1 444 ? -12.558 10.464 -11.673 1.00 91.06 444 GLN A N 1
ATOM 3388 C CA . GLN A 1 444 ? -12.949 9.120 -11.223 1.00 91.06 444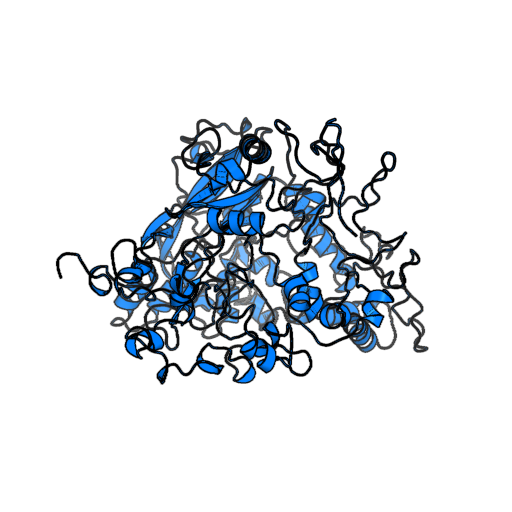 GLN A CA 1
ATOM 3389 C C . GLN A 1 444 ? -12.318 8.781 -9.862 1.00 91.06 444 GLN A C 1
ATOM 3391 O O . GLN A 1 444 ? -13.004 8.255 -8.984 1.00 91.06 444 GLN A O 1
ATOM 3396 N N . ALA A 1 445 ? -11.037 9.109 -9.660 1.00 88.81 445 ALA A N 1
ATOM 3397 C CA . ALA A 1 445 ? -10.330 8.900 -8.399 1.00 88.81 445 ALA A CA 1
ATOM 3398 C C . ALA A 1 445 ? -10.958 9.720 -7.261 1.00 88.81 445 ALA A C 1
ATOM 3400 O O . ALA A 1 445 ? -11.288 9.163 -6.212 1.00 88.81 445 ALA A O 1
ATOM 3401 N N . MET A 1 446 ? -11.232 11.007 -7.496 1.00 92.19 446 MET A N 1
ATOM 3402 C CA . MET A 1 446 ? -11.912 11.869 -6.524 1.00 92.19 446 MET A CA 1
ATOM 3403 C C . MET A 1 446 ? -13.340 11.401 -6.207 1.00 92.19 446 MET A C 1
ATOM 3405 O O . MET A 1 446 ? -13.774 11.492 -5.057 1.00 92.19 446 MET A O 1
ATOM 3409 N N . ALA A 1 447 ? -14.073 10.855 -7.185 1.00 92.62 447 ALA A N 1
ATOM 3410 C CA . ALA A 1 447 ? -15.387 10.251 -6.951 1.00 92.62 447 ALA A CA 1
ATOM 3411 C C . ALA A 1 447 ? -15.281 9.001 -6.064 1.00 92.62 447 ALA A C 1
ATOM 3413 O O . ALA A 1 447 ? -16.084 8.817 -5.148 1.00 92.62 447 ALA A O 1
ATOM 3414 N N . LEU A 1 448 ? -14.254 8.173 -6.276 1.00 90.94 448 LEU A N 1
ATOM 3415 C CA . LEU A 1 448 ? -13.985 6.987 -5.461 1.00 90.94 448 LEU A CA 1
ATOM 3416 C C . LEU A 1 448 ? -13.652 7.356 -4.009 1.00 90.94 448 LEU A C 1
ATOM 3418 O O . LEU A 1 448 ? -14.115 6.700 -3.077 1.00 90.94 448 LEU A O 1
ATOM 3422 N N . MET A 1 449 ? -12.930 8.458 -3.800 1.00 91.62 449 MET A N 1
ATOM 3423 C CA . MET A 1 449 ? -12.606 8.966 -2.466 1.00 91.62 449 MET A CA 1
ATOM 3424 C C . MET A 1 449 ? -13.821 9.475 -1.679 1.00 91.62 449 MET A C 1
ATOM 3426 O O . MET A 1 449 ? -13.732 9.564 -0.457 1.00 91.62 449 MET A O 1
ATOM 3430 N N . GLN A 1 450 ? -14.956 9.787 -2.321 1.00 92.56 450 GLN A N 1
ATOM 3431 C CA . GLN A 1 450 ? -16.189 10.191 -1.614 1.00 92.56 450 GLN A CA 1
ATOM 3432 C C . GLN A 1 450 ? -16.846 9.041 -0.853 1.00 92.56 450 GLN A C 1
ATOM 3434 O O . GLN A 1 450 ? -17.592 9.273 0.100 1.00 92.56 450 GLN A O 1
ATOM 3439 N N . ILE A 1 451 ? -16.577 7.811 -1.282 1.00 89.44 451 ILE A N 1
ATOM 3440 C CA . ILE A 1 451 ? -17.194 6.592 -0.753 1.00 89.44 451 ILE A CA 1
ATOM 3441 C C . ILE A 1 451 ? -16.183 5.719 -0.013 1.00 89.44 451 ILE A C 1
ATOM 3443 O O . ILE A 1 451 ? -16.463 4.572 0.313 1.00 89.44 451 ILE A O 1
ATOM 3447 N N . PHE A 1 452 ? -15.004 6.264 0.276 1.00 90.75 452 PHE A N 1
ATOM 3448 C CA . PHE A 1 452 ? -13.973 5.584 1.039 1.00 90.75 452 PHE A CA 1
ATOM 3449 C C . PHE A 1 452 ? -13.725 6.332 2.355 1.00 90.75 452 PHE A C 1
ATOM 3451 O O . PHE A 1 452 ? -13.577 7.561 2.322 1.00 90.75 452 PHE A O 1
ATOM 3458 N N . PRO A 1 453 ? -13.710 5.640 3.512 1.00 91.50 453 PRO A N 1
ATOM 3459 C CA . PRO A 1 453 ? -13.478 6.280 4.803 1.00 91.50 453 PRO A CA 1
ATOM 3460 C C . PRO A 1 453 ? -12.105 6.949 4.839 1.00 91.50 453 PRO A C 1
ATOM 3462 O O . PRO A 1 453 ? -11.157 6.462 4.219 1.00 91.50 453 PRO A O 1
ATOM 3465 N N . ASN A 1 454 ? -11.986 8.066 5.561 1.00 92.06 454 ASN A N 1
ATOM 3466 C CA . ASN A 1 454 ? -10.713 8.769 5.647 1.00 92.06 454 ASN A CA 1
ATOM 3467 C C . ASN A 1 454 ? -9.641 7.886 6.304 1.00 92.06 454 ASN A C 1
ATOM 3469 O O . ASN A 1 454 ? -9.847 7.369 7.405 1.00 92.06 454 ASN A O 1
ATOM 3473 N N . MET A 1 455 ? -8.501 7.729 5.628 1.00 88.75 455 MET A N 1
ATOM 3474 C CA . MET A 1 455 ? -7.319 7.078 6.191 1.00 88.75 455 MET A CA 1
ATOM 3475 C C . MET A 1 455 ? -6.673 8.001 7.216 1.00 88.75 455 MET A C 1
ATOM 3477 O O . MET A 1 455 ? -6.491 9.192 6.960 1.00 88.75 455 MET A O 1
ATOM 3481 N N . LEU A 1 456 ? -6.308 7.452 8.370 1.00 85.06 456 LEU A N 1
ATOM 3482 C CA . LEU A 1 456 ? -5.748 8.239 9.458 1.00 85.06 456 LEU A CA 1
ATOM 3483 C C . LEU A 1 456 ? -4.239 8.057 9.548 1.00 85.06 456 LEU A C 1
ATOM 3485 O O . LEU A 1 456 ? -3.728 6.950 9.718 1.00 85.06 456 LEU A O 1
ATOM 3489 N N . LEU A 1 457 ? -3.535 9.183 9.485 1.00 75.56 457 LEU A N 1
ATOM 3490 C CA . LEU A 1 457 ? -2.127 9.256 9.835 1.00 75.56 457 LEU A CA 1
ATOM 3491 C C . LEU A 1 457 ? -1.991 9.173 11.360 1.00 75.56 457 LEU A C 1
ATOM 3493 O O . LEU A 1 457 ? -2.585 9.973 12.083 1.00 75.56 457 LEU A O 1
ATOM 3497 N N . PHE A 1 458 ? -1.185 8.233 11.847 1.00 76.38 458 PHE A N 1
ATOM 3498 C CA . PHE A 1 458 ? -0.829 8.138 13.259 1.00 76.38 458 PHE A CA 1
ATOM 3499 C C . PHE A 1 458 ? 0.627 8.532 13.476 1.00 76.38 458 PHE A C 1
ATOM 3501 O O . PHE A 1 458 ? 1.528 8.188 12.710 1.00 76.38 458 PHE A O 1
ATOM 3508 N N . GLU A 1 459 ? 0.854 9.261 14.558 1.00 74.19 459 GLU A N 1
ATOM 3509 C CA . GLU A 1 459 ? 2.179 9.683 14.967 1.00 74.19 459 GLU A CA 1
ATOM 3510 C C . GLU A 1 459 ? 2.864 8.531 15.723 1.00 74.19 459 GLU A C 1
ATOM 3512 O O . GLU A 1 459 ? 2.428 8.124 16.802 1.00 74.19 459 GLU A O 1
ATOM 3517 N N . LYS A 1 460 ? 3.904 7.948 15.111 1.00 68.50 460 LYS A N 1
ATOM 3518 C CA . LYS A 1 460 ? 4.547 6.713 15.593 1.00 68.50 460 LYS A CA 1
ATOM 3519 C C . LYS A 1 460 ? 5.133 6.838 17.002 1.00 68.50 460 LYS A C 1
ATOM 3521 O O . LYS A 1 460 ? 5.043 5.876 17.756 1.00 68.50 460 LYS A O 1
ATOM 3526 N N . THR A 1 461 ? 5.679 8.000 17.367 1.00 67.62 461 THR A N 1
ATOM 3527 C CA . THR A 1 461 ? 6.207 8.266 18.718 1.00 67.62 461 THR A CA 1
ATOM 3528 C C . THR A 1 461 ? 5.130 8.083 19.774 1.00 67.62 461 THR A C 1
ATOM 3530 O O . THR A 1 461 ? 5.298 7.336 20.734 1.00 67.62 461 THR A O 1
ATOM 3533 N N . THR A 1 462 ? 4.002 8.759 19.578 1.00 74.06 462 THR A N 1
ATOM 3534 C CA . THR A 1 462 ? 2.850 8.729 20.473 1.00 74.06 462 THR A CA 1
ATOM 3535 C C . THR A 1 462 ? 2.261 7.326 20.507 1.00 74.06 462 THR A C 1
ATOM 3537 O O . THR A 1 462 ? 1.791 6.880 21.550 1.00 74.06 462 THR A O 1
ATOM 3540 N N . TYR A 1 463 ? 2.318 6.610 19.382 1.00 76.44 463 TYR A N 1
ATOM 3541 C CA . TYR A 1 463 ? 1.917 5.213 19.319 1.00 76.44 463 TYR A CA 1
ATOM 3542 C C . TYR A 1 463 ? 2.879 4.284 20.080 1.00 76.44 463 TYR A C 1
ATOM 3544 O O . TYR A 1 463 ? 2.437 3.312 20.683 1.00 76.44 463 TYR A O 1
ATOM 3552 N N . GLY A 1 464 ? 4.179 4.591 20.105 1.00 65.69 464 GLY A N 1
ATOM 3553 C CA . GLY A 1 464 ? 5.185 3.918 20.930 1.00 65.69 464 GLY A CA 1
ATOM 3554 C C . GLY A 1 464 ? 5.616 2.530 20.443 1.00 65.69 464 GLY A C 1
ATOM 3555 O O . GLY A 1 464 ? 6.240 1.795 21.216 1.00 65.69 464 GLY A O 1
ATOM 3556 N N . TYR A 1 465 ? 5.282 2.158 19.198 1.00 61.88 465 TYR A N 1
ATOM 3557 C CA . TYR A 1 465 ? 5.561 0.830 18.646 1.00 61.88 465 TYR A CA 1
ATOM 3558 C C . TYR A 1 465 ? 5.793 0.826 17.135 1.00 61.88 465 TYR A C 1
ATOM 3560 O O . TYR A 1 465 ? 4.945 1.278 16.363 1.00 61.88 465 TYR A O 1
ATOM 3568 N N . VAL A 1 466 ? 6.921 0.252 16.709 1.00 53.28 466 VAL A N 1
ATOM 3569 C CA . VAL A 1 466 ? 7.263 0.071 15.294 1.00 53.28 466 VAL A CA 1
ATOM 3570 C C . VAL A 1 466 ? 7.893 -1.308 15.105 1.00 53.28 466 VAL A C 1
ATOM 3572 O O . VAL A 1 466 ? 8.931 -1.603 15.686 1.00 53.28 466 VAL A O 1
ATOM 3575 N N . ARG A 1 467 ? 7.286 -2.163 14.265 1.00 49.78 467 ARG A N 1
ATOM 3576 C CA . ARG A 1 467 ? 7.896 -3.428 13.786 1.00 49.78 467 ARG A CA 1
ATOM 3577 C C . ARG A 1 467 ? 8.404 -4.349 14.916 1.00 49.78 467 ARG A C 1
ATOM 3579 O O . ARG A 1 467 ? 9.501 -4.882 14.839 1.00 49.78 467 ARG A O 1
ATOM 3586 N N . TYR A 1 468 ? 7.577 -4.544 15.943 1.00 51.59 468 TYR A N 1
ATOM 3587 C CA . TYR A 1 468 ? 7.864 -5.320 17.161 1.00 51.59 468 TYR A CA 1
ATOM 3588 C C . TYR A 1 468 ? 8.780 -4.688 18.210 1.00 51.59 468 TYR A C 1
ATOM 3590 O O . TYR A 1 468 ? 8.994 -5.293 19.262 1.00 51.59 468 TYR A O 1
ATOM 3598 N N . ILE A 1 469 ? 9.238 -3.461 17.983 1.00 52.62 469 ILE A N 1
ATOM 3599 C CA . ILE A 1 469 ? 10.116 -2.744 18.900 1.00 52.62 469 ILE A CA 1
ATOM 3600 C C . ILE A 1 469 ? 9.320 -1.628 19.583 1.00 52.62 469 ILE A C 1
ATOM 3602 O O . ILE A 1 469 ? 8.664 -0.816 18.928 1.00 52.62 469 ILE A O 1
ATOM 3606 N N . VAL A 1 470 ? 9.346 -1.613 20.915 1.00 58.75 470 VAL A N 1
ATOM 3607 C CA . VAL A 1 470 ? 8.845 -0.516 21.751 1.00 58.75 470 VAL A CA 1
ATOM 3608 C C . VAL A 1 470 ? 9.982 0.443 22.060 1.00 58.75 470 VAL A C 1
ATOM 3610 O O . VAL A 1 470 ? 11.137 0.030 22.143 1.00 58.75 470 VAL A O 1
ATOM 3613 N N . GLY A 1 471 ? 9.675 1.718 22.292 1.00 55.69 471 GLY A N 1
ATOM 3614 C CA . GLY A 1 471 ? 10.694 2.653 22.771 1.00 55.69 471 GLY A CA 1
ATOM 3615 C C . GLY A 1 471 ? 11.398 2.109 24.026 1.00 55.69 471 GLY A C 1
ATOM 3616 O O . GLY A 1 471 ? 10.743 1.588 24.928 1.00 55.69 471 GLY A O 1
ATOM 3617 N N . ALA A 1 472 ? 12.725 2.240 24.110 1.00 52.59 472 ALA A N 1
ATOM 3618 C CA . ALA A 1 472 ? 13.529 1.644 25.187 1.00 52.59 472 ALA A CA 1
ATOM 3619 C C . ALA A 1 472 ? 13.122 2.089 26.612 1.00 52.59 472 ALA A C 1
ATOM 3621 O O . ALA A 1 472 ? 13.390 1.381 27.578 1.00 52.59 472 ALA A O 1
ATOM 3622 N N . ASN A 1 473 ? 12.445 3.237 26.750 1.00 56.00 473 ASN A N 1
ATOM 3623 C CA . ASN A 1 473 ? 11.965 3.759 28.039 1.00 56.00 473 ASN A CA 1
ATOM 3624 C C . ASN A 1 473 ? 10.515 3.378 28.358 1.00 56.00 473 ASN A C 1
ATOM 3626 O O . ASN A 1 473 ? 9.948 3.888 29.326 1.00 56.00 473 ASN A O 1
ATOM 3630 N N . GLN A 1 474 ? 9.884 2.543 27.532 1.00 64.25 474 GLN A N 1
ATOM 3631 C CA . GLN A 1 474 ? 8.516 2.127 27.788 1.00 64.25 474 GLN A CA 1
ATOM 3632 C C . GLN A 1 474 ? 8.473 1.151 28.975 1.00 64.25 474 GLN A C 1
ATOM 3634 O O . GLN A 1 474 ? 9.340 0.281 29.083 1.00 64.25 474 GLN A O 1
ATOM 3639 N N . PRO A 1 475 ? 7.454 1.227 29.853 1.00 69.69 475 PRO A N 1
ATOM 3640 C CA . PRO A 1 475 ? 7.357 0.375 31.045 1.00 69.69 475 PRO A CA 1
ATOM 3641 C C . PRO A 1 475 ? 7.372 -1.136 30.767 1.00 69.69 475 PRO A C 1
ATOM 3643 O O . PRO A 1 475 ? 7.657 -1.925 31.664 1.00 69.69 475 PRO A O 1
ATOM 3646 N N . TRP A 1 476 ? 7.033 -1.535 29.542 1.00 72.31 476 TRP A N 1
ATOM 3647 C CA . TRP A 1 476 ? 6.925 -2.924 29.095 1.00 72.31 476 TRP A CA 1
ATOM 3648 C C . TRP A 1 476 ? 8.127 -3.399 28.257 1.00 72.31 476 TRP A C 1
ATOM 3650 O O . TRP A 1 476 ? 8.121 -4.535 27.772 1.00 72.31 476 TRP A O 1
ATOM 3660 N N . ALA A 1 477 ? 9.165 -2.570 28.095 1.00 65.38 477 ALA A N 1
ATOM 3661 C CA . ALA A 1 477 ? 10.410 -2.972 27.452 1.00 65.38 477 ALA A CA 1
ATOM 3662 C C . ALA A 1 477 ? 11.188 -3.965 28.339 1.00 65.38 477 ALA A C 1
ATOM 3664 O O . ALA A 1 477 ? 11.428 -3.739 29.525 1.00 65.38 477 ALA A O 1
ATOM 3665 N N . ARG A 1 478 ? 11.589 -5.094 27.754 1.00 64.19 478 ARG A N 1
ATOM 3666 C CA . ARG A 1 478 ? 12.445 -6.127 28.349 1.00 64.19 478 ARG A CA 1
ATOM 3667 C C . ARG A 1 478 ? 13.885 -5.650 28.480 1.00 64.19 478 ARG A C 1
ATOM 3669 O O . ARG A 1 478 ? 14.563 -6.015 29.439 1.00 64.19 478 ARG A O 1
ATOM 3676 N N . ASP A 1 479 ? 14.362 -4.930 27.473 1.00 56.91 479 ASP A N 1
ATOM 3677 C CA . ASP A 1 479 ? 15.729 -4.450 27.357 1.00 56.91 479 ASP A CA 1
ATOM 3678 C C . ASP A 1 479 ? 15.809 -3.174 26.503 1.00 56.91 479 ASP A C 1
ATOM 3680 O O . ASP A 1 479 ? 14.826 -2.712 25.924 1.00 56.91 479 ASP A O 1
ATOM 3684 N N . GLU A 1 480 ? 17.014 -2.610 26.423 1.00 53.09 480 GLU A N 1
ATOM 3685 C CA . GLU A 1 480 ? 17.339 -1.422 25.621 1.00 53.09 480 GLU A CA 1
ATOM 3686 C C . GLU A 1 480 ? 17.112 -1.612 24.112 1.00 53.09 480 GLU A C 1
ATOM 3688 O O . GLU A 1 480 ? 17.171 -0.639 23.367 1.00 53.09 480 GLU A O 1
ATOM 3693 N N . LEU A 1 481 ? 16.890 -2.851 23.651 1.00 48.91 481 LEU A N 1
ATOM 3694 C CA . LEU A 1 481 ? 16.602 -3.163 22.249 1.00 48.91 481 LEU A CA 1
ATOM 3695 C C . LEU A 1 481 ? 15.104 -3.065 21.942 1.00 48.91 481 LEU A C 1
ATOM 3697 O O . LEU A 1 481 ? 14.703 -3.342 20.816 1.00 48.91 481 LEU A O 1
ATOM 3701 N N . GLY A 1 482 ? 14.282 -2.698 22.931 1.00 54.50 482 GLY A N 1
ATOM 3702 C CA . GLY A 1 482 ? 12.858 -2.454 22.751 1.00 54.50 482 GLY A CA 1
ATOM 3703 C C . GLY A 1 482 ? 12.033 -3.721 22.539 1.00 54.50 482 GLY A C 1
ATOM 3704 O O . GLY A 1 482 ? 10.928 -3.656 22.009 1.00 54.50 482 GLY A O 1
ATOM 3705 N N . GLN A 1 483 ? 12.523 -4.889 22.961 1.00 60.41 483 GLN A N 1
ATOM 3706 C CA . GLN A 1 483 ? 11.699 -6.100 22.971 1.00 60.41 483 GLN A CA 1
ATOM 3707 C C . GLN A 1 483 ? 10.643 -6.015 24.074 1.00 60.41 483 GLN A C 1
ATOM 3709 O O . GLN A 1 483 ? 10.946 -5.577 25.177 1.00 60.41 483 GLN A O 1
ATOM 3714 N N . ILE A 1 484 ? 9.423 -6.495 23.837 1.00 67.75 484 ILE A N 1
ATOM 3715 C CA . ILE A 1 484 ? 8.425 -6.650 24.908 1.00 67.75 484 ILE A CA 1
ATOM 3716 C C . ILE A 1 484 ? 8.765 -7.903 25.728 1.00 67.75 484 ILE A C 1
ATOM 3718 O O . ILE A 1 484 ? 9.077 -8.955 25.165 1.00 67.75 484 ILE A O 1
ATOM 3722 N N . ALA A 1 485 ? 8.731 -7.818 27.062 1.00 68.50 485 ALA A N 1
ATOM 3723 C CA . ALA A 1 485 ? 8.971 -8.999 27.895 1.00 68.50 485 ALA A CA 1
ATOM 3724 C C . ALA A 1 485 ? 7.765 -9.965 27.852 1.00 68.50 485 ALA A C 1
ATOM 3726 O O . ALA A 1 485 ? 6.625 -9.500 27.910 1.00 68.50 485 ALA A O 1
ATOM 3727 N N . PRO A 1 486 ? 7.986 -11.296 27.814 1.00 68.81 486 PRO A N 1
ATOM 3728 C CA . PRO A 1 486 ? 6.888 -12.259 27.854 1.00 68.81 486 PRO A CA 1
ATOM 3729 C C . PRO A 1 486 ? 5.993 -12.070 29.085 1.00 68.81 486 PRO A C 1
ATOM 3731 O O . PRO A 1 486 ? 6.492 -11.884 30.200 1.00 68.81 486 PRO A O 1
ATOM 3734 N N . GLY A 1 487 ? 4.681 -12.140 28.889 1.00 72.19 487 GLY A N 1
ATOM 3735 C CA . GLY A 1 487 ? 3.653 -11.989 29.913 1.00 72.19 487 GLY A CA 1
ATOM 3736 C C . GLY A 1 487 ? 3.388 -10.546 30.348 1.00 72.19 487 GLY A C 1
ATOM 3737 O O . GLY A 1 487 ? 2.652 -10.345 31.316 1.00 72.19 487 GLY A O 1
ATOM 3738 N N . GLN A 1 488 ? 3.980 -9.544 29.688 1.00 74.94 488 GLN A N 1
ATOM 3739 C CA . GLN A 1 488 ? 3.672 -8.139 29.961 1.00 74.94 488 GLN A CA 1
ATOM 3740 C C . GLN A 1 488 ? 2.335 -7.732 29.348 1.00 74.94 488 GLN A C 1
ATOM 3742 O O . GLN A 1 488 ? 2.018 -8.071 28.209 1.00 74.94 488 GLN A O 1
ATOM 3747 N N . HIS A 1 489 ? 1.575 -6.949 30.110 1.00 80.62 489 HIS A N 1
ATOM 3748 C CA . HIS A 1 489 ? 0.382 -6.269 29.616 1.00 80.62 489 HIS A CA 1
ATOM 3749 C C . HIS A 1 489 ? 0.797 -4.900 29.068 1.00 80.62 489 HIS A C 1
ATOM 3751 O O . HIS A 1 489 ? 1.425 -4.116 29.781 1.00 80.62 489 HIS A O 1
ATOM 3757 N N . PHE A 1 490 ? 0.495 -4.640 27.798 1.00 81.94 490 PHE A N 1
ATOM 3758 C CA . PHE A 1 490 ? 0.836 -3.409 27.091 1.00 81.94 490 PHE A CA 1
ATOM 3759 C C . PHE A 1 490 ? -0.372 -2.910 26.294 1.00 81.94 490 PHE A C 1
ATOM 3761 O O . PHE A 1 490 ? -1.188 -3.689 25.807 1.00 81.94 490 PHE A O 1
ATOM 3768 N N . VAL A 1 491 ? -0.496 -1.591 26.150 1.00 84.94 491 VAL A N 1
ATOM 3769 C CA . VAL A 1 491 ? -1.564 -0.975 25.356 1.00 84.94 491 VAL A CA 1
ATOM 3770 C C . VAL A 1 491 ? -1.002 0.240 24.630 1.00 84.94 491 VAL A C 1
ATOM 3772 O O . VAL A 1 491 ? -0.579 1.199 25.270 1.00 84.94 491 VAL A O 1
ATOM 3775 N N . PHE A 1 492 ? -1.026 0.210 23.298 1.00 82.69 492 PHE A N 1
ATOM 3776 C CA . PHE A 1 492 ? -0.670 1.359 22.463 1.00 82.69 492 PHE A CA 1
ATOM 3777 C C . PHE A 1 492 ? -1.895 2.226 22.154 1.00 82.69 492 PHE A C 1
ATOM 3779 O O . PHE A 1 492 ? -2.904 1.743 21.623 1.00 82.69 492 PHE A O 1
ATOM 3786 N N . ASP A 1 493 ? -1.801 3.517 22.477 1.00 86.62 493 ASP A N 1
ATOM 3787 C CA . ASP A 1 493 ? -2.906 4.466 22.352 1.00 86.62 493 ASP A CA 1
ATOM 3788 C C . ASP A 1 493 ? -3.008 5.041 20.932 1.00 86.62 493 ASP A C 1
ATOM 3790 O O . ASP A 1 493 ? -2.473 6.098 20.588 1.00 86.62 493 ASP A O 1
ATOM 3794 N N . MET A 1 494 ? -3.750 4.320 20.096 1.00 87.44 494 MET A N 1
ATOM 3795 C CA . MET A 1 494 ? -4.057 4.741 18.730 1.00 87.44 494 MET A CA 1
ATOM 3796 C C . MET A 1 494 ? -4.825 6.074 18.650 1.00 87.44 494 MET A C 1
ATOM 3798 O O . MET A 1 494 ? -4.638 6.811 17.685 1.00 87.44 494 MET A O 1
ATOM 3802 N N . LEU A 1 495 ? -5.660 6.415 19.642 1.00 91.44 495 LEU A N 1
ATOM 3803 C CA . LEU A 1 495 ? -6.431 7.664 19.636 1.00 91.44 495 LEU A CA 1
ATOM 3804 C C . LEU A 1 495 ? -5.529 8.866 19.889 1.00 91.44 495 LEU A C 1
ATOM 3806 O O . LEU A 1 495 ? -5.599 9.861 19.161 1.00 91.44 495 LEU A O 1
ATOM 3810 N N . ALA A 1 496 ? -4.657 8.760 20.892 1.00 90.12 496 ALA A N 1
ATOM 3811 C CA . ALA A 1 496 ? -3.647 9.774 21.146 1.00 90.12 496 ALA A CA 1
ATOM 3812 C C . ALA A 1 496 ? -2.749 9.965 19.916 1.00 90.12 496 ALA A C 1
ATOM 3814 O O . ALA A 1 496 ? -2.525 11.105 19.503 1.00 90.12 496 ALA A O 1
ATOM 3815 N N . ALA A 1 497 ? -2.306 8.867 19.294 1.00 85.62 497 ALA A N 1
ATOM 3816 C CA . ALA A 1 497 ? -1.432 8.893 18.125 1.00 85.62 497 ALA A CA 1
ATOM 3817 C C . ALA A 1 497 ? -2.091 9.496 16.874 1.00 85.62 497 ALA A C 1
ATOM 3819 O O . ALA A 1 497 ? -1.454 10.284 16.173 1.00 85.62 497 ALA A O 1
ATOM 3820 N N . ALA A 1 498 ? -3.359 9.180 16.599 1.00 89.00 498 ALA A N 1
ATOM 3821 C CA . ALA A 1 498 ? -4.099 9.760 15.476 1.00 89.00 498 ALA A CA 1
ATOM 3822 C C . ALA A 1 498 ? -4.302 11.275 15.654 1.00 89.00 498 ALA A C 1
ATOM 3824 O O . ALA A 1 498 ? -4.011 12.064 14.756 1.00 89.00 498 ALA A O 1
ATOM 3825 N N . ASN A 1 499 ? -4.716 11.711 16.848 1.00 90.81 499 ASN A N 1
ATOM 3826 C CA . ASN A 1 499 ? -4.866 13.137 17.142 1.00 90.81 499 ASN A CA 1
ATOM 3827 C C . ASN A 1 499 ? -3.521 13.883 17.168 1.00 90.81 499 ASN A C 1
ATOM 3829 O O . ASN A 1 499 ? -3.467 15.059 16.812 1.00 90.81 499 ASN A O 1
ATOM 3833 N N . ALA A 1 500 ? -2.429 13.228 17.572 1.00 84.25 500 ALA A N 1
ATOM 3834 C CA . ALA A 1 500 ? -1.085 13.791 17.455 1.00 84.25 500 ALA A CA 1
ATOM 3835 C C . ALA A 1 500 ? -0.678 13.990 15.986 1.00 84.25 500 ALA A C 1
ATOM 3837 O O . ALA A 1 500 ? -0.100 15.024 15.659 1.00 84.25 500 ALA A O 1
ATOM 3838 N N . GLY A 1 501 ? -1.044 13.061 15.097 1.00 82.31 501 GLY A N 1
ATOM 3839 C CA . GLY A 1 501 ? -0.859 13.207 13.651 1.00 82.31 501 GLY A CA 1
ATOM 3840 C C . GLY A 1 501 ? -1.604 14.420 13.082 1.00 82.31 501 GLY A C 1
ATOM 3841 O O . GLY A 1 501 ? -1.012 15.221 12.362 1.00 82.31 501 GLY A O 1
ATOM 3842 N N . LEU A 1 502 ? -2.869 14.615 13.473 1.00 83.88 502 LEU A N 1
ATOM 3843 C CA . LEU A 1 502 ? -3.653 15.795 13.078 1.00 83.88 502 LEU A CA 1
ATOM 3844 C C . LEU A 1 502 ? -3.038 17.107 13.584 1.00 83.88 502 LEU A C 1
ATOM 3846 O O . LEU A 1 502 ? -2.948 18.067 12.824 1.00 83.88 502 LEU A O 1
ATOM 3850 N N . ARG A 1 503 ? -2.553 17.146 14.831 1.00 82.25 503 ARG A N 1
ATOM 3851 C CA . ARG A 1 503 ? -1.852 18.328 15.364 1.00 82.25 503 ARG A CA 1
ATOM 3852 C C . ARG A 1 503 ? -0.556 18.625 14.611 1.00 82.25 503 ARG A C 1
ATOM 3854 O O . ARG A 1 503 ? -0.279 19.785 14.334 1.00 82.25 503 ARG A O 1
ATOM 3861 N N . LYS A 1 504 ? 0.207 17.598 14.214 1.00 75.25 504 LYS A N 1
ATOM 3862 C CA . LYS A 1 504 ? 1.389 17.790 13.357 1.00 75.25 504 LYS A CA 1
ATOM 3863 C C . LYS A 1 504 ? 1.019 18.403 12.004 1.00 75.25 504 LYS A C 1
ATOM 3865 O O . LYS A 1 504 ? 1.745 19.268 11.532 1.00 75.25 504 LYS A O 1
ATOM 3870 N N . LEU A 1 505 ? -0.121 18.020 11.417 1.00 75.00 505 LEU A N 1
ATOM 3871 C CA . LEU A 1 505 ? -0.628 18.674 10.203 1.00 75.00 505 LEU A CA 1
ATOM 3872 C C . LEU A 1 505 ? -0.970 20.153 10.441 1.00 75.00 505 LEU A C 1
ATOM 3874 O O . LEU A 1 505 ? -0.639 20.996 9.614 1.00 75.00 505 LEU A O 1
ATOM 3878 N N . GLN A 1 506 ? -1.568 20.490 11.586 1.00 76.38 506 GLN A N 1
ATOM 3879 C CA . GLN A 1 506 ? -1.841 21.885 11.958 1.00 76.38 506 GLN A CA 1
ATOM 3880 C C . GLN A 1 506 ? -0.567 22.717 12.154 1.00 76.38 506 GLN A C 1
ATOM 3882 O O . GLN A 1 506 ? -0.596 23.919 11.914 1.00 76.38 506 GLN A O 1
ATOM 3887 N N . GLY A 1 507 ? 0.563 22.095 12.499 1.00 67.81 507 GLY A N 1
ATOM 3888 C CA . GLY A 1 507 ? 1.868 22.767 12.520 1.00 67.81 507 GLY A CA 1
ATOM 3889 C C . GLY A 1 507 ? 2.264 23.378 11.167 1.00 67.81 507 GLY A C 1
ATOM 3890 O O . GLY A 1 507 ? 3.012 24.351 11.125 1.00 67.81 507 GLY A O 1
ATOM 3891 N N . PHE A 1 508 ? 1.709 22.884 10.053 1.00 69.19 508 PHE A N 1
ATOM 3892 C CA . PHE A 1 508 ? 1.911 23.479 8.727 1.00 69.19 508 PHE A CA 1
ATOM 3893 C C . PHE A 1 508 ? 1.010 24.686 8.443 1.00 69.19 508 PHE A C 1
ATOM 3895 O O . PHE A 1 508 ? 1.199 25.338 7.418 1.00 69.19 508 PHE A O 1
ATOM 3902 N N . ASN A 1 509 ? 0.067 25.030 9.327 1.00 74.62 509 ASN A N 1
ATOM 3903 C CA . ASN A 1 509 ? -0.866 26.131 9.094 1.00 74.62 509 ASN A CA 1
ATOM 3904 C C . ASN A 1 509 ? -0.136 27.455 8.860 1.00 74.62 509 ASN A C 1
ATOM 3906 O O . ASN A 1 509 ? -0.333 28.079 7.820 1.00 74.62 509 ASN A O 1
ATOM 3910 N N . ALA A 1 510 ? 0.736 27.856 9.789 1.00 63.59 510 ALA A N 1
ATOM 3911 C CA . ALA A 1 510 ? 1.478 29.107 9.672 1.00 63.59 510 ALA A CA 1
ATOM 3912 C C . ALA A 1 510 ? 2.397 29.131 8.430 1.00 63.59 510 ALA A C 1
ATOM 3914 O O . ALA A 1 510 ? 2.262 30.068 7.640 1.00 63.59 510 ALA A O 1
ATOM 3915 N N . PRO A 1 511 ? 3.234 28.102 8.159 1.00 54.94 511 PRO A N 1
ATOM 3916 C CA . PRO A 1 511 ? 4.009 28.024 6.916 1.00 54.94 511 PRO A CA 1
ATOM 3917 C C . PRO A 1 511 ? 3.166 28.135 5.637 1.00 54.94 511 PRO A C 1
ATOM 3919 O O . PRO A 1 511 ? 3.602 28.730 4.657 1.00 54.94 511 PRO A O 1
ATOM 3922 N N . MET A 1 512 ? 1.944 27.598 5.645 1.00 66.31 512 MET A N 1
ATOM 3923 C CA . MET A 1 512 ? 1.030 27.630 4.498 1.00 66.31 512 MET A CA 1
ATOM 3924 C C . MET A 1 512 ? 0.126 28.877 4.466 1.00 66.31 512 MET A C 1
ATOM 3926 O O . MET A 1 512 ? -0.766 28.964 3.623 1.00 66.31 512 MET A O 1
ATOM 3930 N N . GLY A 1 513 ? 0.331 29.854 5.359 1.00 66.94 513 GLY A N 1
ATOM 3931 C CA . GLY A 1 513 ? -0.478 31.079 5.424 1.00 66.94 513 GLY A CA 1
ATOM 3932 C C . GLY A 1 513 ? -1.923 30.867 5.880 1.00 66.94 513 GLY A C 1
ATOM 3933 O O . GLY A 1 513 ? -2.796 31.690 5.594 1.00 66.94 513 GLY A O 1
ATOM 3934 N N . LEU A 1 514 ? -2.196 29.763 6.571 1.00 76.06 514 LEU A N 1
ATOM 3935 C CA . LEU A 1 514 ? -3.500 29.439 7.137 1.00 76.06 514 LEU A CA 1
ATOM 3936 C C . LEU A 1 514 ? -3.627 30.005 8.560 1.00 76.06 514 LEU A C 1
ATOM 3938 O O . LEU A 1 514 ? -2.624 30.168 9.260 1.00 76.06 514 LEU A O 1
ATOM 3942 N N . PRO A 1 515 ? -4.858 30.276 9.032 1.00 82.56 515 PRO A N 1
ATOM 3943 C CA . PRO A 1 515 ? -5.098 30.570 10.441 1.00 82.56 515 PRO A CA 1
ATOM 3944 C C . PRO A 1 515 ? -4.522 29.475 11.348 1.00 82.56 515 PRO A C 1
ATOM 3946 O O . PRO A 1 515 ? -4.616 28.293 11.024 1.00 82.56 515 PRO A O 1
ATOM 3949 N N . ALA A 1 516 ? -3.963 29.848 12.502 1.00 79.06 516 ALA A N 1
ATOM 3950 C CA . ALA A 1 516 ? -3.406 28.880 13.453 1.00 79.06 516 ALA A CA 1
ATOM 3951 C C . ALA A 1 516 ? -4.447 27.833 13.898 1.00 79.06 516 ALA A C 1
ATOM 3953 O O . ALA A 1 516 ? -4.116 26.667 14.088 1.00 79.06 516 ALA A O 1
ATOM 3954 N N . ASP A 1 517 ? -5.718 28.232 13.980 1.00 85.19 517 ASP A N 1
ATOM 3955 C CA . ASP A 1 517 ? -6.865 27.386 14.313 1.00 85.19 517 ASP A CA 1
ATOM 3956 C C . ASP A 1 517 ? -7.477 26.655 13.103 1.00 85.19 517 ASP A C 1
ATOM 3958 O O . ASP A 1 517 ? -8.551 26.065 13.219 1.00 85.19 517 ASP A O 1
ATOM 3962 N N . TYR A 1 518 ? -6.819 26.662 11.939 1.00 87.38 518 TYR A N 1
ATOM 3963 C CA . TYR A 1 518 ? -7.285 25.912 10.780 1.00 87.38 518 TYR A CA 1
ATOM 3964 C C . TYR A 1 518 ? -7.236 24.401 11.048 1.00 87.38 518 TYR A C 1
ATOM 3966 O O . TYR A 1 518 ? -6.183 23.807 11.296 1.00 87.38 518 TYR A O 1
ATOM 3974 N N . GLU A 1 519 ? -8.395 23.752 10.983 1.00 89.06 519 GLU A N 1
ATOM 3975 C CA . GLU A 1 519 ? -8.518 22.305 11.128 1.00 89.06 519 GLU A CA 1
ATOM 3976 C C . GLU A 1 519 ? -8.555 21.631 9.751 1.00 89.06 519 GLU A C 1
ATOM 3978 O O . GLU A 1 519 ? -9.581 21.626 9.064 1.00 89.06 519 GLU A O 1
ATOM 3983 N N . TRP A 1 520 ? -7.443 20.995 9.369 1.00 87.81 520 TRP A N 1
ATOM 3984 C CA . TRP A 1 520 ? -7.352 20.167 8.158 1.00 87.81 520 TRP A CA 1
ATOM 3985 C C . TRP A 1 520 ? -8.414 19.067 8.124 1.00 87.81 520 TRP A C 1
ATOM 3987 O O . TRP A 1 520 ? -8.974 18.751 7.069 1.00 87.81 520 TRP A O 1
ATOM 3997 N N . TYR A 1 521 ? -8.697 18.491 9.292 1.00 91.50 521 TYR A N 1
ATOM 3998 C CA . TYR A 1 521 ? -9.676 17.436 9.488 1.00 91.50 521 TYR A CA 1
ATOM 3999 C C . TYR A 1 521 ? -10.168 17.430 10.950 1.00 91.50 521 TYR A C 1
ATOM 4001 O O . TYR A 1 521 ? -9.365 17.729 11.836 1.00 91.50 521 TYR A O 1
ATOM 4009 N N . PRO A 1 522 ? -11.445 17.095 11.232 1.00 89.81 522 PRO A N 1
ATOM 4010 C CA . PRO A 1 522 ? -11.977 17.140 12.594 1.00 89.81 522 PRO A CA 1
ATOM 4011 C C . PRO A 1 522 ? -11.265 16.160 13.542 1.00 89.81 522 PRO A C 1
ATOM 4013 O O . PRO A 1 522 ? -11.118 14.982 13.178 1.00 89.81 522 PRO A O 1
ATOM 4016 N N . PRO A 1 523 ? -10.896 16.588 14.767 1.00 91.81 523 PRO A N 1
ATOM 4017 C CA . PRO A 1 523 ? -10.257 15.721 15.752 1.00 91.81 523 PRO A CA 1
ATOM 4018 C C . PRO A 1 523 ? -11.166 14.560 16.169 1.00 91.81 523 PRO A C 1
ATOM 4020 O O . PRO A 1 523 ? -12.384 14.578 15.963 1.00 91.81 523 PRO A O 1
ATOM 4023 N N . LEU A 1 524 ? -10.552 13.533 16.749 1.00 94.31 524 LEU A N 1
ATOM 4024 C CA . LEU A 1 524 ? -11.220 12.331 17.238 1.00 94.31 524 LEU A CA 1
ATOM 4025 C C . LEU A 1 524 ? -11.414 12.420 18.754 1.00 94.31 524 LEU A C 1
ATOM 4027 O O . LEU A 1 524 ? -10.506 12.821 19.481 1.00 94.31 524 LEU A O 1
ATOM 4031 N N . GLU A 1 525 ? -12.576 12.010 19.245 1.00 94.69 525 GLU A N 1
ATOM 4032 C CA . GLU A 1 525 ? -12.973 12.176 20.650 1.00 94.69 525 GLU A CA 1
ATOM 4033 C C . GLU A 1 525 ? -12.875 10.879 21.464 1.00 94.69 525 GLU A C 1
ATOM 4035 O O . GLU A 1 525 ? -12.743 10.923 22.687 1.00 94.69 525 GLU A O 1
ATOM 4040 N N . SER A 1 526 ? -12.941 9.719 20.807 1.00 92.50 526 SER A N 1
ATOM 4041 C CA . SER A 1 526 ? -12.913 8.409 21.460 1.00 92.50 526 SER A CA 1
ATOM 4042 C C . SER A 1 526 ? -12.337 7.325 20.550 1.00 92.50 526 SER A C 1
ATOM 4044 O O . SER A 1 526 ? -12.255 7.484 19.332 1.00 92.50 526 SER A O 1
ATOM 4046 N N . THR A 1 527 ? -11.962 6.189 21.142 1.00 89.00 527 THR A N 1
ATOM 4047 C CA . THR A 1 527 ? -11.478 5.009 20.408 1.00 89.00 527 THR A CA 1
ATOM 4048 C C . THR A 1 527 ? -12.528 4.422 19.469 1.00 89.00 527 THR A C 1
ATOM 4050 O O . THR A 1 527 ? -12.165 3.788 18.488 1.00 89.00 527 THR A O 1
ATOM 4053 N N . ASP A 1 528 ? -13.813 4.663 19.731 1.00 91.25 528 ASP A N 1
ATOM 4054 C CA . ASP A 1 528 ? -14.926 4.169 18.910 1.00 91.25 528 ASP A CA 1
ATOM 4055 C C . ASP A 1 528 ? -15.044 4.914 17.575 1.00 91.25 528 ASP A C 1
ATOM 4057 O O . ASP A 1 528 ? -15.672 4.427 16.639 1.00 91.25 528 ASP A O 1
ATOM 4061 N N . GLN A 1 529 ? -14.414 6.089 17.466 1.00 93.62 529 GLN A N 1
ATOM 4062 C CA . GLN A 1 529 ? -14.295 6.836 16.211 1.00 93.62 529 GLN A CA 1
ATOM 4063 C C . GLN A 1 529 ? -13.151 6.313 15.329 1.00 93.62 529 GLN A C 1
ATOM 4065 O O . GLN A 1 529 ? -12.883 6.868 14.265 1.00 93.62 529 GLN A O 1
ATOM 4070 N N . LEU A 1 530 ? -12.479 5.241 15.752 1.00 92.50 530 LEU A N 1
ATOM 4071 C CA . LEU A 1 530 ? -11.397 4.599 15.028 1.00 92.50 530 LEU A CA 1
ATOM 4072 C C . LEU A 1 530 ? -11.759 3.163 14.692 1.00 92.50 530 LEU A C 1
ATOM 4074 O O . LEU A 1 530 ? -12.351 2.438 15.491 1.00 92.50 530 LEU A O 1
ATOM 4078 N N . ILE A 1 531 ? -11.319 2.724 13.522 1.00 91.81 531 ILE A N 1
ATOM 4079 C CA . ILE A 1 531 ? -11.449 1.332 13.124 1.00 91.81 531 ILE A CA 1
ATOM 4080 C C . ILE A 1 531 ? -10.191 0.847 12.424 1.00 91.81 531 ILE A C 1
ATOM 4082 O O . ILE A 1 531 ? -9.693 1.482 11.499 1.00 91.81 531 ILE A O 1
ATOM 4086 N N . THR A 1 532 ? -9.713 -0.322 12.839 1.00 90.88 532 THR A N 1
ATOM 4087 C CA . THR A 1 532 ? -8.748 -1.091 12.060 1.00 90.88 532 THR A CA 1
ATOM 4088 C C . THR A 1 532 ? -9.497 -1.951 11.053 1.00 90.88 532 THR A C 1
ATOM 4090 O O . THR A 1 532 ? -10.291 -2.811 11.442 1.00 90.88 532 THR A O 1
ATOM 4093 N N . MET A 1 533 ? -9.221 -1.751 9.767 1.00 88.94 533 MET A N 1
ATOM 4094 C CA . MET A 1 533 ? -9.772 -2.557 8.678 1.00 88.94 533 MET A CA 1
ATOM 4095 C C . MET A 1 533 ? -8.645 -3.195 7.877 1.00 88.94 533 MET A C 1
ATOM 4097 O O . MET A 1 533 ? -7.672 -2.521 7.544 1.00 88.94 533 MET A O 1
ATOM 4101 N N . LYS A 1 534 ? -8.782 -4.475 7.518 1.00 84.75 534 LYS A N 1
ATOM 4102 C CA . LYS A 1 534 ? -7.872 -5.126 6.566 1.00 84.75 534 LYS A CA 1
ATOM 4103 C C . LYS A 1 534 ? -8.249 -4.711 5.148 1.00 84.75 534 LYS A C 1
ATOM 4105 O O . LYS A 1 534 ? -9.274 -5.136 4.627 1.00 84.75 534 LYS A O 1
ATOM 4110 N N . VAL A 1 535 ? -7.411 -3.882 4.540 1.00 75.62 535 VAL A N 1
ATOM 4111 C CA . VAL A 1 535 ? -7.614 -3.306 3.208 1.00 75.62 535 VAL A CA 1
ATOM 4112 C C . VAL A 1 535 ? -6.267 -3.142 2.489 1.00 75.62 535 VAL A C 1
ATOM 4114 O O . VAL A 1 535 ? -5.211 -3.216 3.118 1.00 75.62 535 VAL A O 1
ATOM 4117 N N . PRO A 1 536 ? -6.259 -2.936 1.166 1.00 68.38 536 PRO A N 1
ATOM 4118 C CA . PRO A 1 536 ? -7.413 -2.971 0.266 1.00 68.38 536 PRO A CA 1
ATOM 4119 C C . PRO A 1 536 ? -7.934 -4.397 0.057 1.00 68.38 536 PRO A C 1
ATOM 4121 O O . PRO A 1 536 ? -7.149 -5.338 0.001 1.00 68.38 536 PRO A O 1
ATOM 4124 N N . ASP A 1 537 ? -9.257 -4.543 -0.062 1.00 74.62 537 ASP A N 1
ATOM 4125 C CA . ASP A 1 537 ? -9.951 -5.836 -0.190 1.00 74.62 537 ASP A CA 1
ATOM 4126 C C . ASP A 1 537 ? -10.394 -6.174 -1.630 1.00 74.62 537 ASP A C 1
ATOM 4128 O O . ASP A 1 537 ? -11.150 -7.122 -1.844 1.00 74.62 537 ASP A O 1
ATOM 4132 N N . GLY A 1 538 ? -10.014 -5.347 -2.612 1.00 78.25 538 GLY A N 1
ATOM 4133 C CA . GLY A 1 538 ? -10.389 -5.515 -4.022 1.00 78.25 538 GLY A CA 1
ATOM 4134 C C . GLY A 1 538 ? -11.824 -5.190 -4.396 1.00 78.25 538 GLY A C 1
ATOM 4135 O O . GLY A 1 538 ? -12.094 -4.915 -5.564 1.00 78.25 538 GLY A O 1
ATOM 4136 N N . THR A 1 539 ? -12.755 -5.168 -3.450 1.00 85.44 539 THR A N 1
ATOM 4137 C CA . THR A 1 539 ? -14.181 -5.053 -3.764 1.00 85.44 539 THR A CA 1
ATOM 4138 C C . THR A 1 539 ? -14.567 -3.658 -4.216 1.00 85.44 539 THR A C 1
ATOM 4140 O O . THR A 1 539 ? -15.387 -3.519 -5.120 1.00 85.44 539 THR A O 1
ATOM 4143 N N . LEU A 1 540 ? -13.910 -2.628 -3.681 1.00 84.94 540 LEU A N 1
ATOM 4144 C CA . LEU A 1 540 ? -14.101 -1.257 -4.139 1.00 84.94 540 LEU A CA 1
ATOM 4145 C C . LEU A 1 540 ? -13.707 -1.100 -5.618 1.00 84.94 540 LEU A C 1
ATOM 4147 O O . LEU A 1 540 ? -14.436 -0.491 -6.402 1.00 84.94 540 LEU A O 1
ATOM 4151 N N . ILE A 1 541 ? -12.582 -1.698 -6.021 1.00 87.19 541 ILE A N 1
ATOM 4152 C CA . ILE A 1 541 ? -12.112 -1.656 -7.411 1.00 87.19 541 ILE A CA 1
ATOM 4153 C C . ILE A 1 541 ? -12.956 -2.560 -8.305 1.00 87.19 541 ILE A C 1
ATOM 4155 O O . ILE A 1 541 ? -13.305 -2.158 -9.410 1.00 87.19 541 ILE A O 1
ATOM 4159 N N . LYS A 1 542 ? -13.388 -3.725 -7.817 1.00 88.69 542 LYS A N 1
ATOM 4160 C CA . LYS A 1 542 ? -14.370 -4.567 -8.509 1.00 88.69 542 LYS A CA 1
ATOM 4161 C C . LYS A 1 542 ? -15.679 -3.819 -8.770 1.00 88.69 542 LYS A C 1
ATOM 4163 O O . LYS A 1 542 ? -16.212 -3.912 -9.870 1.00 88.69 542 LYS A O 1
ATOM 4168 N N . MET A 1 543 ? -16.181 -3.055 -7.800 1.00 87.00 543 MET A N 1
ATOM 4169 C CA . MET A 1 543 ? -17.374 -2.223 -7.965 1.00 87.00 543 MET A CA 1
ATOM 4170 C C . MET A 1 543 ? -17.153 -1.144 -9.031 1.00 87.00 543 MET A C 1
ATOM 4172 O O . MET A 1 543 ? -17.994 -0.987 -9.915 1.00 87.00 543 MET A O 1
ATOM 4176 N N . PHE A 1 544 ? -16.009 -0.451 -9.000 1.00 88.25 544 PHE A N 1
ATOM 4177 C CA . PHE A 1 544 ? -15.631 0.506 -10.043 1.00 88.25 544 PHE A CA 1
ATOM 4178 C C . PHE A 1 544 ? -15.587 -0.144 -11.433 1.00 88.25 544 PHE A C 1
ATOM 4180 O O . PHE A 1 544 ? -16.239 0.340 -12.357 1.00 88.25 544 PHE A O 1
ATOM 4187 N N . LEU A 1 545 ? -14.890 -1.274 -11.577 1.00 88.69 545 LEU A N 1
ATOM 4188 C CA . LEU A 1 545 ? -14.831 -2.027 -12.830 1.00 88.69 545 LEU A CA 1
ATOM 4189 C C . LEU A 1 545 ? -16.225 -2.487 -13.263 1.00 88.69 545 LEU A C 1
ATOM 4191 O O . LEU A 1 545 ? -16.554 -2.384 -14.438 1.00 88.69 545 LEU A O 1
ATOM 4195 N N . GLY A 1 546 ? -17.075 -2.923 -12.333 1.00 88.50 546 GLY A N 1
ATOM 4196 C CA . GLY A 1 546 ? -18.465 -3.276 -12.605 1.00 88.50 546 GLY A CA 1
ATOM 4197 C C . GLY A 1 546 ? -19.259 -2.112 -13.201 1.00 88.50 546 GLY A C 1
ATOM 4198 O O . GLY A 1 546 ? -19.969 -2.301 -14.190 1.00 88.50 546 GLY A O 1
ATOM 4199 N N . MET A 1 547 ? -19.072 -0.896 -12.675 1.00 86.62 547 MET A N 1
ATOM 4200 C CA . MET A 1 547 ? -19.665 0.318 -13.243 1.00 86.62 547 MET A CA 1
ATOM 4201 C C . MET A 1 547 ? -19.160 0.608 -14.659 1.00 86.62 547 MET A C 1
ATOM 4203 O O . MET A 1 547 ? -19.970 0.911 -15.535 1.00 86.62 547 MET A O 1
ATOM 4207 N N . GLN A 1 548 ? -17.861 0.432 -14.920 1.00 86.12 548 GLN A N 1
ATOM 4208 C CA . GLN A 1 548 ? -17.312 0.538 -16.280 1.00 86.12 548 GLN A CA 1
ATOM 4209 C C . GLN A 1 548 ? -17.891 -0.536 -17.213 1.00 86.12 548 GLN A C 1
ATOM 4211 O O . GLN A 1 548 ? -18.241 -0.254 -18.358 1.00 86.12 548 GLN A O 1
ATOM 4216 N N . GLY A 1 549 ? -18.068 -1.758 -16.706 1.00 88.44 549 GLY A N 1
ATOM 4217 C CA . GLY A 1 549 ? -18.663 -2.877 -17.430 1.00 88.44 549 GLY A CA 1
ATOM 4218 C C . GLY A 1 549 ? -20.086 -2.591 -17.908 1.00 88.44 549 GLY A C 1
ATOM 4219 O O . GLY A 1 549 ? -20.437 -2.961 -19.025 1.00 88.44 549 GLY A O 1
ATOM 4220 N N . MET A 1 550 ? -20.895 -1.873 -17.122 1.00 85.50 550 MET A N 1
ATOM 4221 C CA . MET A 1 550 ? -22.259 -1.492 -17.520 1.00 85.50 550 MET A CA 1
ATOM 4222 C C . MET A 1 550 ? -22.305 -0.564 -18.745 1.00 85.50 550 MET A C 1
ATOM 4224 O O . MET A 1 550 ? -23.306 -0.568 -19.464 1.00 85.50 550 MET A O 1
ATOM 4228 N N . ASN A 1 551 ? -21.234 0.190 -19.012 1.00 85.06 551 ASN A N 1
ATOM 4229 C CA . ASN A 1 551 ? -21.127 1.061 -20.187 1.00 85.06 551 ASN A CA 1
ATOM 4230 C C . ASN A 1 551 ? -20.707 0.310 -21.460 1.00 85.06 551 ASN A C 1
ATOM 4232 O O . ASN A 1 551 ? -20.755 0.876 -22.555 1.00 85.06 551 ASN A O 1
ATOM 4236 N N . LEU A 1 552 ? -20.308 -0.960 -21.346 1.00 87.94 552 LEU A N 1
ATOM 4237 C CA . LEU A 1 552 ? -19.941 -1.772 -22.500 1.00 87.94 552 LEU A CA 1
ATOM 4238 C C . LEU A 1 552 ? -21.175 -2.184 -23.319 1.00 87.94 552 LEU A C 1
ATOM 4240 O O . LEU A 1 552 ? -22.273 -2.330 -22.768 1.00 87.94 552 LEU A O 1
ATOM 4244 N N . PRO A 1 553 ? -21.004 -2.452 -24.629 1.00 93.25 553 PRO A N 1
ATOM 4245 C CA . PRO A 1 553 ? -22.034 -3.086 -25.446 1.00 93.25 553 PRO A CA 1
ATOM 4246 C C . PRO A 1 553 ? -22.580 -4.363 -24.790 1.00 93.25 553 PRO A C 1
ATOM 4248 O O . PRO A 1 553 ? -21.824 -5.154 -24.225 1.00 93.25 553 PRO A O 1
ATOM 4251 N N . ALA A 1 554 ? -23.896 -4.582 -24.870 1.00 93.12 554 ALA A N 1
ATOM 4252 C CA . ALA A 1 554 ? -24.583 -5.665 -24.154 1.00 93.12 554 ALA A CA 1
ATOM 4253 C C . ALA A 1 554 ? -24.052 -7.077 -24.480 1.00 93.12 554 ALA A C 1
ATOM 4255 O O . ALA A 1 554 ? -24.167 -7.985 -23.662 1.00 93.12 554 ALA A O 1
ATOM 4256 N N . ASP A 1 555 ? -23.463 -7.272 -25.660 1.00 93.94 555 ASP A N 1
ATOM 4257 C CA . ASP A 1 555 ? -22.815 -8.516 -26.082 1.00 93.94 555 ASP A CA 1
ATOM 4258 C C . ASP A 1 555 ? -21.439 -8.746 -25.430 1.00 93.94 555 ASP A C 1
ATOM 4260 O O . ASP A 1 555 ? -20.990 -9.888 -25.346 1.00 93.94 555 ASP A O 1
ATOM 4264 N N . GLN A 1 556 ? -20.792 -7.692 -24.926 1.00 90.81 556 GLN A N 1
ATOM 4265 C CA . GLN A 1 556 ? -19.485 -7.744 -24.258 1.00 90.81 556 GLN A CA 1
ATOM 4266 C C . GLN A 1 556 ? -19.603 -7.857 -22.732 1.00 90.81 556 GLN A C 1
ATOM 4268 O O . GLN A 1 556 ? -18.726 -8.430 -22.082 1.00 90.81 556 GLN A O 1
ATOM 4273 N N . GLN A 1 557 ? -20.706 -7.365 -22.162 1.00 91.38 557 GLN A N 1
ATOM 4274 C CA . GLN A 1 557 ? -20.951 -7.359 -20.717 1.00 91.38 557 GLN A CA 1
ATOM 4275 C C . GLN A 1 557 ? -20.785 -8.733 -20.039 1.00 91.38 557 GLN A C 1
ATOM 4277 O O . GLN A 1 557 ? -20.101 -8.789 -19.018 1.00 91.38 557 GLN A O 1
ATOM 4282 N N . PRO A 1 558 ? -21.321 -9.858 -20.566 1.00 91.50 558 PRO A N 1
ATOM 4283 C CA . PRO A 1 558 ? -21.207 -11.147 -19.880 1.00 91.50 558 PRO A CA 1
ATOM 4284 C C . PRO A 1 558 ? -19.758 -11.606 -19.692 1.00 91.50 558 PRO A C 1
ATOM 4286 O O . PRO A 1 558 ? -19.400 -12.096 -18.623 1.00 91.50 558 PRO A O 1
ATOM 4289 N N . ALA A 1 559 ? -18.914 -11.428 -20.714 1.00 87.81 559 ALA A N 1
ATOM 4290 C CA . ALA A 1 559 ? -17.505 -11.803 -20.645 1.00 87.81 559 ALA A CA 1
ATOM 4291 C C . ALA A 1 559 ? -16.736 -10.908 -19.664 1.00 87.81 559 ALA A C 1
ATOM 4293 O O . ALA A 1 559 ? -15.924 -11.406 -18.887 1.00 87.81 559 ALA A O 1
ATOM 4294 N N . PHE A 1 560 ? -17.035 -9.607 -19.665 1.00 90.81 560 PHE A N 1
ATOM 4295 C CA . PHE A 1 560 ? -16.416 -8.644 -18.761 1.00 90.81 560 PHE A CA 1
ATOM 4296 C C . PHE A 1 560 ? -16.779 -8.913 -17.295 1.00 90.81 560 PHE A C 1
ATOM 4298 O O . PHE A 1 560 ? -15.892 -9.030 -16.453 1.00 90.81 560 PHE A O 1
ATOM 4305 N N . PHE A 1 561 ? -18.068 -9.094 -16.985 1.00 90.44 561 PHE A N 1
ATOM 4306 C CA . PHE A 1 561 ? -18.507 -9.399 -15.620 1.00 90.44 561 PHE A CA 1
ATOM 4307 C C . PHE A 1 561 ? -17.966 -10.744 -15.125 1.00 90.44 561 PHE A C 1
ATOM 4309 O O . PHE A 1 561 ? -17.587 -10.855 -13.962 1.00 90.44 561 PHE A O 1
ATOM 4316 N N . ASN A 1 562 ? -17.837 -11.740 -16.008 1.00 88.94 562 ASN A N 1
ATOM 4317 C CA . ASN A 1 562 ? -17.159 -12.991 -15.673 1.00 88.94 562 ASN A CA 1
ATOM 4318 C C . ASN A 1 562 ? -15.667 -12.779 -15.351 1.00 88.94 562 ASN A C 1
ATOM 4320 O O . ASN A 1 562 ? -15.141 -13.431 -14.456 1.00 88.94 562 ASN A O 1
ATOM 4324 N N . ALA A 1 563 ? -14.989 -11.856 -16.042 1.00 88.62 563 ALA A N 1
ATOM 4325 C CA . ALA A 1 563 ? -13.571 -11.566 -15.822 1.00 88.62 563 ALA A CA 1
ATOM 4326 C C . ALA A 1 563 ? -13.277 -10.844 -14.495 1.00 88.62 563 ALA A C 1
ATOM 4328 O O . ALA A 1 563 ? -12.149 -10.916 -14.020 1.00 88.62 563 ALA A O 1
ATOM 4329 N N . ILE A 1 564 ? -14.265 -10.174 -13.892 1.00 90.00 564 ILE A N 1
ATOM 4330 C CA . ILE A 1 564 ? -14.114 -9.485 -12.595 1.00 90.00 564 ILE A CA 1
ATOM 4331 C C . ILE A 1 564 ? -14.824 -10.189 -11.437 1.00 90.00 564 ILE A C 1
ATOM 4333 O O . ILE A 1 564 ? -14.783 -9.701 -10.308 1.00 90.00 564 ILE A O 1
ATOM 4337 N N . ALA A 1 565 ? -15.487 -11.322 -11.691 1.00 88.31 565 ALA A N 1
ATOM 4338 C CA . ALA A 1 565 ? -16.280 -12.031 -10.688 1.00 88.31 565 ALA A CA 1
ATOM 4339 C C . ALA A 1 565 ? -15.445 -12.403 -9.451 1.00 88.31 565 ALA A C 1
ATOM 4341 O O . ALA A 1 565 ? -15.905 -12.241 -8.318 1.00 88.31 565 ALA A O 1
ATOM 4342 N N . SER A 1 566 ? -14.198 -12.817 -9.678 1.00 89.00 566 SER A N 1
ATOM 4343 C CA . SER A 1 566 ? -13.257 -13.277 -8.660 1.00 89.00 566 SER A CA 1
ATOM 4344 C C . SER A 1 566 ? -12.114 -12.282 -8.442 1.00 89.00 566 SER A C 1
ATOM 4346 O O . SER A 1 566 ? -10.949 -12.629 -8.578 1.00 89.00 566 SER A O 1
ATOM 4348 N N . TYR A 1 567 ? -12.420 -11.020 -8.141 1.00 88.81 567 TYR A N 1
ATOM 4349 C CA . TYR A 1 567 ? -11.375 -10.022 -7.891 1.00 88.81 567 TYR A CA 1
ATOM 4350 C C . TYR A 1 567 ? -10.703 -10.244 -6.508 1.00 88.81 567 TYR A C 1
ATOM 4352 O O . TYR A 1 567 ? -11.431 -10.415 -5.526 1.00 88.81 567 TYR A O 1
ATOM 4360 N N . PRO A 1 568 ? -9.356 -10.264 -6.386 1.00 86.69 568 PRO A N 1
ATOM 4361 C CA . PRO A 1 568 ? -8.670 -10.677 -5.152 1.00 86.69 568 PRO A CA 1
ATOM 4362 C C . PRO A 1 568 ? -8.895 -9.759 -3.946 1.00 86.69 568 PRO A C 1
ATOM 4364 O O . PRO A 1 568 ? -8.978 -8.544 -4.094 1.00 86.69 568 PRO A O 1
ATOM 4367 N N . ALA A 1 569 ? -8.844 -10.337 -2.743 1.00 80.31 569 ALA A N 1
ATOM 4368 C CA . ALA A 1 569 ? -9.055 -9.649 -1.467 1.00 80.31 569 ALA A CA 1
ATOM 4369 C C . ALA A 1 569 ? -7.866 -8.801 -0.949 1.00 80.31 569 ALA A C 1
ATOM 4371 O O . ALA A 1 569 ? -7.855 -8.438 0.225 1.00 80.31 569 ALA A O 1
ATOM 4372 N N . PHE A 1 570 ? -6.847 -8.517 -1.769 1.00 74.31 570 PHE A N 1
ATOM 4373 C CA . PHE A 1 570 ? -5.612 -7.830 -1.349 1.00 74.31 570 PHE A CA 1
ATOM 4374 C C . PHE A 1 570 ? -5.169 -6.752 -2.321 1.00 74.31 570 PHE A C 1
ATOM 4376 O O . PHE A 1 570 ? -5.584 -6.719 -3.483 1.00 74.31 570 PHE A O 1
ATOM 4383 N N . SER A 1 571 ? -4.234 -5.918 -1.865 1.00 65.56 571 SER A N 1
ATOM 4384 C CA . SER A 1 571 ? -3.410 -5.140 -2.775 1.00 65.56 571 SER A CA 1
ATOM 4385 C C . SER A 1 571 ? -2.585 -6.103 -3.613 1.00 65.56 571 SER A C 1
ATOM 4387 O O . SER A 1 571 ? -1.920 -7.006 -3.102 1.00 65.56 571 SER A O 1
ATOM 4389 N N . ASN A 1 572 ? -2.635 -5.863 -4.914 1.00 59.94 572 ASN A N 1
ATOM 4390 C CA . ASN A 1 572 ? -1.749 -6.453 -5.901 1.00 59.94 572 ASN A CA 1
ATOM 4391 C C . ASN A 1 572 ? -1.018 -5.284 -6.560 1.00 59.94 572 ASN A C 1
ATOM 4393 O O . ASN A 1 572 ? -1.057 -5.106 -7.768 1.00 59.94 572 ASN A O 1
ATOM 4397 N N . GLY A 1 573 ? -0.476 -4.392 -5.731 1.00 54.09 573 GLY A N 1
ATOM 4398 C CA . GLY A 1 573 ? 0.209 -3.188 -6.180 1.00 54.09 573 GLY A CA 1
ATOM 4399 C C . GLY A 1 573 ? 1.671 -3.447 -6.453 1.00 54.09 573 GLY A C 1
ATOM 4400 O O . GLY A 1 573 ? 2.240 -2.860 -7.356 1.00 54.09 573 GLY A O 1
ATOM 4401 N N . ILE A 1 574 ? 2.274 -4.373 -5.714 1.00 59.06 574 ILE A N 1
ATOM 4402 C CA . ILE A 1 574 ? 3.681 -4.707 -5.878 1.00 59.06 574 ILE A CA 1
ATOM 4403 C C . ILE A 1 574 ? 3.791 -5.926 -6.786 1.00 59.06 574 ILE A C 1
ATOM 4405 O O . ILE A 1 574 ? 3.605 -7.074 -6.371 1.00 59.06 574 ILE A O 1
ATOM 4409 N N . THR A 1 575 ? 4.096 -5.659 -8.051 1.00 62.16 575 THR A N 1
ATOM 4410 C CA . THR A 1 575 ? 4.646 -6.664 -8.964 1.00 62.16 575 THR A CA 1
ATOM 4411 C C . THR A 1 575 ? 5.955 -7.196 -8.389 1.00 62.16 575 THR A C 1
ATOM 4413 O O . THR A 1 575 ? 6.713 -6.425 -7.797 1.00 62.16 575 THR A O 1
ATOM 4416 N N . LEU A 1 576 ? 6.283 -8.469 -8.609 1.00 58.38 576 LEU A N 1
ATOM 4417 C CA . LEU A 1 576 ? 7.520 -9.057 -8.069 1.00 58.38 576 LEU A CA 1
ATOM 4418 C C . LEU A 1 576 ? 8.839 -8.517 -8.671 1.00 58.38 576 LEU A C 1
ATOM 4420 O O . LEU A 1 576 ? 9.914 -8.967 -8.273 1.00 58.38 576 LEU A O 1
ATOM 4424 N N . GLY A 1 577 ? 8.776 -7.501 -9.541 1.00 58.59 577 GLY A N 1
ATOM 4425 C CA . GLY A 1 577 ? 9.943 -6.895 -10.189 1.00 58.59 577 GLY A CA 1
ATOM 4426 C C . GLY A 1 577 ? 10.556 -7.826 -11.238 1.00 58.59 577 GLY A C 1
ATOM 4427 O O . GLY A 1 577 ? 10.208 -8.993 -11.301 1.00 58.59 577 GLY A O 1
ATOM 4428 N N . GLY A 1 578 ? 11.432 -7.314 -12.102 1.00 58.44 578 GLY A N 1
ATOM 4429 C CA . GLY A 1 578 ? 11.913 -8.020 -13.302 1.00 58.44 578 GLY A CA 1
ATOM 4430 C C . GLY A 1 578 ? 13.138 -8.922 -13.115 1.00 58.44 578 GLY A C 1
ATOM 4431 O O . GLY A 1 578 ? 13.894 -9.103 -14.072 1.00 58.44 578 GLY A O 1
ATOM 4432 N N . HIS A 1 579 ? 13.395 -9.450 -11.915 1.00 69.56 579 HIS A N 1
ATOM 4433 C CA . HIS A 1 579 ? 14.646 -10.165 -11.645 1.00 69.56 579 HIS A CA 1
ATOM 4434 C C . HIS A 1 579 ? 14.473 -11.689 -11.691 1.00 69.56 579 HIS A C 1
ATOM 4436 O O . HIS A 1 579 ? 13.482 -12.215 -11.202 1.00 69.56 579 HIS A O 1
ATOM 4442 N N . GLY A 1 580 ? 15.386 -12.410 -12.348 1.00 63.00 580 GLY A N 1
ATOM 4443 C CA . GLY A 1 580 ? 15.175 -13.819 -12.701 1.00 63.00 580 GLY A CA 1
ATOM 4444 C C . GLY A 1 580 ? 15.542 -14.789 -11.580 1.00 63.00 580 GLY A C 1
ATOM 4445 O O . GLY A 1 580 ? 16.556 -14.600 -10.917 1.00 63.00 580 GLY A O 1
ATOM 4446 N N . VAL A 1 581 ? 14.774 -15.870 -11.418 1.00 75.81 581 VAL A N 1
ATOM 4447 C CA . VAL A 1 581 ? 15.028 -16.888 -10.387 1.00 75.81 581 VAL A CA 1
ATOM 4448 C C . VAL A 1 581 ? 16.339 -17.656 -10.598 1.00 75.81 581 VAL A C 1
ATOM 4450 O O . VAL A 1 581 ? 16.703 -18.053 -11.713 1.00 75.81 581 VAL A O 1
ATOM 4453 N N . ARG A 1 582 ? 17.029 -17.929 -9.489 1.00 71.56 582 ARG A N 1
ATOM 4454 C CA . ARG A 1 582 ? 18.116 -18.903 -9.380 1.00 71.56 582 ARG A CA 1
ATOM 4455 C C . ARG A 1 582 ? 17.788 -19.886 -8.236 1.00 71.56 582 ARG A C 1
ATOM 4457 O O . ARG A 1 582 ? 17.252 -19.436 -7.236 1.00 71.56 582 ARG A O 1
ATOM 4464 N N . PRO A 1 583 ? 18.099 -21.192 -8.373 1.00 76.12 583 PRO A N 1
ATOM 4465 C CA . PRO A 1 583 ? 18.569 -21.851 -9.589 1.00 76.12 583 PRO A CA 1
ATOM 4466 C C . PRO A 1 583 ? 17.473 -21.859 -10.672 1.00 76.12 583 PRO A C 1
ATOM 4468 O O . PRO A 1 583 ? 16.283 -21.868 -10.374 1.00 76.12 583 PRO A O 1
ATOM 4471 N N . LYS A 1 584 ? 17.865 -21.831 -11.954 1.00 75.69 584 LYS A N 1
ATOM 4472 C CA . LYS A 1 584 ? 16.921 -21.730 -13.091 1.00 75.69 584 LYS A CA 1
ATOM 4473 C C . LYS A 1 584 ? 15.886 -22.862 -13.114 1.00 75.69 584 LYS A C 1
ATOM 4475 O O . LYS A 1 584 ? 14.858 -22.745 -13.766 1.00 75.69 584 LYS A O 1
ATOM 4480 N N . GLU A 1 585 ? 16.196 -23.974 -12.452 1.00 81.38 585 GLU A N 1
ATOM 4481 C CA . GLU A 1 585 ? 15.342 -25.140 -12.263 1.00 81.38 585 GLU A CA 1
ATOM 4482 C C . GLU A 1 585 ? 14.070 -24.827 -11.463 1.00 81.38 585 GLU A C 1
ATOM 4484 O O . GLU A 1 585 ? 13.109 -25.587 -11.555 1.00 81.38 585 GLU A O 1
ATOM 4489 N N . GLU A 1 586 ? 14.040 -23.717 -10.721 1.00 81.38 586 GLU A N 1
ATOM 4490 C CA . GLU A 1 586 ? 12.832 -23.243 -10.046 1.00 81.38 586 GLU A CA 1
ATOM 4491 C C . GLU A 1 586 ? 11.854 -22.552 -11.000 1.00 81.38 586 GLU A C 1
ATOM 4493 O O . GLU A 1 586 ? 10.656 -22.551 -10.724 1.00 81.38 586 GLU A O 1
ATOM 4498 N N . ALA A 1 587 ? 12.321 -22.018 -12.137 1.00 83.94 587 ALA A N 1
ATOM 4499 C CA . ALA A 1 587 ? 11.446 -21.384 -13.119 1.00 83.94 587 ALA A CA 1
ATOM 4500 C C . ALA A 1 587 ? 10.392 -22.374 -13.635 1.00 83.94 587 ALA A C 1
ATOM 4502 O O . ALA A 1 587 ? 10.678 -23.547 -13.909 1.00 83.94 587 ALA A O 1
ATOM 4503 N N . LEU A 1 588 ? 9.164 -21.889 -13.825 1.00 82.62 588 LEU A N 1
ATOM 4504 C CA . LEU A 1 588 ? 8.067 -22.719 -14.315 1.00 82.62 588 LEU A CA 1
ATOM 4505 C C . LEU A 1 588 ? 8.420 -23.284 -15.700 1.00 82.62 588 LEU A C 1
ATOM 4507 O O . LEU A 1 588 ? 8.732 -22.539 -16.630 1.00 82.62 588 LEU A O 1
ATOM 4511 N N . GLY A 1 589 ? 8.365 -24.612 -15.846 1.00 74.38 589 GLY A N 1
ATOM 4512 C CA . GLY A 1 589 ? 8.699 -25.300 -17.094 1.00 74.38 589 GLY A CA 1
ATOM 4513 C C . GLY A 1 589 ? 10.175 -25.688 -17.262 1.00 74.38 589 GLY A C 1
ATOM 4514 O O . GLY A 1 589 ? 10.505 -26.332 -18.264 1.00 74.38 589 GLY A O 1
ATOM 4515 N N . ALA A 1 590 ? 11.060 -25.391 -16.300 1.00 72.94 590 ALA A N 1
ATOM 4516 C CA . ALA A 1 590 ? 12.471 -25.793 -16.356 1.00 72.94 590 ALA A CA 1
ATOM 4517 C C . ALA A 1 590 ? 12.677 -27.325 -16.321 1.00 72.94 590 ALA A C 1
ATOM 4519 O O . ALA A 1 590 ? 13.612 -27.841 -16.936 1.00 72.94 590 ALA A O 1
ATOM 4520 N N . GLY A 1 591 ? 11.773 -28.061 -15.661 1.00 61.16 591 GLY A N 1
ATOM 4521 C CA . GLY A 1 591 ? 11.781 -29.527 -15.555 1.00 61.16 591 GLY A CA 1
ATOM 4522 C C . GLY A 1 591 ? 11.056 -30.287 -16.679 1.00 61.16 591 GLY A C 1
ATOM 4523 O O . GLY A 1 591 ? 10.996 -31.514 -16.629 1.00 61.16 591 GLY A O 1
ATOM 4524 N N . VAL A 1 592 ? 10.538 -29.591 -17.704 1.00 55.84 592 VAL A N 1
ATOM 4525 C CA . VAL A 1 592 ? 9.713 -30.138 -18.808 1.00 55.84 592 VAL A CA 1
ATOM 4526 C C . VAL A 1 592 ? 8.343 -30.643 -18.353 1.00 55.84 592 VAL A C 1
ATOM 4528 O O . VAL A 1 592 ? 8.022 -31.830 -18.443 1.00 55.84 592 VAL A O 1
ATOM 4531 N N . SER A 1 593 ? 7.479 -29.728 -17.919 1.00 71.31 593 SER A N 1
ATOM 4532 C CA . SER A 1 593 ? 6.083 -30.067 -17.691 1.00 71.31 593 SER A CA 1
ATOM 4533 C C . SER A 1 593 ? 5.192 -28.835 -17.871 1.00 71.31 593 SER A C 1
ATOM 4535 O O . SER A 1 593 ? 5.382 -27.794 -17.253 1.00 71.31 593 SER A O 1
ATOM 4537 N N . CYS A 1 594 ? 4.188 -28.932 -18.743 1.00 82.44 594 CYS A N 1
ATOM 4538 C CA . CYS A 1 594 ? 3.118 -27.936 -18.765 1.00 82.44 594 CYS A CA 1
ATOM 4539 C C . CYS A 1 594 ? 2.266 -28.017 -17.475 1.00 82.44 594 CYS A C 1
ATOM 4541 O O . CYS A 1 594 ? 1.482 -27.112 -17.198 1.00 82.44 594 CYS A O 1
ATOM 4543 N N . VAL A 1 595 ? 2.431 -29.089 -16.684 1.00 83.94 595 VAL A N 1
ATOM 4544 C CA . VAL A 1 595 ? 1.676 -29.363 -15.457 1.00 83.94 595 VAL A CA 1
ATOM 4545 C C . VAL A 1 595 ? 2.105 -28.484 -14.280 1.00 83.94 595 VAL A C 1
ATOM 4547 O O . VAL A 1 595 ? 1.276 -28.214 -13.418 1.00 83.94 595 VAL A O 1
ATOM 4550 N N . ASP A 1 596 ? 3.317 -27.917 -14.301 1.00 83.12 596 ASP A N 1
ATOM 4551 C CA . ASP A 1 596 ? 3.781 -26.942 -13.294 1.00 83.12 596 ASP A CA 1
ATOM 4552 C C . ASP A 1 596 ? 2.845 -25.718 -13.214 1.00 83.12 596 ASP A C 1
ATOM 4554 O O . ASP A 1 596 ? 2.656 -25.117 -12.155 1.00 83.12 596 ASP A O 1
ATOM 4558 N N . CYS A 1 597 ? 2.222 -25.368 -14.344 1.00 87.69 597 CYS A N 1
ATOM 4559 C CA . CYS A 1 597 ? 1.277 -24.262 -14.459 1.00 87.69 597 CYS A CA 1
ATOM 4560 C C . CYS A 1 597 ? -0.174 -24.751 -14.593 1.00 87.69 597 CYS A C 1
ATOM 4562 O O . CYS A 1 597 ? -1.051 -24.281 -13.870 1.00 87.69 597 CYS A O 1
ATOM 4564 N N . HIS A 1 598 ? -0.414 -25.715 -15.488 1.00 89.94 598 HIS A N 1
ATOM 4565 C CA . HIS A 1 598 ? -1.745 -26.101 -15.961 1.00 89.94 598 HIS A CA 1
ATOM 4566 C C . HIS A 1 598 ? -2.292 -27.408 -15.361 1.00 89.94 598 HIS A C 1
ATOM 4568 O O . HIS A 1 598 ? -3.316 -27.886 -15.832 1.00 89.94 598 HIS A O 1
ATOM 4574 N N . ALA A 1 599 ? -1.665 -28.038 -14.366 1.00 88.31 599 ALA A N 1
ATOM 4575 C CA . ALA A 1 599 ? -2.315 -29.142 -13.646 1.00 88.31 599 ALA A CA 1
ATOM 4576 C C . ALA A 1 599 ? -2.937 -28.677 -12.333 1.00 88.31 599 ALA A C 1
ATOM 4578 O O . ALA A 1 599 ? -2.734 -27.546 -11.886 1.00 88.31 599 ALA A O 1
ATOM 4579 N N . SER A 1 600 ? -3.691 -29.576 -11.699 1.00 87.50 600 SER A N 1
ATOM 4580 C CA . SER A 1 600 ? -4.145 -29.332 -10.335 1.00 87.50 600 SER A CA 1
ATOM 4581 C C . SER A 1 600 ? -2.943 -29.218 -9.390 1.00 87.50 600 SER A C 1
ATOM 4583 O O . SER A 1 600 ? -1.996 -29.998 -9.487 1.00 87.50 600 SER A O 1
ATOM 4585 N N . GLY A 1 601 ? -2.950 -28.205 -8.523 1.00 83.75 601 GLY A N 1
ATOM 4586 C CA . GLY A 1 601 ? -1.788 -27.812 -7.712 1.00 83.75 601 GLY A CA 1
ATOM 4587 C C . GLY A 1 601 ? -0.702 -27.014 -8.460 1.00 83.75 601 GLY A C 1
ATOM 4588 O O . GLY A 1 601 ? 0.282 -26.590 -7.847 1.00 83.75 601 GLY A O 1
ATOM 4589 N N . GLY A 1 602 ? -0.865 -26.764 -9.764 1.00 87.69 602 GLY A N 1
ATOM 4590 C CA . GLY A 1 602 ? -0.009 -25.873 -10.554 1.00 87.69 602 GLY A CA 1
ATOM 4591 C C . GLY A 1 602 ? -0.225 -24.387 -10.231 1.00 87.69 602 GLY A C 1
ATOM 4592 O O . GLY A 1 602 ? -1.064 -24.029 -9.403 1.00 87.69 602 GLY A O 1
ATOM 4593 N N . ALA A 1 603 ? 0.550 -23.499 -10.860 1.00 88.56 603 ALA A N 1
ATOM 4594 C CA . ALA A 1 603 ? 0.492 -22.052 -10.600 1.00 88.56 603 ALA A CA 1
ATOM 4595 C C . ALA A 1 603 ? -0.916 -21.452 -10.798 1.00 88.56 603 ALA A C 1
ATOM 4597 O O . ALA A 1 603 ? -1.344 -20.594 -10.022 1.00 88.56 603 ALA A O 1
ATOM 4598 N N . LEU A 1 604 ? -1.663 -21.945 -11.791 1.00 92.25 604 LEU A N 1
ATOM 4599 C CA . LEU A 1 604 ? -3.016 -21.473 -12.095 1.00 92.25 604 LEU A CA 1
ATOM 4600 C C . LEU A 1 604 ? -4.084 -22.024 -11.143 1.00 92.25 604 LEU A C 1
ATOM 4602 O O . LEU A 1 604 ? -5.147 -21.423 -11.029 1.00 92.25 604 LEU A O 1
ATOM 4606 N N . ASP A 1 605 ? -3.815 -23.131 -10.450 1.00 91.44 605 ASP A N 1
ATOM 4607 C CA . ASP A 1 605 ? -4.726 -23.737 -9.466 1.00 91.44 605 ASP A CA 1
ATOM 4608 C C . ASP A 1 605 ? -4.430 -23.260 -8.028 1.00 91.44 605 ASP A C 1
ATOM 4610 O O . ASP A 1 605 ? -5.066 -23.713 -7.080 1.00 91.44 605 ASP A O 1
ATOM 4614 N N . HIS A 1 606 ? -3.464 -22.346 -7.844 1.00 87.50 606 HIS A N 1
ATOM 4615 C CA . HIS A 1 606 ? -3.099 -21.829 -6.524 1.00 87.50 606 HIS A CA 1
ATOM 4616 C C . HIS A 1 606 ? -4.247 -21.003 -5.911 1.00 87.50 606 HIS A C 1
ATOM 4618 O O . HIS A 1 606 ? -4.780 -20.129 -6.604 1.00 87.50 606 HIS A O 1
ATOM 4624 N N . PRO A 1 607 ? -4.635 -21.259 -4.644 1.00 87.75 607 PRO A N 1
ATOM 4625 C CA . PRO A 1 607 ? -5.739 -20.564 -3.995 1.00 87.75 607 PRO A CA 1
ATOM 4626 C C . PRO A 1 607 ? -5.407 -19.099 -3.694 1.00 87.75 607 PRO A C 1
ATOM 4628 O O . PRO A 1 607 ? -4.425 -18.777 -3.034 1.00 87.75 607 PRO A O 1
ATOM 4631 N N . VAL A 1 608 ? -6.302 -18.217 -4.114 1.00 87.19 608 VAL A N 1
ATOM 4632 C CA . VAL A 1 608 ? -6.304 -16.781 -3.856 1.00 87.19 608 VAL A CA 1
ATOM 4633 C C . VAL A 1 608 ? -7.620 -16.442 -3.162 1.00 87.19 608 VAL A C 1
ATOM 4635 O O . VAL A 1 608 ? -8.685 -16.818 -3.656 1.00 87.19 608 VAL A O 1
ATOM 4638 N N . PRO A 1 609 ? -7.599 -15.749 -2.018 1.00 86.38 609 PRO A N 1
ATOM 4639 C CA . PRO A 1 609 ? -8.831 -15.353 -1.366 1.00 86.38 609 PRO A CA 1
ATOM 4640 C C . PRO A 1 609 ? -9.492 -14.192 -2.110 1.00 86.38 609 PRO A C 1
ATOM 4642 O O . PRO A 1 609 ? -8.851 -13.231 -2.544 1.00 86.38 609 PRO A O 1
ATOM 4645 N N . VAL A 1 610 ? -10.805 -14.298 -2.215 1.00 89.62 610 VAL A N 1
ATOM 4646 C CA . VAL A 1 610 ? -11.720 -13.350 -2.834 1.00 89.62 610 VAL A CA 1
ATOM 4647 C C . VAL A 1 610 ? -12.792 -13.032 -1.810 1.00 89.62 610 VAL A C 1
ATOM 4649 O O . VAL A 1 610 ? -13.378 -13.929 -1.206 1.00 89.62 610 VAL A O 1
ATOM 4652 N N . THR A 1 611 ? -13.044 -11.747 -1.608 1.00 91.25 611 THR A N 1
ATOM 4653 C CA . THR A 1 611 ? -14.045 -11.279 -0.652 1.00 91.25 611 THR A CA 1
ATOM 4654 C C . THR A 1 611 ? -15.441 -11.716 -1.093 1.00 91.25 611 THR A C 1
ATOM 4656 O O . THR A 1 611 ? -15.847 -11.490 -2.236 1.00 91.25 611 THR A O 1
ATOM 4659 N N . GLN A 1 612 ? -16.195 -12.329 -0.182 1.00 92.38 612 GLN A N 1
ATOM 4660 C CA . GLN A 1 612 ? -17.609 -12.614 -0.377 1.00 92.38 612 GLN A CA 1
ATOM 4661 C C . GLN A 1 612 ? -18.373 -11.303 -0.530 1.00 92.38 612 GLN A C 1
ATOM 4663 O O . GLN A 1 612 ? -18.104 -10.323 0.165 1.00 92.38 612 GLN A O 1
ATOM 4668 N N . THR A 1 613 ? -19.356 -11.286 -1.423 1.00 91.50 613 THR A N 1
ATOM 4669 C CA . THR A 1 613 ? -20.137 -10.081 -1.697 1.00 91.50 613 THR A CA 1
ATOM 4670 C C . THR A 1 613 ? -21.630 -10.350 -1.664 1.00 91.50 613 THR A C 1
ATOM 4672 O O . THR A 1 613 ? -22.094 -11.481 -1.819 1.00 91.50 613 THR A O 1
ATOM 4675 N N . VAL A 1 614 ? -22.397 -9.283 -1.461 1.00 89.81 614 VAL A N 1
ATOM 4676 C CA . VAL A 1 614 ? -23.851 -9.278 -1.585 1.00 89.81 614 VAL A CA 1
ATOM 4677 C C . VAL A 1 614 ? -24.284 -8.209 -2.575 1.00 89.81 614 VAL A C 1
ATOM 4679 O O . VAL A 1 614 ? -23.853 -7.059 -2.508 1.00 89.81 614 VAL A O 1
ATOM 4682 N N . ALA A 1 615 ? -25.175 -8.585 -3.486 1.00 88.81 615 ALA A N 1
ATOM 4683 C CA . ALA A 1 615 ? -25.768 -7.652 -4.429 1.00 88.81 615 ALA A CA 1
ATOM 4684 C C . ALA A 1 615 ? -26.753 -6.704 -3.721 1.00 88.81 615 ALA A C 1
ATOM 4686 O O . ALA A 1 615 ? -27.580 -7.128 -2.896 1.00 88.81 615 ALA A O 1
ATOM 4687 N N . ARG A 1 616 ? -26.679 -5.415 -4.059 1.00 86.31 616 ARG A N 1
ATOM 4688 C CA . ARG A 1 616 ? -27.606 -4.371 -3.611 1.00 86.31 616 ARG A CA 1
ATOM 4689 C C . ARG A 1 616 ? -27.894 -3.406 -4.752 1.00 86.31 616 ARG A C 1
ATOM 4691 O O . ARG A 1 616 ? -26.990 -3.015 -5.485 1.00 86.31 616 ARG A O 1
ATOM 4698 N N . ASP A 1 617 ? -29.148 -2.987 -4.858 1.00 85.00 617 ASP A N 1
ATOM 4699 C CA . ASP A 1 617 ? -29.536 -1.940 -5.796 1.00 85.00 617 ASP A CA 1
ATOM 4700 C C . ASP A 1 617 ? -29.137 -0.568 -5.253 1.00 85.00 617 ASP A C 1
ATOM 4702 O O . ASP A 1 617 ? -29.509 -0.181 -4.143 1.00 85.00 617 ASP A O 1
ATOM 4706 N N . VAL A 1 618 ? -28.393 0.174 -6.064 1.00 80.75 618 VAL A N 1
ATOM 4707 C CA . VAL A 1 618 ? -27.946 1.533 -5.787 1.00 80.75 618 VAL A CA 1
ATOM 4708 C C . VAL A 1 618 ? -28.706 2.491 -6.706 1.00 80.75 618 VAL A C 1
ATOM 4710 O O . VAL A 1 618 ? -28.618 2.380 -7.936 1.00 80.75 618 VAL A O 1
ATOM 4713 N N . PRO A 1 619 ? -29.482 3.440 -6.150 1.00 78.12 619 PRO A N 1
ATOM 4714 C CA . PRO A 1 619 ? -30.230 4.403 -6.949 1.00 78.12 619 PRO A CA 1
ATOM 4715 C C . PRO A 1 619 ? -29.331 5.151 -7.939 1.00 78.12 619 PRO A C 1
ATOM 4717 O O . PRO A 1 619 ? -28.330 5.744 -7.554 1.00 78.12 619 PRO A O 1
ATOM 4720 N N . GLY A 1 620 ? -29.694 5.118 -9.223 1.00 75.81 620 GLY A N 1
ATOM 4721 C CA . GLY A 1 620 ? -28.932 5.773 -10.293 1.00 75.81 620 GLY A CA 1
ATOM 4722 C C . GLY A 1 620 ? -27.691 5.014 -10.780 1.00 75.81 620 GLY A C 1
ATOM 4723 O O . GLY A 1 620 ? -27.135 5.409 -11.797 1.00 75.81 620 GLY A O 1
ATOM 4724 N N . MET A 1 621 ? -27.296 3.917 -10.120 1.00 77.19 621 MET A N 1
ATOM 4725 C CA . MET A 1 621 ? -26.103 3.125 -10.468 1.00 77.19 621 MET A CA 1
ATOM 4726 C C . MET A 1 621 ? -26.383 1.635 -10.698 1.00 77.19 621 MET A C 1
ATOM 4728 O O . MET A 1 621 ? -25.477 0.890 -11.044 1.00 77.19 621 MET A O 1
ATOM 4732 N N . GLY A 1 622 ? -27.627 1.180 -10.542 1.00 81.00 622 GLY A N 1
ATOM 4733 C CA . GLY A 1 622 ? -27.985 -0.221 -10.770 1.00 81.00 622 GLY A CA 1
ATOM 4734 C C . GLY A 1 622 ? -27.545 -1.140 -9.630 1.00 81.00 622 GLY A C 1
ATOM 4735 O O . GLY A 1 622 ? -27.362 -0.696 -8.499 1.00 81.00 622 GLY A O 1
ATOM 4736 N N . THR A 1 623 ? -27.439 -2.438 -9.905 1.00 85.00 623 THR A N 1
ATOM 4737 C CA . THR A 1 623 ? -27.071 -3.440 -8.898 1.00 85.00 623 THR A CA 1
ATOM 4738 C C . THR A 1 623 ? -25.552 -3.534 -8.780 1.00 85.00 623 THR A C 1
ATOM 4740 O O . THR A 1 623 ? -24.883 -3.889 -9.748 1.00 85.00 623 THR A O 1
ATOM 4743 N N . LEU A 1 624 ? -25.016 -3.258 -7.590 1.00 84.81 624 LEU A N 1
ATOM 4744 C CA . LEU A 1 624 ? -23.589 -3.362 -7.275 1.00 84.81 624 LEU A CA 1
ATOM 4745 C C . LEU A 1 624 ? -23.349 -4.451 -6.221 1.00 84.81 624 LEU A C 1
ATOM 4747 O O . LEU A 1 624 ? -24.236 -4.777 -5.427 1.00 84.81 624 LEU A O 1
ATOM 4751 N N . GLU A 1 625 ? -22.146 -5.018 -6.214 1.00 87.69 625 GLU A N 1
ATOM 4752 C CA . GLU A 1 625 ? -21.720 -6.033 -5.249 1.00 87.69 625 GLU A CA 1
ATOM 4753 C C . GLU A 1 625 ? -20.927 -5.387 -4.112 1.00 87.69 625 GLU A C 1
ATOM 4755 O O . GLU A 1 625 ? -19.904 -4.747 -4.346 1.00 87.69 625 GLU A O 1
ATOM 4760 N N . PHE A 1 626 ? -21.396 -5.568 -2.878 1.00 88.31 626 PHE A N 1
ATOM 4761 C CA . PHE A 1 626 ? -20.780 -5.005 -1.678 1.00 88.31 626 PHE A CA 1
ATOM 4762 C C . PHE A 1 626 ? -20.107 -6.089 -0.840 1.00 88.31 626 PHE A C 1
ATOM 4764 O O . PHE A 1 626 ? -20.685 -7.170 -0.701 1.00 88.31 626 PHE A O 1
ATOM 4771 N N . PRO A 1 627 ? -18.930 -5.825 -0.257 1.00 90.62 627 PRO A N 1
ATOM 4772 C CA . PRO A 1 627 ? -18.202 -6.812 0.528 1.00 90.62 627 PRO A CA 1
ATOM 4773 C C . PRO A 1 627 ? -18.907 -7.186 1.833 1.00 90.62 627 PRO A C 1
ATOM 4775 O O . PRO A 1 627 ? -19.495 -6.348 2.527 1.00 90.62 627 PRO A O 1
ATOM 4778 N N . LEU A 1 628 ? -18.771 -8.459 2.195 1.00 91.81 628 LEU A N 1
ATOM 4779 C CA . LEU A 1 628 ? -19.025 -8.955 3.536 1.00 91.81 628 LEU A CA 1
ATOM 4780 C C . LEU A 1 628 ? -17.748 -8.880 4.361 1.00 91.81 628 LEU A C 1
ATOM 4782 O O . LEU A 1 628 ? -16.707 -9.401 3.972 1.00 91.81 628 LEU A O 1
ATOM 4786 N N . TYR A 1 629 ? -17.862 -8.280 5.534 1.00 92.94 629 TYR A N 1
ATOM 4787 C CA . TYR A 1 629 ? -16.826 -8.226 6.550 1.00 92.94 629 TYR A CA 1
ATOM 4788 C C . TYR A 1 629 ? -17.285 -8.935 7.817 1.00 92.94 629 TYR A C 1
ATOM 4790 O O . TYR A 1 629 ? -18.471 -9.203 8.019 1.00 92.94 629 TYR A O 1
ATOM 4798 N N . ARG A 1 630 ? -16.339 -9.211 8.707 1.00 93.44 630 ARG A N 1
ATOM 4799 C CA . ARG A 1 630 ? -16.610 -9.631 10.077 1.00 93.44 630 ARG A CA 1
ATOM 4800 C C . ARG A 1 630 ? -15.616 -9.022 11.040 1.00 93.44 630 ARG A C 1
ATOM 4802 O O . ARG A 1 630 ? -14.476 -8.735 10.680 1.00 93.44 630 ARG A O 1
ATOM 4809 N N . TRP A 1 631 ? -16.050 -8.886 12.283 1.00 95.19 631 TRP A N 1
ATOM 4810 C CA . TRP A 1 631 ? -15.127 -8.624 13.369 1.00 95.19 631 TRP A CA 1
ATOM 4811 C C . TRP A 1 631 ? -14.327 -9.881 13.682 1.00 95.19 631 TRP A C 1
ATOM 4813 O O . TRP A 1 631 ? -14.890 -10.951 13.936 1.00 95.19 631 TRP A O 1
ATOM 4823 N N . ARG A 1 632 ? -13.010 -9.721 13.672 1.00 94.00 632 ARG A N 1
ATOM 4824 C CA . ARG A 1 632 ? -12.038 -10.687 14.154 1.00 94.00 632 ARG A CA 1
ATOM 4825 C C . ARG A 1 632 ? -11.274 -10.061 15.310 1.00 94.00 632 ARG A C 1
ATOM 4827 O O . ARG A 1 632 ? -10.880 -8.901 15.256 1.00 94.00 632 ARG A O 1
ATOM 4834 N N . TYR A 1 633 ? -11.086 -10.825 16.371 1.00 94.88 633 TYR A N 1
ATOM 4835 C CA . TYR A 1 633 ? -10.486 -10.365 17.612 1.00 94.88 633 TYR A CA 1
ATOM 4836 C C . TYR A 1 633 ? -9.173 -11.103 17.823 1.00 94.88 633 TYR A C 1
ATOM 4838 O O . TYR A 1 633 ? -9.161 -12.332 17.885 1.00 94.88 633 TYR A O 1
ATOM 4846 N N . TYR A 1 634 ? -8.082 -10.354 17.958 1.00 91.44 634 TYR A N 1
ATOM 4847 C CA . TYR A 1 634 ? -6.734 -10.880 18.150 1.00 91.44 634 TYR A CA 1
ATOM 4848 C C . TYR A 1 634 ? -6.277 -10.683 19.592 1.00 91.44 634 TYR A C 1
ATOM 4850 O O . TYR A 1 634 ? -6.279 -9.561 20.096 1.00 91.44 634 TYR A O 1
ATOM 4858 N N . ASN A 1 635 ? -5.844 -11.750 20.257 1.00 91.06 635 ASN A N 1
ATOM 4859 C CA . ASN A 1 635 ? -5.258 -11.668 21.591 1.00 91.06 635 ASN A CA 1
ATOM 4860 C C . ASN A 1 635 ? -3.796 -11.221 21.497 1.00 91.06 635 ASN A C 1
ATOM 4862 O O . ASN A 1 635 ? -2.889 -12.047 21.378 1.00 91.06 635 ASN A O 1
ATOM 4866 N N . ILE A 1 636 ? -3.564 -9.911 21.525 1.00 84.38 636 ILE A N 1
ATOM 4867 C CA . ILE A 1 636 ? -2.244 -9.331 21.245 1.00 84.38 636 ILE A CA 1
ATOM 4868 C C . ILE A 1 636 ? -1.177 -9.768 22.256 1.00 84.38 636 ILE A C 1
ATOM 4870 O O . ILE A 1 636 ? -0.040 -10.004 21.862 1.00 84.38 636 ILE A O 1
ATOM 4874 N N . HIS A 1 637 ? -1.536 -9.962 23.528 1.00 84.06 637 HIS A N 1
ATOM 4875 C CA . HIS A 1 637 ? -0.590 -10.390 24.561 1.00 84.06 637 HIS A CA 1
ATOM 4876 C C . HIS A 1 637 ? -0.160 -11.845 24.356 1.00 84.06 637 HIS A C 1
ATOM 4878 O O . HIS A 1 637 ? 1.033 -12.137 24.306 1.00 84.06 637 HIS A O 1
ATOM 4884 N N . ALA A 1 638 ? -1.123 -12.752 24.150 1.00 82.56 638 ALA A N 1
ATOM 4885 C CA . ALA A 1 638 ? -0.823 -14.163 23.905 1.00 82.56 638 ALA A CA 1
ATOM 4886 C C . ALA A 1 638 ? -0.064 -14.367 22.587 1.00 82.56 638 ALA A C 1
ATOM 4888 O O . ALA A 1 638 ? 0.838 -15.202 22.506 1.00 82.56 638 ALA A O 1
ATOM 4889 N N . LEU A 1 639 ? -0.411 -13.586 21.558 1.00 78.88 639 LEU A N 1
ATOM 4890 C CA . LEU A 1 639 ? 0.314 -13.577 20.297 1.00 78.88 639 LEU A CA 1
ATOM 4891 C C . LEU A 1 639 ? 1.754 -13.116 20.530 1.00 78.88 639 LEU A C 1
ATOM 4893 O O . LEU A 1 639 ? 2.662 -13.842 20.140 1.00 78.88 639 LEU A O 1
ATOM 4897 N N . THR A 1 640 ? 2.003 -11.972 21.171 1.00 73.19 640 THR A N 1
ATOM 4898 C CA . THR A 1 640 ? 3.370 -11.487 21.442 1.00 73.19 640 THR A CA 1
ATOM 4899 C C . THR A 1 640 ? 4.214 -12.520 22.190 1.00 73.19 640 THR A C 1
ATOM 4901 O O . THR A 1 640 ? 5.317 -12.823 21.736 1.00 73.19 640 THR A O 1
ATOM 4904 N N . ASP A 1 641 ? 3.676 -13.152 23.234 1.00 70.69 641 ASP A N 1
ATOM 4905 C CA . ASP A 1 641 ? 4.381 -14.180 24.013 1.00 70.69 641 ASP A CA 1
ATOM 4906 C C . ASP A 1 641 ? 4.815 -15.382 23.171 1.00 70.69 641 ASP A C 1
ATOM 4908 O O . ASP A 1 641 ? 5.950 -15.853 23.288 1.00 70.69 641 ASP A O 1
ATOM 4912 N N . LEU A 1 642 ? 3.944 -15.846 22.272 1.00 68.00 642 LEU A N 1
ATOM 4913 C CA . LEU A 1 642 ? 4.268 -16.912 21.323 1.00 68.00 642 LEU A CA 1
ATOM 4914 C C . LEU A 1 642 ? 5.474 -16.527 20.451 1.00 68.00 642 LEU A C 1
ATOM 4916 O O . LEU A 1 642 ? 6.336 -17.356 20.170 1.00 68.00 642 LEU A O 1
ATOM 4920 N N . GLY A 1 643 ? 5.560 -15.241 20.083 1.00 60.12 643 GLY A N 1
ATOM 4921 C CA . GLY A 1 643 ? 6.640 -14.688 19.267 1.00 60.12 643 GLY A CA 1
ATOM 4922 C C . GLY A 1 643 ? 8.004 -14.656 19.949 1.00 60.12 643 GLY A C 1
ATOM 4923 O O . GLY A 1 643 ? 9.013 -14.898 19.304 1.00 60.12 643 GLY A O 1
ATOM 4924 N N . VAL A 1 644 ? 8.037 -14.379 21.252 1.00 56.66 644 VAL A N 1
ATOM 4925 C CA . VAL A 1 644 ? 9.290 -14.226 22.015 1.00 56.66 644 VAL A CA 1
ATOM 4926 C C . VAL A 1 644 ? 9.824 -15.570 22.538 1.00 56.66 644 VAL A C 1
ATOM 4928 O O . VAL A 1 644 ? 10.959 -15.649 23.006 1.00 56.66 644 VAL A O 1
ATOM 4931 N N . THR A 1 645 ? 9.014 -16.631 22.500 1.00 56.19 645 THR A N 1
ATOM 4932 C CA . THR A 1 645 ? 9.330 -17.927 23.133 1.00 56.19 645 THR A CA 1
ATOM 4933 C C . THR A 1 645 ? 9.675 -19.055 22.163 1.00 56.19 645 THR A C 1
ATOM 4935 O O . THR A 1 645 ? 10.090 -20.118 22.625 1.00 56.19 645 THR A O 1
ATOM 4938 N N . THR A 1 646 ? 9.538 -18.840 20.853 1.00 53.81 646 THR A N 1
ATOM 4939 C CA . THR A 1 646 ? 9.842 -19.843 19.819 1.00 53.81 646 THR A CA 1
ATOM 4940 C C . THR A 1 646 ? 11.198 -19.544 19.171 1.00 53.81 646 THR A C 1
ATOM 4942 O O . THR A 1 646 ? 11.487 -18.378 18.918 1.00 53.81 646 THR A O 1
ATOM 4945 N N . ASN A 1 647 ? 12.020 -20.573 18.923 1.00 55.38 647 ASN A N 1
ATOM 4946 C CA . ASN A 1 647 ? 13.280 -20.429 18.183 1.00 55.38 647 ASN A CA 1
ATOM 4947 C C . ASN A 1 647 ? 13.051 -20.662 16.684 1.00 55.38 647 ASN A C 1
ATOM 4949 O O . ASN A 1 647 ? 12.211 -21.483 16.302 1.00 55.38 647 ASN A O 1
ATOM 4953 N N . ASP A 1 648 ? 13.838 -20.001 15.845 1.00 50.41 648 ASP A N 1
ATOM 4954 C CA . ASP A 1 648 ? 13.710 -20.060 14.390 1.00 50.41 648 ASP A CA 1
ATOM 4955 C C . ASP A 1 648 ? 14.015 -21.458 13.835 1.00 50.41 648 ASP A C 1
ATOM 4957 O O . ASP A 1 648 ? 13.328 -21.921 12.921 1.00 50.41 648 ASP A O 1
ATOM 4961 N N . GLU A 1 649 ? 14.933 -22.212 14.454 1.00 52.72 649 GLU A N 1
ATOM 4962 C CA . GLU A 1 649 ? 15.221 -23.591 14.042 1.00 52.72 649 GLU A CA 1
ATOM 4963 C C . GLU A 1 649 ? 14.023 -24.532 14.248 1.00 52.72 649 GLU A C 1
ATOM 4965 O O . GLU A 1 649 ? 13.851 -25.496 13.499 1.00 52.72 649 GLU A O 1
ATOM 4970 N N . ASP A 1 650 ? 13.164 -24.247 15.233 1.00 54.91 650 ASP A N 1
ATOM 4971 C CA . ASP A 1 650 ? 11.956 -25.029 15.504 1.00 54.91 650 ASP A CA 1
ATOM 4972 C C . ASP A 1 650 ? 10.839 -24.722 14.482 1.00 54.91 650 ASP A C 1
ATOM 4974 O O . ASP A 1 650 ? 10.058 -25.612 14.122 1.00 54.91 650 ASP A O 1
ATOM 4978 N N . ILE A 1 651 ? 10.782 -23.487 13.971 1.00 51.50 651 ILE A N 1
ATOM 4979 C CA . ILE A 1 651 ? 9.851 -23.059 12.911 1.00 51.50 651 ILE A CA 1
ATOM 4980 C C . ILE A 1 651 ? 10.310 -23.608 11.558 1.00 51.50 651 ILE A C 1
ATOM 4982 O O . ILE A 1 651 ? 9.530 -24.259 10.861 1.00 51.50 651 ILE A O 1
ATOM 4986 N N . ALA A 1 652 ? 11.590 -23.432 11.222 1.00 47.78 652 ALA A N 1
ATOM 4987 C CA . ALA A 1 652 ? 12.192 -23.898 9.976 1.00 47.78 652 ALA A CA 1
ATOM 4988 C C . ALA A 1 652 ? 12.152 -25.425 9.826 1.00 47.78 652 ALA A C 1
ATOM 4990 O O . ALA A 1 652 ? 11.921 -25.952 8.737 1.00 47.78 652 ALA A O 1
ATOM 4991 N N . ALA A 1 653 ? 12.314 -26.163 10.928 1.00 52.38 653 ALA A N 1
ATOM 4992 C CA . ALA A 1 653 ? 12.171 -27.616 10.935 1.00 52.38 653 ALA A CA 1
ATOM 4993 C C . ALA A 1 653 ? 10.703 -28.091 10.869 1.00 52.38 653 ALA A C 1
ATOM 4995 O O . ALA A 1 653 ? 10.451 -29.301 10.885 1.00 52.38 653 ALA A O 1
ATOM 4996 N N . GLY A 1 654 ? 9.729 -27.170 10.833 1.00 50.44 654 GLY A N 1
ATOM 4997 C CA . GLY A 1 654 ? 8.298 -27.477 10.880 1.00 50.44 654 GLY A CA 1
ATOM 4998 C C . GLY A 1 654 ? 7.868 -28.154 12.186 1.00 50.44 654 GLY A C 1
ATOM 4999 O O . GLY A 1 654 ? 6.830 -28.816 12.227 1.00 50.44 654 GLY A O 1
ATOM 5000 N N . LEU A 1 655 ? 8.678 -28.037 13.246 1.00 44.12 655 LEU A N 1
ATOM 5001 C CA . LEU A 1 655 ? 8.411 -28.631 14.559 1.00 44.12 655 LEU A CA 1
ATOM 5002 C C . LEU A 1 655 ? 7.381 -27.813 15.345 1.00 44.12 655 LEU A C 1
ATOM 5004 O O . LEU A 1 655 ? 6.731 -28.354 16.243 1.00 44.12 655 LEU A O 1
ATOM 5008 N N . VAL A 1 656 ? 7.187 -26.545 14.969 1.00 49.47 656 VAL A N 1
ATOM 5009 C CA . VAL A 1 656 ? 6.141 -25.664 15.488 1.00 49.47 656 VAL A CA 1
ATOM 5010 C C . VAL A 1 656 ? 5.354 -25.081 14.313 1.00 49.47 656 VAL A C 1
ATOM 5012 O O . VAL A 1 656 ? 5.811 -24.175 13.625 1.00 49.47 656 VAL A O 1
ATOM 5015 N N . ASN A 1 657 ? 4.144 -25.595 14.080 1.00 50.72 657 ASN A N 1
ATOM 5016 C CA . ASN A 1 657 ? 3.192 -24.964 13.168 1.00 50.72 657 ASN A CA 1
ATOM 5017 C C . ASN A 1 657 ? 2.402 -23.913 13.954 1.00 50.72 657 ASN A C 1
ATOM 5019 O O . ASN A 1 657 ? 1.522 -24.263 14.742 1.00 50.72 657 ASN A O 1
ATOM 5023 N N . ILE A 1 658 ? 2.744 -22.637 13.786 1.00 59.62 658 ILE A N 1
ATOM 5024 C CA . ILE A 1 658 ? 2.087 -21.527 14.486 1.00 59.62 658 ILE A CA 1
ATOM 5025 C C . ILE A 1 658 ? 0.886 -21.054 13.669 1.00 59.62 658 ILE A C 1
ATOM 5027 O O . ILE A 1 658 ? 0.797 -19.913 13.206 1.00 59.62 658 ILE A O 1
ATOM 5031 N N . ASP A 1 659 ? -0.042 -21.982 13.470 1.00 63.88 659 ASP A N 1
ATOM 5032 C CA . ASP A 1 659 ? -1.345 -21.661 12.923 1.00 63.88 659 ASP A CA 1
ATOM 5033 C C . ASP A 1 659 ? -2.192 -21.038 14.035 1.00 63.88 659 ASP A C 1
ATOM 5035 O O . ASP A 1 659 ? -2.621 -21.706 14.975 1.00 63.88 659 ASP A O 1
ATOM 5039 N N . VAL A 1 660 ? -2.370 -19.720 13.964 1.00 72.25 660 VAL A N 1
ATOM 5040 C CA . VAL A 1 660 ? -3.250 -18.989 14.886 1.00 72.25 660 VAL A CA 1
ATOM 5041 C C . VAL A 1 660 ? -4.697 -19.001 14.400 1.00 72.25 660 VAL A C 1
ATOM 5043 O O . VAL A 1 660 ? -5.600 -18.637 15.156 1.00 72.25 660 VAL A O 1
ATOM 5046 N N . ALA A 1 661 ? -4.937 -19.410 13.150 1.00 71.06 661 ALA A N 1
ATOM 5047 C CA . ALA A 1 661 ? -6.275 -19.502 12.606 1.00 71.06 661 ALA A CA 1
ATOM 5048 C C . ALA A 1 661 ? -7.017 -20.673 13.263 1.00 71.06 661 ALA A C 1
ATOM 5050 O O . ALA A 1 661 ? -6.535 -21.799 13.348 1.00 71.06 661 ALA A O 1
ATOM 5051 N N . GLY A 1 662 ? -8.222 -20.401 13.762 1.00 74.56 662 GLY A N 1
ATOM 5052 C CA . GLY A 1 662 ? -9.047 -21.408 14.431 1.00 74.56 662 GLY A CA 1
ATOM 5053 C C . GLY A 1 662 ? -8.641 -21.738 15.874 1.00 74.56 662 GLY A C 1
ATOM 5054 O O . GLY A 1 662 ? -9.365 -22.489 16.529 1.00 74.56 662 GLY A O 1
ATOM 5055 N N . ASP A 1 663 ? -7.562 -21.156 16.409 1.00 84.75 663 ASP A N 1
ATOM 5056 C CA . ASP A 1 663 ? -7.235 -21.253 17.834 1.00 84.75 663 ASP A CA 1
ATOM 5057 C C . ASP A 1 663 ? -7.860 -20.089 18.618 1.00 84.75 663 ASP A C 1
ATOM 5059 O O . ASP A 1 663 ? -7.400 -18.945 18.582 1.00 84.75 663 ASP A O 1
ATOM 5063 N N . ALA A 1 664 ? -8.893 -20.413 19.399 1.00 89.06 664 ALA A N 1
ATOM 5064 C CA . ALA A 1 664 ? -9.646 -19.462 20.212 1.00 89.06 664 ALA A CA 1
ATOM 5065 C C . ALA A 1 664 ? -8.839 -18.796 21.349 1.00 89.06 664 ALA A C 1
ATOM 5067 O O . ALA A 1 664 ? -9.363 -17.900 22.021 1.00 89.06 664 ALA A O 1
ATOM 5068 N N . ASN A 1 665 ? -7.594 -19.211 21.603 1.00 88.25 665 ASN A N 1
ATOM 5069 C CA . ASN A 1 665 ? -6.679 -18.504 22.502 1.00 88.25 665 ASN A CA 1
ATOM 5070 C C . ASN A 1 665 ? -6.061 -17.267 21.841 1.00 88.25 665 ASN A C 1
ATOM 5072 O O . ASN A 1 665 ? -5.741 -16.303 22.541 1.00 88.25 665 ASN A O 1
ATOM 5076 N N . TYR A 1 666 ? -5.921 -17.293 20.514 1.00 86.50 666 TYR A N 1
ATOM 5077 C CA . TYR A 1 666 ? -5.223 -16.277 19.733 1.00 86.50 666 TYR A CA 1
ATOM 5078 C C . TYR A 1 666 ? -6.167 -15.437 18.880 1.00 86.50 666 TYR A C 1
ATOM 5080 O O . TYR A 1 666 ? -5.998 -14.220 18.813 1.00 86.50 666 TYR A O 1
ATOM 5088 N N . VAL A 1 667 ? -7.156 -16.070 18.247 1.00 90.69 667 VAL A N 1
ATOM 5089 C CA . VAL A 1 667 ? -8.071 -15.426 17.303 1.00 90.69 667 VAL A CA 1
ATOM 5090 C C . VAL A 1 667 ? -9.497 -15.891 17.560 1.00 90.69 667 VAL A C 1
ATOM 5092 O O . VAL A 1 667 ? -9.758 -17.082 17.724 1.00 90.69 667 VAL A O 1
ATOM 5095 N N . ARG A 1 668 ? -10.444 -14.953 17.583 1.00 94.62 668 ARG A N 1
ATOM 5096 C CA . ARG A 1 668 ? -11.876 -15.262 17.660 1.00 94.62 668 ARG A CA 1
ATOM 5097 C C . ARG A 1 668 ? -12.646 -14.464 16.630 1.00 94.62 668 ARG A C 1
ATOM 5099 O O . ARG A 1 668 ? -12.428 -13.266 16.492 1.00 94.62 668 ARG A O 1
ATOM 5106 N N . ASP A 1 669 ? -13.575 -15.126 15.961 1.00 94.62 669 ASP A N 1
ATOM 5107 C CA . ASP A 1 669 ? -14.402 -14.518 14.925 1.00 94.62 669 ASP A CA 1
ATOM 5108 C C . ASP A 1 669 ? -15.813 -14.283 15.454 1.00 94.62 669 ASP A C 1
ATOM 5110 O O . ASP A 1 669 ? -16.374 -15.127 16.158 1.00 94.62 669 ASP A O 1
ATOM 5114 N N . SER A 1 670 ? -16.397 -13.149 15.079 1.00 95.69 670 SER A N 1
ATOM 5115 C CA . SER A 1 670 ? -17.833 -12.938 15.218 1.00 95.69 670 SER A CA 1
ATOM 5116 C C . SER A 1 670 ? -18.605 -13.941 14.359 1.00 95.69 670 SER A C 1
ATOM 5118 O O . SER A 1 670 ? -18.263 -14.181 13.196 1.00 95.69 670 SER A O 1
ATOM 5120 N N . GLU A 1 671 ? -19.692 -14.487 14.903 1.00 95.06 671 GLU A N 1
ATOM 5121 C CA . GLU A 1 671 ? -20.666 -15.272 14.133 1.00 95.06 671 GLU A CA 1
ATOM 5122 C C . GLU A 1 671 ? -21.417 -14.412 13.106 1.00 95.06 671 GLU A C 1
ATOM 5124 O O . GLU A 1 671 ? -21.899 -14.928 12.095 1.00 95.06 671 GLU A O 1
ATOM 5129 N N . ASN A 1 672 ? -21.493 -13.100 13.342 1.00 93.25 672 ASN A N 1
ATOM 5130 C CA . ASN A 1 672 ? -22.207 -12.172 12.483 1.00 93.25 672 ASN A CA 1
ATOM 5131 C C . ASN A 1 672 ? -21.292 -11.570 11.412 1.00 93.25 672 ASN A C 1
ATOM 5133 O O . ASN A 1 672 ? -20.088 -11.381 11.594 1.00 93.25 672 ASN A O 1
ATOM 5137 N N . THR A 1 673 ? -21.898 -11.250 10.272 1.00 92.50 673 THR A N 1
ATOM 5138 C CA . THR A 1 673 ? -21.239 -10.551 9.164 1.00 92.50 673 THR A CA 1
ATOM 5139 C C . THR A 1 673 ? -21.851 -9.170 8.980 1.00 92.50 673 THR A C 1
ATOM 5141 O O . THR A 1 673 ? -23.005 -8.929 9.338 1.00 92.50 673 THR A O 1
ATOM 5144 N N . ILE A 1 674 ? -21.053 -8.258 8.437 1.00 90.62 674 ILE A N 1
ATOM 5145 C CA . ILE A 1 674 ? -21.387 -6.859 8.194 1.00 90.62 674 ILE A CA 1
ATOM 5146 C C . ILE A 1 674 ? -21.290 -6.625 6.694 1.00 90.62 674 ILE A C 1
ATOM 5148 O O . ILE A 1 674 ? -20.309 -7.015 6.065 1.00 90.62 674 ILE A O 1
ATOM 5152 N N . VAL A 1 675 ? -22.294 -5.971 6.117 1.00 89.88 675 VAL A N 1
ATOM 5153 C CA . VAL A 1 675 ? -22.214 -5.508 4.730 1.00 89.88 675 VAL A CA 1
ATOM 5154 C C . VAL A 1 675 ? -21.575 -4.127 4.754 1.00 89.88 675 VAL A C 1
ATOM 5156 O O . VAL A 1 675 ? -22.201 -3.169 5.207 1.00 89.88 675 VAL A O 1
ATOM 5159 N N . VAL A 1 676 ? -20.340 -4.003 4.269 1.00 87.81 676 VAL A N 1
ATOM 5160 C CA . VAL A 1 676 ? -19.689 -2.691 4.166 1.00 87.81 676 VAL A CA 1
ATOM 5161 C C . VAL A 1 676 ? -20.204 -2.005 2.903 1.00 87.81 676 VAL A C 1
ATOM 5163 O O . VAL A 1 676 ? -19.733 -2.234 1.791 1.00 87.81 676 VAL A O 1
ATOM 5166 N N . ASN A 1 677 ? -21.242 -1.186 3.074 1.00 87.06 677 ASN A N 1
ATOM 5167 C CA . ASN A 1 677 ? -21.830 -0.404 1.995 1.00 87.06 677 ASN A CA 1
ATOM 5168 C C . ASN A 1 677 ? -21.163 0.973 1.897 1.00 87.06 677 ASN A C 1
ATOM 5170 O O . ASN A 1 677 ? -21.615 1.931 2.516 1.00 87.06 677 ASN A O 1
ATOM 5174 N N . TYR A 1 678 ? -20.119 1.074 1.078 1.00 85.56 678 TYR A N 1
ATOM 5175 C CA . TYR A 1 678 ? -19.381 2.317 0.821 1.00 85.56 678 TYR A CA 1
ATOM 5176 C C . TYR A 1 678 ? -20.264 3.491 0.344 1.00 85.56 678 TYR A C 1
ATOM 5178 O O . TYR A 1 678 ? -19.959 4.648 0.616 1.00 85.56 678 TYR A O 1
ATOM 5186 N N . MET A 1 679 ? -21.389 3.205 -0.321 1.00 85.31 679 MET A N 1
ATOM 5187 C CA . MET A 1 679 ? -22.307 4.215 -0.870 1.00 85.31 679 MET A CA 1
ATOM 5188 C C . MET A 1 679 ? -23.350 4.699 0.148 1.00 85.31 679 MET A C 1
ATOM 5190 O O . MET A 1 679 ? -23.801 5.840 0.091 1.00 85.31 679 MET A O 1
ATOM 5194 N N . ASN A 1 680 ? -23.779 3.816 1.051 1.00 85.12 680 ASN A N 1
ATOM 5195 C CA . ASN A 1 680 ? -24.758 4.097 2.100 1.00 85.12 680 ASN A CA 1
ATOM 5196 C C . ASN A 1 680 ? -24.343 3.403 3.407 1.00 85.12 680 ASN A C 1
ATOM 5198 O O . ASN A 1 680 ? -24.944 2.392 3.797 1.00 85.12 680 ASN A O 1
ATOM 5202 N N . PRO A 1 681 ? -23.307 3.919 4.083 1.00 84.25 681 PRO A N 1
ATOM 5203 C CA . PRO A 1 681 ? -22.648 3.189 5.162 1.00 84.25 681 PRO A CA 1
ATOM 5204 C C . PRO A 1 681 ? -23.487 3.095 6.451 1.00 84.25 681 PRO A C 1
ATOM 5206 O O . PRO A 1 681 ? -23.282 2.176 7.242 1.00 84.25 681 PRO A O 1
ATOM 5209 N N . ALA A 1 682 ? -24.507 3.949 6.609 1.00 83.12 682 ALA A N 1
ATOM 5210 C CA . ALA A 1 682 ? -25.477 3.898 7.711 1.00 83.12 682 ALA A CA 1
ATOM 5211 C C . ALA A 1 682 ? -26.712 3.002 7.437 1.00 83.12 682 ALA A C 1
ATOM 5213 O O . ALA A 1 682 ? -27.632 2.942 8.255 1.00 83.12 682 ALA A O 1
ATOM 5214 N N . GLY A 1 683 ? -26.773 2.328 6.281 1.00 75.50 683 GLY A N 1
ATOM 5215 C CA . GLY A 1 683 ? -27.932 1.552 5.820 1.00 75.50 683 GLY A CA 1
ATOM 5216 C C . GLY A 1 683 ? -28.203 0.219 6.546 1.00 75.50 683 GLY A C 1
ATOM 5217 O O . GLY A 1 683 ? -27.753 -0.046 7.662 1.00 75.50 683 GLY A O 1
ATOM 5218 N N . GLU A 1 684 ? -29.001 -0.647 5.911 1.00 59.94 684 GLU A N 1
ATOM 5219 C CA . GLU A 1 684 ? -29.360 -1.977 6.433 1.00 59.94 684 GLU A CA 1
ATOM 5220 C C . GLU A 1 684 ? -28.138 -2.914 6.479 1.00 59.94 684 GLU A C 1
ATOM 5222 O O . GLU A 1 684 ? -27.400 -3.022 5.501 1.00 59.94 684 GLU A O 1
ATOM 5227 N N . GLY A 1 685 ? -27.925 -3.594 7.614 1.00 59.22 685 GLY A N 1
ATOM 5228 C CA . GLY A 1 685 ? -26.677 -4.325 7.884 1.00 59.22 685 GLY A CA 1
ATOM 5229 C C . GLY A 1 685 ? -25.513 -3.420 8.309 1.00 59.22 685 GLY A C 1
ATOM 5230 O O . GLY A 1 685 ? -24.361 -3.824 8.169 1.00 59.22 685 GLY A O 1
ATOM 5231 N N . SER A 1 686 ? -25.831 -2.209 8.791 1.00 68.19 686 SER A N 1
ATOM 5232 C CA . SER A 1 686 ? -24.884 -1.172 9.211 1.00 68.19 686 SER A CA 1
ATOM 5233 C C . SER A 1 686 ? -23.804 -1.682 10.153 1.00 68.19 686 SER A C 1
ATOM 5235 O O . SER A 1 686 ? -24.030 -2.553 10.997 1.00 68.19 686 SER A O 1
ATOM 5237 N N . PHE A 1 687 ? -22.646 -1.041 10.028 1.00 84.62 687 PHE A N 1
ATOM 5238 C CA . PHE A 1 687 ? -21.544 -1.130 10.965 1.00 84.62 687 PHE A CA 1
ATOM 5239 C C . PHE A 1 687 ? -22.034 -1.108 12.419 1.00 84.62 687 PHE A C 1
ATOM 5241 O O . PHE A 1 687 ? -22.942 -0.360 12.810 1.00 84.62 687 PHE A O 1
ATOM 5248 N N . ARG A 1 688 ? -21.432 -1.972 13.226 1.00 88.06 688 ARG A N 1
ATOM 5249 C CA . ARG A 1 688 ? -21.583 -1.988 14.675 1.00 88.06 688 ARG A CA 1
ATOM 5250 C C . ARG A 1 688 ? -20.193 -1.917 15.260 1.00 88.06 688 ARG A C 1
ATOM 5252 O O . ARG A 1 688 ? -19.293 -2.594 14.762 1.00 88.06 688 ARG A O 1
ATOM 5259 N N . LEU A 1 689 ? -20.063 -1.128 16.317 1.00 91.38 689 LEU A N 1
ATOM 5260 C CA . LEU A 1 689 ? -18.837 -1.057 17.092 1.00 91.38 689 LEU A CA 1
ATOM 5261 C C . LEU A 1 689 ? -18.427 -2.456 17.577 1.00 91.38 689 LEU A C 1
ATOM 5263 O O . LEU A 1 689 ? -19.289 -3.322 17.775 1.00 91.38 689 LEU A O 1
ATOM 5267 N N . PRO A 1 690 ? -17.120 -2.695 17.750 1.00 93.62 690 PRO A N 1
ATOM 5268 C CA . PRO A 1 690 ? -16.599 -4.022 18.061 1.00 93.62 690 PRO A CA 1
ATOM 5269 C C . PRO A 1 690 ? -17.040 -4.559 19.428 1.00 93.62 690 PRO A C 1
ATOM 5271 O O . PRO A 1 690 ? -16.935 -5.759 19.668 1.00 93.62 690 PRO A O 1
ATOM 5274 N N . ASP A 1 691 ? -17.527 -3.706 20.324 1.00 94.44 691 ASP A N 1
ATOM 5275 C CA . ASP A 1 691 ? -18.032 -4.059 21.652 1.00 94.44 691 ASP A CA 1
ATOM 5276 C C . ASP A 1 691 ? -19.553 -4.307 21.685 1.00 94.44 691 ASP A C 1
ATOM 5278 O O . ASP A 1 691 ? -20.103 -4.721 22.710 1.00 94.44 691 ASP A O 1
ATOM 5282 N N . HIS A 1 692 ? -20.246 -4.092 20.562 1.00 94.75 692 HIS A N 1
ATOM 5283 C CA . HIS A 1 692 ? -21.677 -4.332 20.454 1.00 94.75 692 HIS A CA 1
ATOM 5284 C C . HIS A 1 692 ? -21.991 -5.830 20.652 1.00 94.75 692 HIS A C 1
ATOM 5286 O O . HIS A 1 692 ? -21.267 -6.677 20.121 1.00 94.75 692 HIS A O 1
ATOM 5292 N N . PRO A 1 693 ? -23.099 -6.208 21.326 1.00 94.94 693 PRO A N 1
ATOM 5293 C CA . PRO A 1 693 ? -23.452 -7.616 21.540 1.00 94.94 693 PRO A CA 1
ATOM 5294 C C . PRO A 1 693 ? -23.499 -8.457 20.257 1.00 94.94 693 PRO A C 1
ATOM 5296 O O . PRO A 1 693 ? -23.047 -9.598 20.258 1.00 94.94 693 PRO A O 1
ATOM 5299 N N . ASP A 1 694 ? -23.989 -7.883 19.154 1.00 92.62 694 ASP A N 1
ATOM 5300 C CA . ASP A 1 694 ? -23.995 -8.561 17.851 1.00 92.62 694 ASP A CA 1
ATOM 5301 C C . ASP A 1 694 ? -22.581 -8.746 17.278 1.00 92.62 694 ASP A C 1
ATOM 5303 O O . ASP A 1 694 ? -22.318 -9.765 16.648 1.00 92.62 694 ASP A O 1
ATOM 5307 N N . ALA A 1 695 ? -21.658 -7.803 17.500 1.00 94.50 695 ALA A N 1
ATOM 5308 C CA . ALA A 1 695 ? -20.267 -7.942 17.066 1.00 94.50 695 ALA A CA 1
ATOM 5309 C C . ALA A 1 695 ? -19.545 -9.034 17.873 1.00 94.50 695 ALA A C 1
ATOM 5311 O O . ALA A 1 695 ? -18.822 -9.851 17.309 1.00 94.50 695 ALA A O 1
ATOM 5312 N N . LEU A 1 696 ? -19.829 -9.127 19.174 1.00 96.88 696 LEU A N 1
ATOM 5313 C CA . LEU A 1 696 ? -19.250 -10.125 20.076 1.00 96.88 696 LEU A CA 1
ATOM 5314 C C . LEU A 1 696 ? -19.916 -11.511 19.991 1.00 96.88 696 LEU A C 1
ATOM 5316 O O . LEU A 1 696 ? -19.420 -12.465 20.599 1.00 96.88 696 LEU A O 1
ATOM 5320 N N . ALA A 1 697 ? -21.025 -11.658 19.265 1.00 96.75 697 ALA A N 1
ATOM 5321 C CA . ALA A 1 697 ? -21.752 -12.921 19.160 1.00 96.75 697 ALA A CA 1
ATOM 5322 C C . ALA A 1 697 ? -20.838 -14.067 18.683 1.00 96.75 697 ALA A C 1
ATOM 5324 O O . ALA A 1 697 ? -20.063 -13.911 17.743 1.00 96.75 697 ALA A O 1
ATOM 5325 N N . GLY A 1 698 ? -20.901 -15.213 19.367 1.00 95.81 698 GLY A N 1
ATOM 5326 C CA . GLY A 1 698 ? -20.076 -16.395 19.073 1.00 95.81 698 GLY A CA 1
ATOM 5327 C C . GLY A 1 698 ? -18.626 -16.346 19.562 1.00 95.81 698 GLY A C 1
ATOM 5328 O O . GLY A 1 698 ? -17.996 -17.388 19.718 1.00 95.81 698 GLY A O 1
ATOM 5329 N N . THR A 1 699 ? -18.100 -15.165 19.899 1.00 96.44 699 THR A N 1
ATOM 5330 C CA . THR A 1 699 ? -16.698 -15.012 20.333 1.00 96.44 699 THR A CA 1
ATOM 5331 C C . THR A 1 699 ? -16.461 -15.463 21.779 1.00 96.44 699 THR A C 1
ATOM 5333 O O . THR A 1 699 ? -15.330 -15.715 22.194 1.00 96.44 699 THR A O 1
ATOM 5336 N N . GLY A 1 700 ? -17.512 -15.506 22.605 1.00 96.69 700 GLY A N 1
ATOM 5337 C CA . GLY A 1 700 ? -17.374 -15.692 24.053 1.00 96.69 700 GLY A CA 1
ATOM 5338 C C . GLY A 1 700 ? -16.597 -14.565 24.753 1.00 96.69 700 GLY A C 1
ATOM 5339 O O . GLY A 1 700 ? -16.083 -14.790 25.847 1.00 96.69 700 GLY A O 1
ATOM 5340 N N . LEU A 1 701 ? -16.471 -13.397 24.115 1.00 97.31 701 LEU A N 1
ATOM 5341 C CA . LEU A 1 701 ? -15.886 -12.179 24.670 1.00 97.31 701 LEU A CA 1
ATOM 5342 C C . LEU A 1 701 ? -16.987 -11.220 25.141 1.00 97.31 701 LEU A C 1
ATOM 5344 O O . LEU A 1 701 ? -18.131 -11.261 24.687 1.00 97.31 701 LEU A O 1
ATOM 5348 N N . SER A 1 702 ? -16.612 -10.332 26.049 1.00 96.88 702 SER A N 1
ATOM 5349 C CA . SER A 1 702 ? -17.373 -9.174 26.500 1.00 96.88 702 SER A CA 1
ATOM 5350 C C . SER A 1 702 ? -16.616 -7.886 26.167 1.00 96.88 702 SER A C 1
ATOM 5352 O O . SER A 1 702 ? -15.420 -7.919 25.881 1.00 96.88 702 SER A O 1
ATOM 5354 N N . ALA A 1 703 ? -17.279 -6.730 26.263 1.00 94.81 703 ALA A N 1
ATOM 5355 C CA . ALA A 1 703 ? -16.627 -5.431 26.066 1.00 94.81 703 ALA A CA 1
ATOM 5356 C C . ALA A 1 703 ? -15.385 -5.238 26.966 1.00 94.81 703 ALA A C 1
ATOM 5358 O O . ALA A 1 703 ? -14.404 -4.639 26.539 1.00 94.81 703 ALA A O 1
ATOM 5359 N N . GLY A 1 704 ? -15.392 -5.798 28.185 1.00 96.06 704 GLY A N 1
ATOM 5360 C CA . GLY A 1 704 ? -14.254 -5.739 29.113 1.00 96.06 704 GLY A CA 1
ATOM 5361 C C . GLY A 1 704 ? -13.056 -6.606 28.710 1.00 96.06 704 GLY A C 1
ATOM 5362 O O . GLY A 1 704 ? -11.956 -6.391 29.208 1.00 96.06 704 GLY A O 1
ATOM 5363 N N . ASP A 1 705 ? -13.242 -7.567 27.803 1.00 96.75 705 ASP A N 1
ATOM 5364 C CA . ASP A 1 705 ? -12.146 -8.381 27.269 1.00 96.75 705 ASP A CA 1
ATOM 5365 C C . ASP A 1 705 ? -11.398 -7.663 26.133 1.00 96.75 705 ASP A C 1
ATOM 5367 O O . ASP A 1 705 ? -10.254 -8.012 25.816 1.00 96.75 705 ASP A O 1
ATOM 5371 N N . LEU A 1 706 ? -12.017 -6.646 25.528 1.00 95.25 706 LEU A N 1
ATOM 5372 C CA . LEU A 1 706 ? -11.407 -5.846 24.472 1.00 95.25 706 LEU A CA 1
ATOM 5373 C C . LEU A 1 706 ? -10.360 -4.891 25.043 1.00 95.25 706 LEU A C 1
ATOM 5375 O O . LEU A 1 706 ? -10.469 -4.461 26.191 1.00 95.25 706 LEU A O 1
ATOM 5379 N N . ILE A 1 707 ? -9.371 -4.502 24.232 1.00 91.56 707 ILE A N 1
ATOM 5380 C CA . ILE A 1 707 ? -8.331 -3.551 24.665 1.00 91.56 707 ILE A CA 1
ATOM 5381 C C . ILE A 1 707 ? -8.939 -2.242 25.185 1.00 91.56 707 ILE A C 1
ATOM 5383 O O . ILE A 1 707 ? -8.534 -1.773 26.245 1.00 91.56 707 ILE A O 1
ATOM 5387 N N . ALA A 1 708 ? -9.956 -1.699 24.508 1.00 87.94 708 ALA A N 1
ATOM 5388 C CA . ALA A 1 708 ? -10.646 -0.483 24.953 1.00 87.94 708 ALA A CA 1
ATOM 5389 C C . ALA A 1 708 ? -11.312 -0.639 26.341 1.00 87.94 708 ALA A C 1
ATOM 5391 O O . ALA A 1 708 ? -11.453 0.331 27.080 1.00 87.94 708 ALA A O 1
ATOM 5392 N N . GLY A 1 709 ? -11.681 -1.869 26.721 1.00 88.12 709 GLY A N 1
ATOM 5393 C CA . GLY A 1 709 ? -12.207 -2.225 28.042 1.00 88.12 709 GLY A CA 1
ATOM 5394 C C . GLY A 1 709 ? -11.141 -2.631 29.069 1.00 88.12 709 GLY A C 1
ATOM 5395 O O . GLY A 1 709 ? -11.498 -3.045 30.171 1.00 88.12 709 GLY A O 1
ATOM 5396 N N . GLY A 1 710 ? -9.850 -2.528 28.728 1.00 88.88 710 GLY A N 1
ATOM 5397 C CA . GLY A 1 710 ? -8.716 -2.929 29.571 1.00 88.88 710 GLY A CA 1
ATOM 5398 C C . GLY A 1 710 ? -8.289 -4.396 29.433 1.00 88.88 710 GLY A C 1
ATOM 5399 O O . GLY A 1 710 ? -7.462 -4.868 30.213 1.00 88.88 710 GLY A O 1
ATOM 5400 N N . GLY A 1 711 ? -8.849 -5.127 28.468 1.00 93.69 711 GLY A N 1
ATOM 5401 C CA . GLY A 1 711 ? -8.571 -6.540 28.242 1.00 93.69 711 GLY A CA 1
ATOM 5402 C C . GLY A 1 711 ? -7.328 -6.808 27.387 1.00 93.69 711 GLY A C 1
ATOM 5403 O O . GLY A 1 711 ? -6.271 -6.212 27.585 1.00 93.69 711 GLY A O 1
ATOM 5404 N N . SER A 1 712 ? -7.415 -7.788 26.484 1.00 93.44 712 SER A N 1
ATOM 5405 C CA . SER A 1 712 ? -6.293 -8.256 25.638 1.00 93.44 712 SER A CA 1
ATOM 5406 C C . SER A 1 712 ? -6.661 -8.434 24.166 1.00 93.44 712 SER A C 1
ATOM 5408 O O . SER A 1 712 ? -5.803 -8.772 23.354 1.00 93.44 712 SER A O 1
ATOM 5410 N N . TRP A 1 713 ? -7.934 -8.248 23.820 1.00 94.75 713 TRP A N 1
ATOM 5411 C CA . TRP A 1 713 ? -8.454 -8.561 22.497 1.00 94.75 713 TRP A CA 1
ATOM 5412 C C . TRP A 1 713 ? -8.566 -7.297 21.649 1.00 94.75 713 TRP A C 1
ATOM 5414 O O . TRP A 1 713 ? -9.375 -6.412 21.929 1.00 94.75 713 TRP A O 1
ATOM 5424 N N . MET A 1 714 ? -7.729 -7.209 20.619 1.00 92.75 714 MET A N 1
ATOM 5425 C CA . MET A 1 714 ? -7.740 -6.137 19.631 1.00 92.75 714 MET A CA 1
ATOM 5426 C C . MET A 1 714 ? -8.728 -6.493 18.511 1.00 92.75 714 MET A C 1
ATOM 5428 O O . MET A 1 714 ? -8.518 -7.500 17.827 1.00 92.75 714 MET A O 1
ATOM 5432 N N . PRO A 1 715 ? -9.803 -5.713 18.317 1.00 94.56 715 PRO A N 1
ATOM 5433 C CA . PRO A 1 715 ? -10.743 -5.936 17.230 1.00 94.56 715 PRO A CA 1
ATOM 5434 C C . PRO A 1 715 ? -10.193 -5.413 15.899 1.00 94.56 715 PRO A C 1
ATOM 5436 O O . PRO A 1 715 ? -9.649 -4.314 15.825 1.00 94.56 715 PRO A O 1
ATOM 5439 N N . VAL A 1 716 ? -10.386 -6.188 14.837 1.00 92.81 716 VAL A N 1
ATOM 5440 C CA . VAL A 1 716 ? -10.044 -5.843 13.457 1.00 92.81 716 VAL A CA 1
ATOM 5441 C C . VAL A 1 716 ? -11.201 -6.255 12.555 1.00 92.81 716 VAL A C 1
ATOM 5443 O O . VAL A 1 716 ? -11.717 -7.369 12.657 1.00 92.81 716 VAL A O 1
ATOM 5446 N N . LEU A 1 717 ? -11.636 -5.350 11.684 1.00 92.81 717 LEU A N 1
ATOM 5447 C CA . LEU A 1 717 ? -12.680 -5.626 10.707 1.00 92.81 717 LEU A CA 1
ATOM 5448 C C . LEU A 1 717 ? -12.027 -6.207 9.442 1.00 92.81 717 LEU A C 1
ATOM 5450 O O . LEU A 1 717 ? -11.273 -5.522 8.749 1.00 92.81 717 LEU A O 1
ATOM 5454 N N . GLU A 1 718 ? -12.298 -7.477 9.142 1.00 90.50 718 GLU A N 1
ATOM 5455 C CA . GLU A 1 718 ? -11.687 -8.197 8.014 1.00 90.50 718 GLU A CA 1
ATOM 5456 C C . GLU A 1 718 ? -12.731 -8.672 6.998 1.00 90.50 718 GLU A C 1
ATOM 5458 O O . GLU A 1 718 ? -13.844 -9.028 7.403 1.00 90.50 718 GLU A O 1
ATOM 5463 N N . PRO A 1 719 ? -12.399 -8.712 5.692 1.00 90.62 719 PRO A N 1
ATOM 5464 C CA . PRO A 1 719 ? -13.283 -9.289 4.692 1.00 90.62 719 PRO A CA 1
ATOM 5465 C C . PRO A 1 719 ? -13.501 -10.781 4.970 1.00 90.62 719 PRO A C 1
ATOM 5467 O O . PRO A 1 719 ? -12.576 -11.519 5.315 1.00 90.62 719 PRO A O 1
ATOM 5470 N N . VAL A 1 720 ? -14.736 -11.243 4.789 1.00 91.38 720 VAL A N 1
ATOM 5471 C CA . VAL A 1 720 ? -15.044 -12.673 4.722 1.00 91.38 720 VAL A CA 1
ATOM 5472 C C . VAL A 1 720 ? -14.618 -13.148 3.344 1.00 91.38 720 VAL A C 1
ATOM 5474 O O . VAL A 1 720 ? -15.083 -12.608 2.346 1.00 91.38 720 VAL A O 1
ATOM 5477 N N . VAL A 1 721 ? -13.736 -14.141 3.278 1.00 89.62 721 VAL A N 1
ATOM 5478 C CA . VAL A 1 721 ? -13.142 -14.582 2.014 1.00 89.62 721 VAL A CA 1
ATOM 5479 C C . VAL A 1 721 ? -13.479 -16.031 1.693 1.00 89.62 721 VAL A C 1
ATOM 5481 O O . VAL A 1 721 ? -13.504 -16.883 2.580 1.00 89.62 721 VAL A O 1
ATOM 5484 N N . ASP A 1 722 ? -13.671 -16.298 0.406 1.00 89.88 722 ASP A N 1
ATOM 5485 C CA . ASP A 1 722 ? -13.598 -17.632 -0.182 1.00 89.88 722 ASP A CA 1
ATOM 5486 C C . ASP A 1 722 ? -12.277 -17.765 -0.936 1.00 89.88 722 ASP A C 1
ATOM 5488 O O . ASP A 1 722 ? -11.788 -16.801 -1.519 1.00 89.88 722 ASP A O 1
ATOM 5492 N N . TYR A 1 723 ? -11.701 -18.961 -0.965 1.00 88.56 723 TYR A N 1
ATOM 5493 C CA . TYR A 1 723 ? -10.487 -19.219 -1.733 1.00 88.56 723 TYR A CA 1
ATOM 5494 C C . TYR A 1 723 ? -10.846 -19.784 -3.102 1.00 88.56 723 TYR A C 1
ATOM 5496 O O . TYR A 1 723 ? -11.503 -20.821 -3.206 1.00 88.56 723 TYR A O 1
ATOM 5504 N N . VAL A 1 724 ? -10.386 -19.112 -4.153 1.00 91.25 724 VAL A N 1
ATOM 5505 C CA . VAL A 1 724 ? -10.568 -19.533 -5.544 1.00 91.25 724 VAL A CA 1
ATOM 5506 C C . VAL A 1 724 ? -9.211 -19.655 -6.232 1.00 91.25 724 VAL A C 1
ATOM 5508 O O . VAL A 1 724 ? -8.275 -18.952 -5.870 1.00 91.25 724 VAL A O 1
ATOM 5511 N N . PRO A 1 725 ? -9.056 -20.534 -7.224 1.00 92.81 725 PRO A N 1
ATOM 5512 C CA . PRO A 1 725 ? -7.784 -20.679 -7.918 1.00 92.81 725 PRO A CA 1
ATOM 5513 C C . PRO A 1 725 ? -7.468 -19.464 -8.804 1.00 92.81 725 PRO A C 1
ATOM 5515 O O . PRO A 1 725 ? -8.378 -18.841 -9.359 1.00 92.81 725 PRO A O 1
ATOM 5518 N N . ASN A 1 726 ? -6.177 -19.182 -9.004 1.00 93.00 726 ASN A N 1
ATOM 5519 C CA . ASN A 1 726 ? -5.663 -18.119 -9.882 1.00 93.00 726 ASN A CA 1
ATOM 5520 C C . ASN A 1 726 ? -6.369 -18.058 -11.251 1.00 93.00 726 ASN A C 1
ATOM 5522 O O . ASN A 1 726 ? -6.655 -16.974 -11.751 1.00 93.00 726 ASN A O 1
ATOM 5526 N N . TYR A 1 727 ? -6.713 -19.192 -11.871 1.00 94.38 727 TYR A N 1
ATOM 5527 C CA . TYR A 1 727 ? -7.406 -19.159 -13.160 1.00 94.38 727 TYR A CA 1
ATOM 5528 C C . TYR A 1 727 ? -8.785 -18.482 -13.113 1.00 94.38 727 TYR A C 1
ATOM 5530 O O . TYR A 1 727 ? -9.184 -17.882 -14.111 1.00 94.38 727 TYR A O 1
ATOM 5538 N N . GLN A 1 728 ? -9.500 -18.541 -11.983 1.00 94.25 728 GLN A N 1
ATOM 5539 C CA . GLN A 1 728 ? -10.772 -17.830 -11.821 1.00 94.25 728 GLN A CA 1
ATOM 5540 C C . GLN A 1 728 ? -10.545 -16.327 -11.670 1.00 94.25 728 GLN A C 1
ATOM 5542 O O . GLN A 1 728 ? -11.273 -15.554 -12.288 1.00 94.25 728 GLN A O 1
ATOM 5547 N N . ILE A 1 729 ? -9.494 -15.916 -10.945 1.00 92.38 729 ILE A N 1
ATOM 5548 C CA . ILE A 1 729 ? -9.052 -14.510 -10.872 1.00 92.38 729 ILE A CA 1
ATOM 5549 C C . ILE A 1 729 ? -8.805 -13.950 -12.280 1.00 92.38 729 ILE A C 1
ATOM 5551 O O . ILE A 1 729 ? -9.187 -12.830 -12.605 1.00 92.38 729 ILE A O 1
ATOM 5555 N N . LEU A 1 730 ? -8.198 -14.762 -13.145 1.00 93.69 730 LEU A N 1
ATOM 5556 C CA . LEU A 1 730 ? -7.870 -14.407 -14.524 1.00 93.69 730 LEU A CA 1
ATOM 5557 C C . LEU A 1 730 ? -9.064 -14.485 -15.496 1.00 93.69 730 LEU A C 1
ATOM 5559 O O . LEU A 1 730 ? -8.890 -14.209 -16.687 1.00 93.69 730 LEU A O 1
ATOM 5563 N N . GLY A 1 731 ? -10.259 -14.852 -15.020 1.00 92.75 731 GLY A N 1
ATOM 5564 C CA . GLY A 1 731 ? -11.476 -14.943 -15.826 1.00 92.75 731 GLY A CA 1
ATOM 5565 C C . GLY A 1 731 ? -11.566 -16.189 -16.713 1.00 92.75 731 GLY A C 1
ATOM 5566 O O . GLY A 1 731 ? -12.237 -16.146 -17.748 1.00 92.75 731 GLY A O 1
ATOM 5567 N N . TYR A 1 732 ? -10.879 -17.279 -16.359 1.00 93.19 732 TYR A N 1
ATOM 5568 C CA . TYR A 1 732 ? -10.968 -18.582 -17.027 1.00 93.19 732 TYR A CA 1
ATOM 5569 C C . TYR A 1 732 ? -11.805 -19.578 -16.218 1.00 93.19 732 TYR A C 1
ATOM 5571 O O . TYR A 1 732 ? -11.911 -19.513 -14.994 1.00 93.19 732 TYR A O 1
ATOM 5579 N N . THR A 1 733 ? -12.364 -20.565 -16.908 1.00 91.81 733 THR A N 1
ATOM 5580 C CA . THR A 1 733 ? -12.919 -21.780 -16.310 1.00 91.81 733 THR A CA 1
ATOM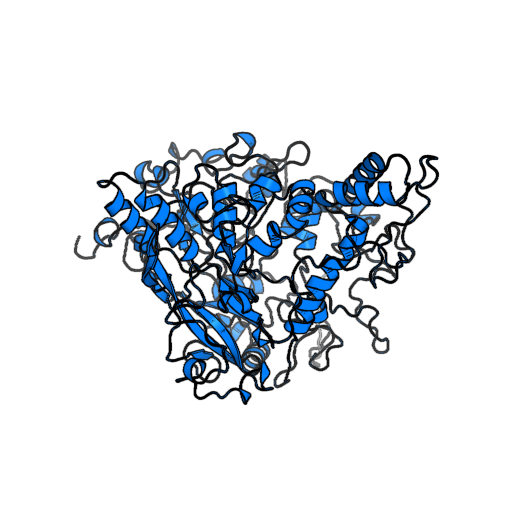 5581 C C . THR A 1 733 ? -11.847 -22.864 -16.190 1.00 91.81 733 THR A C 1
ATOM 5583 O O . THR A 1 733 ? -10.870 -22.887 -16.939 1.00 91.81 733 THR A O 1
ATOM 5586 N N . LYS A 1 734 ? -12.062 -23.833 -15.291 1.00 92.19 734 LYS A N 1
ATOM 5587 C CA . LYS A 1 734 ? -11.137 -24.962 -15.092 1.00 92.19 734 LYS A CA 1
ATOM 5588 C C . LYS A 1 734 ? -10.815 -25.701 -16.399 1.00 92.19 734 LYS A C 1
ATOM 5590 O O . LYS A 1 734 ? -9.661 -26.018 -16.659 1.00 92.19 734 LYS A O 1
ATOM 5595 N N . ASN A 1 735 ? -11.830 -25.937 -17.232 1.00 91.38 735 ASN A N 1
ATOM 5596 C CA . ASN A 1 735 ? -11.706 -26.700 -18.478 1.00 91.38 735 ASN A CA 1
ATOM 5597 C C . ASN A 1 735 ? -11.047 -25.906 -19.618 1.00 91.38 735 ASN A C 1
ATOM 5599 O O . ASN A 1 735 ? -10.597 -26.513 -20.584 1.00 91.38 735 ASN A O 1
ATOM 5603 N N . GLU A 1 736 ? -11.026 -24.571 -19.545 1.00 91.44 736 GLU A N 1
ATOM 5604 C CA . GLU A 1 736 ? -10.315 -23.743 -20.529 1.00 91.44 736 GLU A CA 1
ATOM 5605 C C . GLU A 1 736 ? -8.798 -23.814 -20.347 1.00 91.44 736 GLU A C 1
ATOM 5607 O O . GLU A 1 736 ? -8.068 -23.563 -21.304 1.00 91.44 736 GLU A O 1
ATOM 5612 N N . ILE A 1 737 ? -8.330 -24.105 -19.129 1.00 91.00 737 ILE A N 1
ATOM 5613 C CA . ILE A 1 737 ? -6.956 -23.794 -18.742 1.00 91.00 737 ILE A CA 1
ATOM 5614 C C . ILE A 1 737 ? -6.191 -24.959 -18.112 1.00 91.00 737 ILE A C 1
ATOM 5616 O O . ILE A 1 737 ? -4.976 -24.996 -18.272 1.00 91.00 737 ILE A O 1
ATOM 5620 N N . LEU A 1 738 ? -6.839 -25.903 -17.418 1.00 90.88 738 LEU A N 1
ATOM 5621 C CA . LEU A 1 738 ? -6.137 -27.024 -16.792 1.00 90.88 738 LEU A CA 1
ATOM 5622 C C . LEU A 1 738 ? -6.158 -28.280 -17.671 1.00 90.88 738 LEU A C 1
ATOM 5624 O O . LEU A 1 738 ? -7.185 -28.622 -18.260 1.00 90.88 738 LEU A O 1
ATOM 5628 N N . PHE A 1 739 ? -5.048 -29.021 -17.688 1.00 84.19 739 PHE A N 1
ATOM 5629 C CA . PHE A 1 739 ? -5.022 -30.405 -18.150 1.00 84.19 739 PHE A CA 1
ATOM 5630 C C . PHE A 1 739 ? -5.691 -31.268 -17.083 1.00 84.19 739 PHE A C 1
ATOM 5632 O O . PHE A 1 739 ? -5.208 -31.381 -15.958 1.00 84.19 739 PHE A O 1
ATOM 5639 N N . LEU A 1 740 ? -6.848 -31.826 -17.417 1.00 71.00 740 LEU A N 1
ATOM 5640 C CA . LEU A 1 740 ? -7.558 -32.755 -16.548 1.00 71.00 740 LEU A CA 1
ATOM 5641 C C . LEU A 1 740 ? -6.986 -34.157 -16.778 1.00 71.00 740 LEU A C 1
ATOM 5643 O O . LEU A 1 740 ? -6.762 -34.516 -17.929 1.00 71.00 740 LEU A O 1
ATOM 5647 N N . ASP A 1 741 ? -6.813 -34.945 -15.711 1.00 58.47 741 ASP A N 1
ATOM 5648 C CA . ASP A 1 741 ? -6.204 -36.295 -15.718 1.00 58.47 741 ASP A CA 1
ATOM 5649 C C . ASP A 1 741 ? -6.866 -37.315 -16.682 1.00 58.47 741 ASP A C 1
ATOM 5651 O O . ASP A 1 741 ? -6.367 -38.426 -16.856 1.00 58.47 741 ASP A O 1
ATOM 5655 N N . ASP A 1 742 ? -7.970 -36.937 -17.334 1.00 48.28 742 ASP A N 1
ATOM 5656 C CA . ASP A 1 742 ? -8.687 -37.714 -18.347 1.00 48.28 742 ASP A CA 1
ATOM 5657 C C . ASP A 1 742 ? -8.267 -37.391 -19.809 1.00 48.28 742 ASP A C 1
ATOM 5659 O O . ASP A 1 742 ? -8.929 -37.870 -20.738 1.00 48.28 742 ASP A O 1
ATOM 5663 N N . GLN A 1 743 ? -7.208 -36.592 -20.047 1.00 40.06 743 GLN A N 1
ATOM 5664 C CA . GLN A 1 743 ? -6.674 -36.274 -21.392 1.00 40.06 743 GLN A CA 1
ATOM 5665 C C . GLN A 1 743 ? -5.189 -36.578 -21.595 1.00 40.06 743 GLN A C 1
ATOM 5667 O O . GLN A 1 743 ? -4.358 -36.115 -20.784 1.00 40.06 743 GLN A O 1
#

pLDDT: mean 75.63, std 18.36, range [19.34, 97.31]

Mean predicted aligned error: 11.27 Å